Protein AF-A0A5L8QG98-F1 (afdb_monomer_lite)

InterPro domains:
  IPR018306 Bacteriophage T5, Orf172 DNA-binding [PF10544] (3-77)
  IPR025247 Type II methyltransferase M.EcoRI-like [PF13651] (133-313)

Radius of gyration: 25.82 Å; chains: 1; bounding box: 74×52×71 Å

pLDDT: mean 85.02, std 17.37, range [28.77, 98.69]

Structure (mmCIF, N/CA/C/O backbone):
data_AF-A0A5L8QG98-F1
#
_entry.id   AF-A0A5L8QG98-F1
#
loop_
_atom_site.group_PDB
_atom_site.id
_atom_site.type_symbol
_atom_site.label_atom_id
_atom_site.label_alt_id
_atom_site.label_comp_id
_atom_site.label_asym_id
_atom_site.label_entity_id
_atom_site.label_seq_id
_atom_site.pdbx_PDB_ins_code
_atom_site.Cartn_x
_atom_site.Cartn_y
_atom_site.Cartn_z
_atom_site.occupancy
_atom_site.B_iso_or_equiv
_atom_site.auth_seq_id
_atom_site.auth_comp_id
_atom_site.auth_asym_id
_atom_site.auth_atom_id
_atom_site.pdbx_PDB_model_num
ATOM 1 N N . MET A 1 1 ? -42.746 6.688 15.894 1.00 82.38 1 MET A N 1
ATOM 2 C CA . MET A 1 1 ? -41.911 7.882 16.170 1.00 82.38 1 MET A CA 1
ATOM 3 C C . MET A 1 1 ? -40.547 7.632 15.548 1.00 82.38 1 MET A C 1
ATOM 5 O O . MET A 1 1 ? -40.085 6.502 15.637 1.00 82.38 1 MET A O 1
ATOM 9 N N . LYS A 1 2 ? -39.949 8.610 14.858 1.00 91.69 2 LYS A N 1
ATOM 10 C CA . LYS A 1 2 ? -38.621 8.408 14.260 1.00 91.69 2 LYS A CA 1
ATOM 11 C C . LYS A 1 2 ? -37.574 8.294 15.360 1.00 91.69 2 LYS A C 1
ATOM 13 O O . LYS A 1 2 ? -37.607 9.088 16.295 1.00 91.69 2 LYS A O 1
ATOM 18 N N . GLN A 1 3 ? -36.683 7.323 15.225 1.00 96.31 3 GLN A N 1
ATOM 19 C CA . GLN A 1 3 ? -35.577 7.095 16.141 1.00 96.31 3 GLN A CA 1
ATOM 20 C C . GLN A 1 3 ? -34.278 7.477 15.441 1.00 96.31 3 GLN A C 1
ATOM 22 O O . GLN A 1 3 ? -34.091 7.187 14.255 1.00 96.31 3 GLN A O 1
ATOM 27 N N . TYR A 1 4 ? -33.390 8.139 16.170 1.00 95.88 4 TYR A N 1
ATOM 28 C CA . TYR A 1 4 ? -32.121 8.603 15.640 1.00 95.88 4 TYR A CA 1
ATOM 29 C C . TYR A 1 4 ? -30.973 8.209 16.550 1.00 95.88 4 TYR A C 1
ATOM 31 O O . TYR A 1 4 ? -31.071 8.305 17.774 1.00 95.88 4 TYR A O 1
ATOM 39 N N . LEU A 1 5 ? -29.855 7.873 15.916 1.00 95.44 5 LEU A N 1
ATOM 40 C CA . LEU A 1 5 ? -28.543 7.835 16.540 1.00 95.44 5 LEU A CA 1
ATOM 41 C C . LEU A 1 5 ? -27.679 8.941 15.933 1.00 95.44 5 LEU A C 1
ATOM 43 O O . LEU A 1 5 ? -27.744 9.199 14.730 1.00 95.44 5 LEU A O 1
ATOM 47 N N . TYR A 1 6 ? -26.881 9.613 16.756 1.00 93.31 6 TYR A N 1
ATOM 48 C CA . TYR A 1 6 ? -26.022 10.712 16.327 1.00 93.31 6 TYR A CA 1
ATOM 49 C C . TYR A 1 6 ? -24.630 10.639 16.945 1.00 93.31 6 TYR A C 1
ATOM 51 O O . TYR A 1 6 ? -24.440 10.081 18.023 1.00 93.31 6 TYR A O 1
ATOM 59 N N . ILE A 1 7 ? -23.680 11.275 16.263 1.00 91.31 7 ILE A N 1
ATOM 60 C CA . ILE A 1 7 ? -22.343 11.595 16.753 1.00 91.31 7 ILE A CA 1
ATOM 61 C C . ILE A 1 7 ? -22.227 13.119 16.768 1.00 91.31 7 ILE A C 1
ATOM 63 O O . ILE A 1 7 ? -22.330 13.767 15.724 1.00 91.31 7 ILE A O 1
ATOM 67 N N . ALA A 1 8 ? -22.041 13.694 17.950 1.00 89.12 8 ALA A N 1
ATOM 68 C CA . ALA A 1 8 ? -21.874 15.125 18.162 1.00 89.12 8 ALA A CA 1
ATOM 69 C C . ALA A 1 8 ? -20.467 15.449 18.675 1.00 89.12 8 ALA A C 1
ATOM 71 O O . ALA A 1 8 ? -19.828 14.622 19.324 1.00 89.12 8 ALA A O 1
ATOM 72 N N . GLN A 1 9 ? -20.001 16.664 18.415 1.00 87.38 9 GLN A N 1
ATOM 73 C CA . GLN A 1 9 ? -18.729 17.173 18.919 1.00 87.38 9 GLN A CA 1
ATOM 74 C C . GLN A 1 9 ? -18.889 18.621 19.382 1.00 87.38 9 GLN A C 1
ATOM 76 O O . GLN A 1 9 ? -19.562 19.412 18.715 1.00 87.38 9 GLN A O 1
ATOM 81 N N . GLY A 1 10 ? -18.285 18.937 20.528 1.00 85.25 10 GLY A N 1
ATOM 82 C CA . GLY A 1 10 ? -18.167 20.301 21.038 1.00 85.25 10 GLY A CA 1
ATOM 83 C C . GLY A 1 10 ? -16.981 21.025 20.401 1.00 85.25 10 GLY A C 1
ATOM 84 O O . GLY A 1 10 ? -15.929 20.421 20.188 1.00 85.25 10 GLY A O 1
ATOM 85 N N . SER A 1 11 ? -17.129 22.317 20.113 1.00 81.88 11 SER A N 1
ATOM 86 C CA . SER A 1 11 ? -16.089 23.127 19.462 1.00 81.88 11 SER A CA 1
ATOM 87 C C . SER A 1 11 ? -14.789 23.256 20.266 1.00 81.88 11 SER A C 1
ATOM 89 O O . SER A 1 11 ? -13.733 23.401 19.654 1.00 81.88 11 SER A O 1
ATOM 91 N N . LEU A 1 12 ? -14.837 23.164 21.603 1.00 79.62 12 LEU A N 1
ATOM 92 C CA . LEU A 1 12 ? -13.645 23.204 22.471 1.00 79.62 12 LEU A CA 1
ATOM 93 C C . LEU A 1 12 ? -13.075 21.825 22.816 1.00 79.62 12 LEU A C 1
ATOM 95 O O . LEU A 1 12 ? -11.984 21.736 23.375 1.00 79.62 12 LEU A O 1
ATOM 99 N N . GLU A 1 13 ? -13.777 20.747 22.469 1.00 76.81 13 GLU A N 1
ATOM 100 C CA . GLU A 1 13 ? -13.353 19.373 22.748 1.00 76.81 13 GLU A CA 1
ATOM 101 C C . GLU A 1 13 ? -13.130 18.596 21.444 1.00 76.81 13 GLU A C 1
ATOM 103 O O . GLU A 1 13 ? -13.759 17.559 21.208 1.00 76.81 13 GLU A O 1
ATOM 108 N N . PRO A 1 14 ? -12.213 19.055 20.570 1.00 74.00 14 PRO A N 1
ATOM 109 C CA . PRO A 1 14 ? -12.033 18.457 19.259 1.00 74.00 14 PRO A CA 1
ATOM 110 C C . PRO A 1 14 ? -11.508 17.026 19.336 1.00 74.00 14 PRO A C 1
ATOM 112 O O . PRO A 1 14 ? -11.564 16.344 18.331 1.00 74.00 14 PRO A O 1
ATOM 115 N N . SER A 1 15 ? -11.000 16.549 20.477 1.00 72.75 15 SER A N 1
ATOM 116 C CA . SER A 1 15 ? -10.475 15.188 20.660 1.00 72.75 15 SER A CA 1
ATOM 117 C C . SER A 1 15 ? -11.513 14.171 21.149 1.00 72.75 15 SER A C 1
ATOM 119 O O . SER A 1 15 ? -11.203 12.977 21.234 1.00 72.75 15 SER A O 1
ATOM 121 N N . LYS A 1 16 ? -12.739 14.615 21.453 1.00 78.56 16 LYS A N 1
ATOM 122 C CA . LYS A 1 16 ? -13.834 13.765 21.923 1.00 78.56 16 LYS A CA 1
ATOM 123 C C . LYS A 1 16 ? -15.023 13.848 20.977 1.00 78.56 16 LYS A C 1
ATOM 125 O O . LYS A 1 16 ? -15.323 14.896 20.405 1.00 78.56 16 LYS A O 1
ATOM 130 N N . CYS A 1 17 ? -15.722 12.732 20.831 1.00 86.00 17 CYS A N 1
ATOM 131 C CA . CYS A 1 17 ? -17.030 12.707 20.194 1.00 86.00 17 CYS A CA 1
ATOM 132 C C . CYS A 1 17 ? -18.039 12.020 21.108 1.00 86.00 17 CYS A C 1
ATOM 134 O O . CYS A 1 17 ? -17.709 11.095 21.850 1.00 86.00 17 CYS A O 1
ATOM 136 N N . LYS A 1 18 ? -19.273 12.512 21.065 1.00 87.56 18 LYS A N 1
ATOM 137 C CA . LYS A 1 18 ? -20.391 12.032 21.864 1.00 87.56 18 LYS A CA 1
ATOM 138 C C . LYS A 1 18 ? -21.349 11.261 20.984 1.00 87.56 18 LYS A C 1
ATOM 140 O O . LYS A 1 18 ? -21.921 11.842 20.062 1.00 87.56 18 LYS A O 1
ATOM 145 N N . ILE A 1 19 ? -21.567 9.991 21.297 1.00 89.81 19 ILE A N 1
ATOM 146 C CA . ILE A 1 19 ? -22.606 9.191 20.654 1.00 89.81 19 ILE A CA 1
ATOM 147 C C . ILE A 1 19 ? -23.848 9.200 21.535 1.00 89.81 19 ILE A C 1
ATOM 149 O O . ILE A 1 19 ? -23.766 9.069 22.757 1.00 89.81 19 ILE A O 1
ATOM 153 N N . GLY A 1 20 ? -25.008 9.400 20.923 1.00 91.19 20 GLY A N 1
ATOM 154 C CA . GLY A 1 20 ? -26.267 9.390 21.647 1.00 91.19 20 GLY A CA 1
ATOM 155 C C . GLY A 1 20 ? -27.455 9.084 20.758 1.00 91.19 20 GLY A C 1
ATOM 156 O O . GLY A 1 20 ? -27.357 9.043 19.531 1.00 91.19 20 GLY A O 1
ATOM 157 N N . ILE A 1 21 ? -28.590 8.885 21.416 1.00 93.94 21 ILE A N 1
ATOM 158 C CA . ILE A 1 21 ? -29.863 8.553 20.789 1.00 93.94 21 ILE A CA 1
ATOM 159 C C . ILE A 1 21 ? -30.915 9.616 21.095 1.00 93.94 21 ILE A C 1
ATOM 161 O O . ILE A 1 21 ? -30.883 10.268 22.141 1.00 93.94 21 ILE A O 1
ATOM 165 N N . THR A 1 22 ? -31.843 9.834 20.170 1.00 93.75 22 THR A N 1
ATOM 166 C CA . THR A 1 22 ? -32.961 10.767 20.357 1.00 93.75 22 THR A CA 1
ATOM 167 C C . THR A 1 22 ? -34.095 10.456 19.390 1.00 93.75 22 THR A C 1
ATOM 169 O O . THR A 1 22 ? -33.872 9.931 18.305 1.00 93.75 22 THR A O 1
ATOM 172 N N . ASN A 1 23 ? -35.311 10.861 19.745 1.00 94.81 23 ASN A N 1
ATOM 173 C CA . ASN A 1 23 ? -36.439 10.903 18.811 1.00 94.81 23 ASN A CA 1
ATOM 174 C C . ASN A 1 23 ? -36.563 12.264 18.095 1.00 94.81 23 ASN A C 1
ATOM 176 O O . ASN A 1 23 ? -37.351 12.417 17.166 1.00 94.81 23 ASN A O 1
ATOM 180 N N . ASP A 1 24 ? -35.784 13.261 18.529 1.00 92.69 24 ASP A N 1
ATOM 181 C CA . ASP A 1 24 ? -35.767 14.619 17.982 1.00 92.69 24 ASP A CA 1
ATOM 182 C C . ASP A 1 24 ? -34.347 15.204 18.053 1.00 92.69 24 ASP A C 1
ATOM 184 O O . ASP A 1 24 ? -33.835 15.525 19.132 1.00 92.69 24 ASP A O 1
ATOM 188 N N . LEU A 1 25 ? -33.700 15.314 16.890 1.00 91.62 25 LEU A N 1
ATOM 189 C CA . LEU A 1 25 ? -32.348 15.859 16.741 1.00 91.62 25 LEU A CA 1
ATOM 190 C C . LEU A 1 25 ? -32.293 17.366 17.035 1.00 91.62 25 LEU A C 1
ATOM 192 O O . LEU A 1 25 ? -31.350 17.838 17.662 1.00 91.62 25 LEU A O 1
ATOM 196 N N . ASN A 1 26 ? -33.310 18.135 16.640 1.00 89.06 26 ASN A N 1
ATOM 197 C CA . ASN A 1 26 ? -33.305 19.589 16.823 1.00 89.06 26 ASN A CA 1
ATOM 198 C C . ASN A 1 26 ? -33.445 19.956 18.299 1.00 89.06 26 ASN A C 1
ATOM 200 O O . ASN A 1 26 ? -32.707 20.802 18.806 1.00 89.06 26 ASN A O 1
ATOM 204 N N . ARG A 1 27 ? -34.372 19.296 19.002 1.00 90.69 27 ARG A N 1
ATOM 205 C CA . ARG A 1 27 ? -34.552 19.463 20.448 1.00 90.69 27 ARG A CA 1
ATOM 206 C C . ARG A 1 27 ? -33.281 19.081 21.203 1.00 90.69 27 ARG A C 1
ATOM 208 O O . ARG A 1 27 ? -32.835 19.834 22.062 1.00 90.69 27 ARG A O 1
ATOM 215 N N . ARG A 1 28 ? -32.655 17.957 20.838 1.00 90.00 28 ARG A N 1
ATOM 216 C CA . ARG A 1 28 ? -31.445 17.458 21.504 1.00 90.00 28 ARG A CA 1
ATOM 217 C C . ARG A 1 28 ? -30.227 18.362 21.296 1.00 90.00 28 ARG A C 1
ATOM 219 O O . ARG A 1 28 ? -29.473 18.586 22.237 1.00 90.00 28 ARG A O 1
ATOM 226 N N . LEU A 1 29 ? -30.048 18.919 20.098 1.00 87.56 29 LEU A N 1
ATOM 227 C CA . LEU A 1 29 ? -28.967 19.870 19.835 1.00 87.56 29 LEU A CA 1
ATOM 228 C C . LEU A 1 29 ? -29.162 21.188 20.598 1.00 87.56 29 LEU A C 1
ATOM 230 O O . LEU A 1 29 ? -28.196 21.748 21.114 1.00 87.56 29 LEU A O 1
ATOM 234 N N . LYS A 1 30 ? -30.412 21.664 20.712 1.00 85.94 30 LYS A N 1
ATOM 235 C CA . LYS A 1 30 ? -30.748 22.832 21.541 1.00 85.94 30 LYS A CA 1
ATOM 236 C C . LYS A 1 30 ? -30.403 22.598 23.008 1.00 85.94 30 LYS A C 1
ATOM 238 O O . LYS A 1 30 ? -29.786 23.474 23.594 1.00 85.94 30 LYS A O 1
ATOM 243 N N . GLU A 1 31 ? -30.730 21.430 23.566 1.00 85.31 31 GLU A N 1
ATOM 244 C CA . GLU A 1 31 ? -30.370 21.072 24.948 1.00 85.31 31 GLU A CA 1
ATOM 245 C C . GLU A 1 31 ? -28.860 21.177 25.191 1.00 85.31 31 GLU A C 1
ATOM 247 O O . GLU A 1 31 ? -28.437 21.802 26.164 1.00 85.31 31 GLU A O 1
ATOM 252 N N . TYR A 1 32 ? -28.041 20.623 24.288 1.00 82.94 32 TYR A N 1
ATOM 253 C CA . TYR A 1 32 ? -26.585 20.716 24.412 1.00 82.94 32 TYR A CA 1
ATOM 254 C C . TYR A 1 32 ? -26.087 22.156 24.422 1.00 82.94 32 TYR A C 1
ATOM 256 O O . TYR A 1 32 ? -25.264 22.503 25.262 1.00 82.94 32 TYR A O 1
ATOM 264 N N . ASN A 1 33 ? -26.627 22.999 23.547 1.00 81.50 33 ASN A N 1
ATOM 265 C CA . ASN A 1 33 ? -26.204 24.392 23.434 1.00 81.50 33 ASN A CA 1
ATOM 266 C C . ASN A 1 33 ? -26.852 25.323 24.475 1.00 81.50 33 ASN A C 1
ATOM 268 O O . ASN A 1 33 ? -26.377 26.436 24.667 1.00 81.50 33 ASN A O 1
ATOM 272 N N . SER A 1 34 ? -27.922 24.896 25.156 1.00 74.56 34 SER A N 1
ATOM 273 C CA . SER A 1 34 ? -28.532 25.654 26.256 1.00 74.56 34 SER A CA 1
ATOM 274 C C . SER A 1 34 ? -27.846 25.413 27.600 1.00 74.56 34 SER A C 1
ATOM 276 O O . SER A 1 34 ? -27.830 26.304 28.442 1.00 74.56 34 SER A O 1
ATOM 278 N N . ILE A 1 35 ? -27.277 24.220 27.808 1.00 61.91 35 ILE A N 1
ATOM 279 C CA . ILE A 1 35 ? -26.623 23.835 29.069 1.00 61.91 35 ILE A CA 1
ATOM 280 C C . ILE A 1 35 ? -25.235 24.483 29.206 1.00 61.91 35 ILE A C 1
ATOM 282 O O . ILE A 1 35 ? -24.782 24.717 30.322 1.00 61.91 35 ILE A O 1
ATOM 286 N N . THR A 1 36 ? -24.566 24.822 28.098 1.00 56.44 36 THR A N 1
ATOM 287 C CA . THR A 1 36 ? -23.191 25.353 28.106 1.00 56.44 36 THR A CA 1
ATOM 288 C C . THR A 1 36 ? -23.064 26.830 28.483 1.00 56.44 36 THR A C 1
ATOM 290 O O . THR A 1 36 ? -21.943 27.319 28.530 1.00 56.44 36 THR A O 1
ATOM 293 N N . GLY A 1 37 ? -24.167 27.524 28.800 1.00 48.25 37 GLY A N 1
ATOM 294 C CA . GLY A 1 37 ? -24.144 28.876 29.365 1.00 48.25 37 GLY A CA 1
ATOM 295 C C . GLY A 1 37 ? -23.414 29.898 28.490 1.00 48.25 37 GLY A C 1
ATOM 296 O O . GLY A 1 37 ? -22.253 30.181 28.730 1.00 48.25 37 GLY A O 1
ATOM 297 N N . ILE A 1 38 ? -24.109 30.456 27.492 1.00 46.16 38 ILE A N 1
ATOM 298 C CA . ILE A 1 38 ? -23.812 31.724 26.791 1.00 46.16 38 ILE A CA 1
ATOM 299 C C . ILE A 1 38 ? -22.329 32.162 26.828 1.00 46.16 38 ILE A C 1
ATOM 301 O O . ILE A 1 38 ? -21.969 33.204 27.366 1.00 46.16 38 ILE A O 1
ATOM 305 N N . SER A 1 39 ? -21.461 31.405 26.171 1.00 47.62 39 SER A N 1
ATOM 306 C CA . SER A 1 39 ? -20.380 31.997 25.390 1.00 47.62 39 SER A CA 1
ATOM 307 C C . SER A 1 39 ? -20.378 31.279 24.047 1.00 47.62 39 SER A C 1
ATOM 309 O O . SER A 1 39 ? -20.611 30.071 23.970 1.00 47.62 39 SER A O 1
ATOM 311 N N . ALA A 1 40 ? -20.175 32.010 22.954 1.00 51.00 40 ALA A N 1
ATOM 312 C CA . ALA A 1 40 ? -20.176 31.458 21.597 1.00 51.00 40 ALA A CA 1
ATOM 313 C C . ALA A 1 40 ? -19.028 30.451 21.338 1.00 51.00 40 ALA A C 1
ATOM 315 O O . ALA A 1 40 ? -18.806 30.052 20.197 1.00 51.00 40 ALA A O 1
ATOM 316 N N . GLU A 1 41 ? -18.290 30.049 22.377 1.00 54.28 41 GLU A N 1
ATOM 317 C CA . GLU A 1 41 ? -17.025 29.335 22.277 1.00 54.28 41 GLU A CA 1
ATOM 318 C C . GLU A 1 41 ? -17.170 27.814 22.444 1.00 54.28 41 GLU A C 1
ATOM 320 O O . GLU A 1 41 ? -16.404 27.095 21.806 1.00 54.28 41 GLU A O 1
ATOM 325 N N . ASN A 1 42 ? -18.180 27.289 23.166 1.00 64.38 42 ASN A N 1
ATOM 326 C CA . ASN A 1 42 ? -18.414 25.835 23.311 1.00 64.38 42 ASN A CA 1
ATOM 327 C C . ASN A 1 42 ? -19.793 25.383 22.794 1.00 64.38 42 ASN A C 1
ATOM 329 O O . ASN A 1 42 ? -20.711 25.086 23.563 1.00 64.38 42 ASN A O 1
ATOM 333 N N . SER A 1 43 ? -19.938 25.344 21.468 1.00 81.00 43 SER A N 1
ATOM 334 C CA . SER A 1 43 ? -21.147 24.861 20.794 1.00 81.00 43 SER A CA 1
ATOM 335 C C . SER A 1 43 ? -20.982 23.418 20.318 1.00 81.00 43 SER A C 1
ATOM 337 O O . SER A 1 43 ? -19.931 23.027 19.810 1.00 81.00 43 SER A O 1
ATOM 339 N N . TYR A 1 44 ? -22.036 22.622 20.469 1.00 85.81 44 TYR A N 1
ATOM 340 C CA . TYR A 1 44 ? -22.137 21.286 19.904 1.00 85.81 44 TYR A CA 1
ATOM 341 C C . TYR A 1 44 ? -22.713 21.337 18.495 1.00 85.81 44 TYR A C 1
ATOM 343 O O . TYR A 1 44 ? -23.680 22.052 18.212 1.00 85.81 44 TYR A O 1
ATOM 351 N N . SER A 1 45 ? -22.155 20.499 17.627 1.00 88.06 45 SER A N 1
ATOM 352 C CA . SER A 1 45 ? -22.678 20.221 16.292 1.00 88.06 45 SER A CA 1
ATOM 353 C C . SER A 1 45 ? -22.706 18.717 16.031 1.00 88.06 45 SER A C 1
ATOM 355 O O . SER A 1 45 ? -21.937 17.957 16.624 1.00 88.06 45 SER A O 1
ATOM 357 N N . TYR A 1 46 ? -23.615 18.270 15.162 1.00 90.19 46 TYR A N 1
ATOM 358 C CA . TYR A 1 46 ? -23.626 16.885 14.701 1.00 90.19 46 TYR A CA 1
ATOM 359 C C . TYR A 1 46 ? -22.574 16.689 13.613 1.00 90.19 46 TYR A C 1
ATOM 361 O O . TYR A 1 46 ? -22.656 17.303 12.552 1.00 90.19 46 TYR A O 1
ATOM 369 N N . LEU A 1 47 ? -21.629 15.784 13.860 1.00 88.50 47 LEU A N 1
ATOM 370 C CA . LEU A 1 47 ? -20.726 15.264 12.834 1.00 88.50 47 LEU A CA 1
ATOM 371 C C . LEU A 1 47 ? -21.437 14.205 11.976 1.00 88.50 47 LEU A C 1
ATOM 373 O O . LEU A 1 47 ? -21.186 14.075 10.779 1.00 88.50 47 LEU A O 1
ATOM 377 N N . PHE A 1 48 ? -22.354 13.452 12.588 1.00 91.94 48 PHE A N 1
ATOM 378 C CA . PHE A 1 48 ? -23.155 12.424 11.931 1.00 91.94 48 PHE A CA 1
ATOM 379 C C . PHE A 1 48 ? -24.509 12.261 12.624 1.00 91.94 48 PHE A C 1
ATOM 381 O O . PHE A 1 48 ? -24.601 12.368 13.844 1.00 91.94 48 PHE A O 1
ATOM 388 N N . ALA A 1 49 ? -25.550 11.933 11.860 1.00 93.88 49 ALA A N 1
ATOM 389 C CA . ALA A 1 49 ? -26.755 11.317 12.403 1.00 93.88 49 ALA A CA 1
ATOM 390 C C . ALA A 1 49 ? -27.388 10.365 11.388 1.0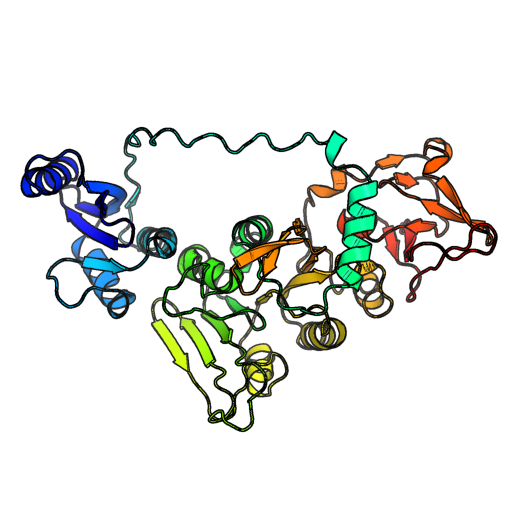0 93.88 49 ALA A C 1
ATOM 392 O O . ALA A 1 49 ? -27.254 10.544 10.173 1.00 93.88 49 ALA A O 1
ATOM 393 N N . ALA A 1 50 ? -28.102 9.370 11.899 1.00 95.56 50 ALA A N 1
ATOM 394 C CA . ALA A 1 50 ? -28.825 8.380 11.121 1.00 95.56 50 ALA A CA 1
ATOM 395 C C . ALA A 1 50 ? -30.221 8.149 11.699 1.00 95.56 50 ALA A C 1
ATOM 397 O O . ALA A 1 50 ? -30.403 8.142 12.915 1.00 95.56 50 ALA A O 1
ATOM 398 N N . GLU A 1 51 ? -31.192 7.950 10.810 1.00 95.94 51 GLU A N 1
ATOM 399 C CA . GLU A 1 51 ? -32.481 7.352 11.151 1.00 95.94 51 GLU A CA 1
ATOM 400 C C . GLU A 1 51 ? -32.269 5.837 11.272 1.00 95.94 51 GLU A C 1
ATOM 402 O O . GLU A 1 51 ? -31.616 5.229 10.416 1.00 95.94 51 GLU A O 1
ATOM 407 N N . VAL A 1 52 ? -32.782 5.247 12.350 1.00 95.88 52 VAL A N 1
ATOM 408 C CA . VAL A 1 52 ? -32.588 3.833 12.705 1.00 95.88 52 VAL A CA 1
ATOM 409 C C . VAL A 1 52 ? -33.919 3.198 13.104 1.00 95.88 52 VAL A C 1
ATOM 411 O O . VAL A 1 52 ? -34.836 3.905 13.527 1.00 95.88 52 VAL A O 1
ATOM 414 N N . ASN A 1 53 ? -34.051 1.880 12.948 1.00 95.69 53 ASN A N 1
ATOM 415 C CA . ASN A 1 53 ? -35.274 1.162 13.335 1.00 95.69 53 ASN A CA 1
ATOM 416 C C . ASN A 1 53 ? -35.332 0.861 14.849 1.00 95.69 53 ASN A C 1
ATOM 418 O O . ASN A 1 53 ? -36.415 0.920 15.430 1.00 95.69 53 ASN A O 1
ATOM 422 N N . ASP A 1 54 ? -34.180 0.647 15.489 1.00 95.38 54 ASP A N 1
ATOM 423 C CA . ASP A 1 54 ? -34.022 0.464 16.932 1.00 95.38 54 ASP A CA 1
ATOM 424 C C . ASP A 1 54 ? -32.756 1.186 17.415 1.00 95.38 54 ASP A C 1
ATOM 426 O O . ASP A 1 54 ? -31.627 0.723 17.242 1.00 95.38 54 ASP A O 1
ATOM 430 N N . MET A 1 55 ? -32.934 2.367 18.015 1.00 94.69 55 MET A N 1
ATOM 431 C CA . MET A 1 55 ? -31.794 3.143 18.510 1.00 94.69 55 MET A CA 1
ATOM 432 C C . MET A 1 55 ? -31.195 2.559 19.792 1.00 94.69 55 MET A C 1
ATOM 434 O O . MET A 1 55 ? -30.016 2.779 20.047 1.00 94.69 55 MET A O 1
ATOM 438 N N . ARG A 1 56 ? -31.979 1.838 20.609 1.00 94.19 56 ARG A N 1
ATOM 439 C CA . ARG A 1 56 ? -31.506 1.302 21.895 1.00 94.19 56 ARG A CA 1
ATOM 440 C C . ARG A 1 56 ? -30.639 0.070 21.682 1.00 94.19 56 ARG A C 1
ATOM 442 O O . ARG A 1 56 ? -29.589 -0.018 22.313 1.00 94.19 56 ARG A O 1
ATOM 449 N N . ALA A 1 57 ? -31.052 -0.824 20.784 1.00 93.69 57 ALA A N 1
ATOM 450 C CA . ALA A 1 57 ? -30.249 -1.973 20.381 1.00 93.69 57 ALA A CA 1
ATOM 451 C C . ALA A 1 57 ? -28.903 -1.513 19.803 1.00 93.69 57 ALA A C 1
ATOM 453 O O . ALA A 1 57 ? -27.855 -1.868 20.336 1.00 93.69 57 ALA A O 1
ATOM 454 N N . LEU A 1 58 ? -28.923 -0.591 18.833 1.00 92.94 58 LEU A N 1
ATOM 455 C CA . LEU A 1 58 ? -27.693 -0.070 18.233 1.00 92.94 58 LEU A CA 1
ATOM 456 C C . LEU A 1 58 ? -26.797 0.686 19.233 1.00 92.94 58 LEU A C 1
ATOM 458 O O . LEU A 1 58 ? -25.572 0.578 19.181 1.00 92.94 58 LEU A O 1
ATOM 462 N N . GLU A 1 59 ? -27.375 1.455 20.163 1.00 92.69 59 GLU A N 1
ATOM 463 C CA . GLU A 1 59 ? -26.600 2.102 21.229 1.00 92.69 59 GLU A CA 1
ATOM 464 C C . GLU A 1 59 ? -25.919 1.062 22.132 1.00 92.69 59 GLU A C 1
ATOM 466 O O . GLU A 1 59 ? -24.764 1.242 22.531 1.00 92.69 59 GLU A O 1
ATOM 471 N N . GLN A 1 60 ? -26.615 -0.033 22.448 1.00 90.75 60 GLN A N 1
ATOM 472 C CA . GLN A 1 60 ? -26.065 -1.120 23.249 1.00 90.75 60 GLN A CA 1
ATOM 473 C C . GLN A 1 60 ? -24.960 -1.873 22.501 1.00 90.75 60 GLN A C 1
ATOM 475 O O . GLN A 1 60 ? -23.916 -2.148 23.096 1.00 90.75 60 GLN A O 1
ATOM 480 N N . ASP A 1 61 ? -25.130 -2.121 21.203 1.00 90.88 61 ASP A N 1
ATOM 481 C CA . ASP A 1 61 ? -24.090 -2.703 20.357 1.00 90.88 61 ASP A CA 1
ATOM 482 C C . ASP A 1 61 ? -22.825 -1.851 20.387 1.00 90.88 61 ASP A C 1
ATOM 484 O O . ASP A 1 61 ? -21.740 -2.369 20.641 1.00 90.88 61 ASP A O 1
ATOM 488 N N . ILE A 1 62 ? -22.949 -0.534 20.218 1.00 89.31 62 ILE A N 1
ATOM 489 C CA . ILE A 1 62 ? -21.810 0.391 20.292 1.00 89.31 62 ILE A CA 1
ATOM 490 C C . ILE A 1 62 ? -21.123 0.310 21.663 1.00 89.31 62 ILE A C 1
ATOM 492 O O . ILE A 1 62 ? -19.895 0.231 21.730 1.00 89.31 62 ILE A O 1
ATOM 496 N N . LYS A 1 63 ? -21.886 0.290 22.767 1.00 87.44 63 LYS A N 1
ATOM 497 C CA . LYS A 1 63 ? -21.324 0.170 24.127 1.00 87.44 63 LYS A CA 1
ATOM 498 C C . LYS A 1 63 ? -20.556 -1.136 24.322 1.00 87.44 63 LYS A C 1
ATOM 500 O O . LYS A 1 63 ? -19.500 -1.116 24.949 1.00 87.44 63 LYS A O 1
ATOM 505 N N . ASN A 1 64 ? -21.084 -2.242 23.804 1.00 87.88 64 ASN A N 1
ATOM 506 C CA . ASN A 1 64 ? -20.479 -3.563 23.942 1.00 87.88 64 ASN A CA 1
ATOM 507 C C . ASN A 1 64 ? -19.199 -3.671 23.099 1.00 87.88 64 ASN A C 1
ATOM 509 O O . ASN A 1 64 ? -18.154 -4.077 23.605 1.00 87.88 64 ASN A O 1
ATOM 513 N N . ASN A 1 65 ? -19.270 -3.243 21.837 1.00 85.94 65 ASN A N 1
ATOM 514 C CA . ASN A 1 65 ? -18.197 -3.381 20.853 1.00 85.94 65 ASN A CA 1
ATOM 515 C C . ASN A 1 65 ? -17.034 -2.397 21.083 1.00 85.94 65 ASN A C 1
ATOM 517 O O . ASN A 1 65 ? -15.884 -2.724 20.804 1.00 85.94 65 ASN A O 1
ATOM 521 N N . PHE A 1 66 ? -17.302 -1.207 21.631 1.00 85.25 66 PHE A N 1
ATOM 522 C CA . PHE A 1 66 ? -16.291 -0.158 21.828 1.00 85.25 66 PHE A CA 1
ATOM 523 C C . PHE A 1 66 ? -16.066 0.206 23.299 1.00 85.25 66 PHE A C 1
ATOM 525 O O . PHE A 1 66 ? -15.619 1.308 23.615 1.00 85.25 66 PHE A O 1
ATOM 532 N N . SER A 1 67 ? -16.345 -0.716 24.221 1.00 81.69 67 SER A N 1
ATOM 533 C CA . SER A 1 67 ? -16.173 -0.510 25.668 1.00 81.69 67 SER A CA 1
ATOM 534 C C . SER A 1 67 ? -14.771 -0.006 26.053 1.00 81.69 67 SER A C 1
ATOM 536 O O . SER A 1 67 ? -14.645 0.853 26.923 1.00 81.69 67 SER A O 1
ATOM 538 N N . HIS A 1 68 ? -13.733 -0.471 25.352 1.00 77.62 68 HIS A N 1
ATOM 539 C CA . HIS A 1 68 ? -12.332 -0.089 25.552 1.00 77.62 68 HIS A CA 1
ATOM 540 C C . HIS A 1 68 ? -11.979 1.334 25.070 1.00 77.62 68 HIS A C 1
ATOM 542 O O . HIS A 1 68 ? -10.944 1.865 25.461 1.00 77.62 68 HIS A O 1
ATOM 548 N N . LEU A 1 69 ? -12.825 1.966 24.247 1.00 77.62 69 LEU A N 1
ATOM 549 C CA . LEU A 1 69 ? -12.644 3.342 23.753 1.00 77.62 69 LEU A CA 1
ATOM 550 C C . LEU A 1 69 ? -13.521 4.357 24.500 1.00 77.62 69 LEU A C 1
ATOM 552 O O . LEU A 1 69 ? -13.489 5.551 24.187 1.00 77.62 69 LEU A O 1
ATOM 556 N N . ARG A 1 70 ? -14.324 3.891 25.463 1.00 76.50 70 ARG A N 1
ATOM 557 C CA . ARG A 1 70 ? -15.326 4.691 26.165 1.00 76.50 70 ARG A CA 1
ATOM 558 C C . ARG A 1 70 ? -14.769 5.338 27.436 1.00 76.50 70 ARG A C 1
ATOM 560 O O . ARG A 1 70 ? -14.083 4.704 28.233 1.00 76.50 70 ARG A O 1
ATOM 567 N N . GLU A 1 71 ? -15.169 6.583 27.691 1.00 75.12 71 GLU A N 1
ATOM 568 C CA . GLU A 1 71 ? -14.963 7.249 28.985 1.00 75.12 71 GLU A CA 1
ATOM 569 C C . GLU A 1 71 ? -15.767 6.563 30.106 1.00 75.12 71 GLU A C 1
ATOM 571 O O . GLU A 1 71 ? -16.990 6.686 30.171 1.00 75.12 71 GLU A O 1
ATOM 576 N N . GLN A 1 72 ? -15.084 5.859 31.017 1.00 67.44 72 GLN A N 1
ATOM 577 C CA . GLN A 1 72 ? -15.732 5.086 32.092 1.00 67.44 72 GLN A CA 1
ATOM 578 C C . GLN A 1 72 ? -16.392 5.953 33.177 1.00 67.44 72 GLN A C 1
ATOM 580 O O . GLN A 1 72 ? -17.305 5.496 33.860 1.00 67.44 72 GLN A O 1
ATOM 585 N N . LYS A 1 73 ? -15.946 7.204 33.349 1.00 67.75 73 LYS A N 1
ATOM 586 C CA . LYS A 1 73 ? -16.418 8.082 34.434 1.00 67.75 73 LYS A CA 1
ATOM 587 C C . LYS A 1 73 ? -17.766 8.748 34.149 1.00 67.75 73 LYS A C 1
ATOM 589 O O . LYS A 1 73 ? -18.427 9.186 35.087 1.00 67.75 73 LYS A O 1
ATOM 594 N N . SER A 1 74 ? -18.184 8.845 32.886 1.00 65.38 74 SER A N 1
ATOM 595 C CA . SER A 1 74 ? -19.419 9.545 32.515 1.00 65.38 74 SER A CA 1
ATOM 596 C C . SER A 1 74 ? -20.566 8.570 32.219 1.00 65.38 74 SER A C 1
ATOM 598 O O . SER A 1 74 ? -20.366 7.492 31.658 1.00 65.38 74 SER A O 1
ATOM 600 N N . ARG A 1 75 ? -21.804 8.963 32.556 1.00 64.88 75 ARG A N 1
ATOM 601 C CA . ARG A 1 75 ? -23.019 8.231 32.136 1.00 64.88 75 ARG A CA 1
ATOM 602 C C . ARG A 1 75 ? -23.277 8.337 30.630 1.00 64.88 75 ARG A C 1
ATOM 604 O O . ARG A 1 75 ? -24.074 7.577 30.090 1.00 64.88 75 ARG A O 1
ATOM 611 N N . GLU A 1 76 ? -22.610 9.270 29.964 1.00 69.19 76 GLU A N 1
ATOM 612 C CA . GLU A 1 76 ? -22.721 9.511 28.533 1.00 69.19 76 GLU A CA 1
ATOM 613 C C . GLU A 1 76 ? -21.699 8.659 27.760 1.00 69.19 76 GLU A C 1
ATOM 615 O O . GLU A 1 76 ? -20.781 8.066 28.333 1.00 69.19 76 GLU A O 1
ATOM 620 N N . ILE A 1 77 ? -21.889 8.526 26.447 1.00 73.31 77 ILE A N 1
ATOM 621 C CA . ILE A 1 77 ? -20.995 7.737 25.598 1.00 73.31 77 ILE A CA 1
ATOM 622 C C . ILE A 1 77 ? -20.058 8.704 24.883 1.00 73.31 77 ILE A C 1
ATOM 624 O O . ILE A 1 77 ? -20.368 9.201 23.800 1.00 73.31 77 ILE A O 1
ATOM 628 N N . TYR A 1 78 ? -18.923 8.981 25.515 1.00 74.69 78 TYR A N 1
ATOM 629 C CA . TYR A 1 78 ? -17.823 9.683 24.867 1.00 74.69 78 TYR A CA 1
ATOM 630 C C . TYR A 1 78 ? -16.784 8.685 24.383 1.00 74.69 78 TYR A C 1
ATOM 632 O O . TYR A 1 78 ? -16.364 7.805 25.141 1.00 74.69 78 TYR A O 1
ATOM 640 N N . PHE A 1 79 ? -16.362 8.869 23.138 1.00 73.94 79 PHE A N 1
ATOM 641 C CA . PHE A 1 79 ? -15.217 8.186 22.565 1.00 73.94 79 PHE A CA 1
ATOM 642 C C . PHE A 1 79 ? -14.069 9.161 22.371 1.00 73.94 79 PHE A C 1
ATOM 644 O O . PHE A 1 79 ? -14.255 10.297 21.916 1.00 73.94 79 PHE A O 1
ATOM 651 N N . TYR A 1 80 ? -12.876 8.684 22.697 1.00 64.50 80 TYR A N 1
ATOM 652 C CA . TYR A 1 80 ? -11.635 9.398 22.466 1.00 64.50 80 TYR A CA 1
ATOM 653 C C . TYR A 1 80 ? -11.164 9.109 21.041 1.00 64.50 80 TYR A C 1
ATOM 655 O O . TYR A 1 80 ? -11.110 7.948 20.643 1.00 64.50 80 TYR A O 1
ATOM 663 N N . ASN A 1 81 ? -10.792 10.164 20.315 1.00 70.00 81 ASN A N 1
ATOM 664 C CA . ASN A 1 81 ? -10.168 10.160 18.988 1.00 70.00 81 ASN A CA 1
ATOM 665 C C . ASN A 1 81 ? -11.114 10.345 17.767 1.00 70.00 81 ASN A C 1
ATOM 667 O O . ASN A 1 81 ? -11.705 9.385 17.265 1.00 70.00 81 ASN A O 1
ATOM 671 N N . PRO A 1 82 ? -11.159 11.563 17.186 1.00 70.19 82 PRO A N 1
ATOM 672 C CA . PRO A 1 82 ? -11.829 11.859 15.913 1.00 70.19 82 PRO A CA 1
ATOM 673 C C . PRO A 1 82 ? -11.234 11.135 14.708 1.00 70.19 82 PRO A C 1
ATOM 675 O O . PRO A 1 82 ? -11.911 10.973 13.701 1.00 70.19 82 PRO A O 1
ATOM 678 N N . SER A 1 83 ? -9.981 10.682 14.778 1.00 73.12 83 SER A N 1
ATOM 679 C CA . SER A 1 83 ? -9.360 9.907 13.697 1.00 73.12 83 SER A CA 1
ATOM 680 C C . SER A 1 83 ? -10.104 8.598 13.445 1.00 73.12 83 SER A C 1
ATOM 682 O O . SER A 1 83 ? -10.046 8.079 12.335 1.00 73.12 83 SER A O 1
ATOM 684 N N . LEU A 1 84 ? -10.824 8.089 14.447 1.00 79.31 84 LEU A N 1
ATOM 685 C CA . LEU A 1 84 ? -11.664 6.900 14.350 1.00 79.31 84 LEU A CA 1
ATOM 686 C C . LEU A 1 84 ? -13.119 7.223 13.978 1.00 79.31 84 LEU A C 1
ATOM 688 O O . LEU A 1 84 ? -13.948 6.321 13.955 1.00 79.31 84 LEU A O 1
ATOM 692 N N . PHE A 1 85 ? -13.448 8.481 13.668 1.00 85.25 85 PHE A N 1
ATOM 693 C CA . PHE A 1 85 ? -14.807 8.895 13.313 1.00 85.25 85 PHE A CA 1
ATOM 694 C C . PHE A 1 85 ? -15.410 8.032 12.199 1.00 85.25 85 PHE A C 1
ATOM 696 O O . PHE A 1 85 ? -16.515 7.514 12.356 1.00 85.25 85 PHE A O 1
ATOM 703 N N . ASP A 1 86 ? -14.653 7.809 11.123 1.00 84.69 86 ASP A N 1
ATOM 704 C CA . ASP A 1 86 ? -15.103 6.982 10.002 1.00 84.69 86 ASP A CA 1
ATOM 705 C C . ASP A 1 86 ? -15.349 5.529 10.419 1.00 84.69 86 ASP A C 1
ATOM 707 O O . ASP A 1 86 ? -16.277 4.910 9.920 1.00 84.69 86 ASP A O 1
ATOM 711 N N . MET A 1 87 ? -14.597 5.008 11.395 1.00 87.69 87 MET A N 1
ATOM 712 C CA . MET A 1 87 ? -14.796 3.658 11.931 1.00 87.69 87 MET A CA 1
ATOM 713 C C . MET A 1 87 ? -16.145 3.524 12.640 1.00 87.69 87 MET A C 1
ATOM 715 O O . MET A 1 87 ? -16.864 2.550 12.415 1.00 87.69 87 MET A O 1
ATOM 719 N N . TYR A 1 88 ? -16.523 4.521 13.448 1.00 88.50 88 TYR A N 1
ATOM 720 C CA . TYR A 1 88 ? -17.833 4.548 14.102 1.00 88.50 88 TYR A CA 1
ATOM 721 C C . TYR A 1 88 ? -18.965 4.705 13.087 1.00 88.50 88 TYR A C 1
ATOM 723 O O . TYR A 1 88 ? -19.981 4.019 13.188 1.00 88.50 88 TYR A O 1
ATOM 731 N N . VAL A 1 89 ? -18.794 5.584 12.096 1.00 89.94 89 VAL A N 1
ATOM 732 C CA . VAL A 1 89 ? -19.777 5.772 11.022 1.00 89.94 89 VAL A CA 1
ATOM 733 C C . VAL A 1 89 ? -19.944 4.485 10.217 1.00 89.94 89 VAL A C 1
ATOM 735 O O . VAL A 1 89 ? -21.076 4.050 10.021 1.00 89.94 89 VAL A O 1
ATOM 738 N N . ASP A 1 90 ? -18.845 3.845 9.817 1.00 89.81 90 ASP A N 1
ATOM 739 C CA . ASP A 1 90 ? -18.847 2.588 9.069 1.00 89.81 90 ASP A CA 1
ATOM 740 C C . ASP A 1 90 ? -19.504 1.462 9.889 1.00 89.81 90 ASP A C 1
ATOM 742 O O . ASP A 1 90 ? -20.282 0.684 9.334 1.00 89.81 90 ASP A O 1
ATOM 746 N N . PHE A 1 91 ? -19.265 1.395 11.207 1.00 90.44 91 PHE A N 1
ATOM 747 C CA . PHE A 1 91 ? -19.947 0.454 12.106 1.00 90.44 91 PHE A CA 1
ATOM 748 C C . PHE A 1 91 ? -21.461 0.688 12.131 1.00 90.44 91 PHE A C 1
ATOM 750 O O . PHE A 1 91 ? -22.232 -0.241 11.898 1.00 90.44 91 PHE A O 1
ATOM 757 N N . ILE A 1 92 ? -21.892 1.936 12.348 1.00 91.62 92 ILE A N 1
ATOM 758 C CA . ILE A 1 92 ? -23.313 2.305 12.376 1.00 91.62 92 ILE A CA 1
ATOM 759 C C . ILE A 1 92 ? -23.978 1.970 11.041 1.00 91.62 92 ILE A C 1
ATOM 761 O O . ILE A 1 92 ? -25.033 1.351 11.024 1.00 91.62 92 ILE A O 1
ATOM 765 N N . GLN A 1 93 ? -23.360 2.347 9.922 1.00 91.88 93 GLN A N 1
ATOM 766 C CA . GLN A 1 93 ? -23.900 2.111 8.581 1.00 91.88 93 GLN A CA 1
ATOM 767 C C . GLN A 1 93 ? -23.925 0.631 8.185 1.00 91.88 93 GLN A C 1
ATOM 769 O O . GLN A 1 93 ? -24.673 0.261 7.283 1.00 91.88 93 GLN A O 1
ATOM 774 N N . SER A 1 94 ? -23.116 -0.203 8.839 1.00 89.50 94 SER A N 1
ATOM 775 C CA . SER A 1 94 ? -23.085 -1.651 8.617 1.00 89.50 94 SER A CA 1
ATOM 776 C C . SER A 1 94 ? -24.073 -2.421 9.500 1.00 89.50 94 SER A C 1
ATOM 778 O O . SER A 1 94 ? -24.237 -3.622 9.295 1.00 89.50 94 SER A O 1
ATOM 780 N N . SER A 1 95 ? -24.720 -1.764 10.469 1.00 91.88 95 SER A N 1
ATOM 781 C CA . SER A 1 95 ? -25.716 -2.387 11.344 1.00 91.88 95 SER A CA 1
ATOM 782 C C . SER A 1 95 ? -27.024 -2.677 10.605 1.00 91.88 95 SER A C 1
ATOM 784 O O . SER A 1 95 ? -27.473 -1.888 9.774 1.00 91.88 95 SER A O 1
ATOM 786 N N . GLU A 1 96 ? -27.695 -3.767 10.981 1.00 92.56 96 GLU A N 1
ATOM 787 C CA . GLU A 1 96 ? -29.062 -4.077 10.543 1.00 92.56 96 GLU A CA 1
ATOM 788 C C . GLU A 1 96 ? -30.103 -3.038 10.996 1.00 92.56 96 GLU A C 1
ATOM 790 O O . GLU A 1 96 ? -31.186 -2.936 10.414 1.00 92.56 96 GLU A O 1
ATOM 795 N N . HIS A 1 97 ? -29.770 -2.228 12.006 1.00 94.56 97 HIS A N 1
ATOM 796 C CA . HIS A 1 97 ? -30.651 -1.182 12.516 1.00 94.56 97 HIS A CA 1
ATOM 797 C C . HIS A 1 97 ? -30.602 0.114 11.701 1.00 94.56 97 HIS A C 1
ATOM 799 O O . HIS A 1 97 ? -31.459 0.987 11.873 1.00 94.56 97 HIS A O 1
ATOM 805 N N . PHE A 1 98 ? -29.611 0.270 10.821 1.00 95.12 98 PHE A N 1
ATOM 806 C CA . PHE A 1 98 ? -29.433 1.475 10.021 1.00 95.12 98 PHE A CA 1
ATOM 807 C C . PHE A 1 98 ? -30.467 1.571 8.897 1.00 95.12 98 PHE A C 1
ATOM 809 O O . PHE A 1 98 ? -30.596 0.666 8.077 1.00 95.12 98 PHE A O 1
ATOM 816 N N . LEU A 1 99 ? -31.173 2.706 8.816 1.00 93.12 99 LEU A N 1
ATOM 817 C CA . LEU A 1 99 ? -32.111 2.978 7.721 1.00 93.12 99 LEU A CA 1
ATOM 818 C C . LEU A 1 99 ? -31.516 3.951 6.702 1.00 93.12 99 LEU A C 1
ATOM 820 O O . LEU A 1 99 ? -31.426 3.640 5.517 1.00 93.12 99 LEU A O 1
ATOM 824 N N . LYS A 1 100 ? -31.130 5.155 7.142 1.00 93.44 100 LYS A N 1
ATOM 825 C CA . LYS A 1 100 ? -30.510 6.164 6.266 1.00 93.44 100 LYS A CA 1
ATOM 826 C C . LYS A 1 100 ? -29.762 7.235 7.047 1.00 93.44 100 LYS A C 1
ATOM 828 O O . LYS A 1 100 ? -30.119 7.577 8.173 1.00 93.44 100 LYS A O 1
ATOM 833 N N . LYS A 1 101 ? -28.767 7.842 6.397 1.00 93.81 101 LYS A N 1
ATOM 834 C CA . LYS A 1 101 ? -28.055 9.015 6.918 1.00 93.81 101 LYS A CA 1
ATOM 835 C C . LYS A 1 101 ? -28.961 10.250 6.869 1.00 93.81 101 LYS A C 1
ATOM 837 O O . LYS A 1 101 ? -29.619 10.501 5.859 1.00 93.81 101 LYS A O 1
ATOM 842 N N . VAL A 1 102 ? -28.968 11.037 7.941 1.00 91.00 102 VAL A N 1
ATOM 843 C CA . VAL A 1 102 ? -29.642 12.339 7.994 1.00 91.00 102 VAL A CA 1
ATOM 844 C C . VAL A 1 102 ? -28.696 13.400 7.435 1.00 91.00 102 VAL A C 1
ATOM 846 O O . VAL A 1 102 ? -27.540 13.498 7.845 1.00 91.00 102 VAL A O 1
ATOM 849 N N . LEU A 1 103 ? -29.182 14.186 6.476 1.00 80.75 103 LEU A N 1
ATOM 850 C CA . LEU A 1 103 ? -28.439 15.306 5.907 1.00 80.75 103 LEU A CA 1
ATOM 851 C C . LEU A 1 103 ? -28.699 16.561 6.743 1.00 80.75 103 LEU A C 1
ATOM 853 O O . LEU A 1 103 ? -29.846 16.974 6.908 1.00 80.75 103 LEU A O 1
ATOM 857 N N . PHE A 1 104 ? -27.632 17.184 7.232 1.00 68.12 104 PHE A N 1
ATOM 858 C CA . PHE A 1 104 ? -27.682 18.513 7.835 1.00 68.12 104 PHE A CA 1
ATOM 859 C C . PHE A 1 104 ? -27.105 19.540 6.857 1.00 68.12 104 PHE A C 1
ATOM 861 O O . PHE A 1 104 ? -26.229 19.213 6.056 1.00 68.12 104 PHE A O 1
ATOM 868 N N . LYS A 1 105 ? -27.562 20.796 6.931 1.00 53.25 105 LYS A N 1
ATOM 869 C CA . LYS A 1 105 ? -26.808 21.910 6.338 1.00 53.25 105 LYS A CA 1
ATOM 870 C C . LYS A 1 105 ? -25.511 22.041 7.133 1.00 53.25 105 LYS A C 1
ATOM 872 O O . LYS A 1 105 ? -25.578 22.296 8.333 1.00 53.25 105 LYS A O 1
ATOM 877 N N . GLU A 1 106 ? -24.364 21.837 6.488 1.00 45.22 106 GLU A N 1
ATOM 878 C CA . GLU A 1 106 ? -23.073 22.041 7.148 1.00 45.22 106 GLU A CA 1
ATOM 879 C C . GLU A 1 106 ? -23.010 23.467 7.726 1.00 45.22 106 GLU A C 1
ATOM 881 O O . GLU A 1 106 ? -23.356 24.427 7.021 1.00 45.22 106 GLU A O 1
ATOM 886 N N . PRO A 1 107 ? -22.575 23.650 8.986 1.00 43.31 107 PRO A N 1
ATOM 887 C CA . PRO A 1 107 ? -22.176 24.970 9.444 1.00 43.31 107 PRO A CA 1
ATOM 888 C C . PRO A 1 107 ? -21.032 25.464 8.549 1.00 43.31 107 PRO A C 1
ATOM 890 O O . PRO A 1 107 ? -20.136 24.698 8.189 1.00 43.31 107 PRO A O 1
ATOM 893 N N . LYS A 1 108 ? -21.078 26.742 8.151 1.00 33.28 108 LYS A N 1
ATOM 894 C CA . LYS A 1 108 ? -20.028 27.369 7.336 1.00 33.28 108 LYS A CA 1
ATOM 895 C C . LYS A 1 108 ? -18.676 27.097 7.996 1.00 33.28 108 LYS A C 1
ATOM 897 O O . LYS A 1 108 ? -18.443 27.559 9.111 1.00 33.28 108 LYS A O 1
ATOM 902 N N . LYS A 1 109 ? -17.799 26.355 7.312 1.00 34.81 109 LYS A N 1
ATOM 903 C CA . LYS A 1 109 ? -16.416 26.156 7.759 1.00 34.81 109 LYS A CA 1
ATOM 904 C C . LYS A 1 109 ? -15.803 27.535 8.046 1.00 34.81 109 LYS A C 1
ATOM 906 O O . LYS A 1 109 ? -15.960 28.425 7.202 1.00 34.81 109 LYS A O 1
ATOM 911 N N . PRO A 1 110 ? -15.122 27.747 9.187 1.00 34.72 110 PRO A N 1
ATOM 912 C CA . PRO A 1 110 ? -14.301 28.939 9.350 1.00 34.72 110 PRO A CA 1
ATOM 913 C C . PRO A 1 110 ? -13.317 28.996 8.178 1.00 34.72 110 PRO A C 1
ATOM 915 O O . PRO A 1 110 ? -12.821 27.955 7.742 1.00 34.72 110 PRO A O 1
ATOM 918 N N . ASN A 1 111 ? -13.107 30.193 7.622 1.00 28.77 111 ASN A N 1
ATOM 919 C CA . ASN A 1 111 ? -12.248 30.411 6.460 1.00 28.77 111 ASN A CA 1
ATOM 920 C C . ASN A 1 111 ? -10.894 29.728 6.676 1.00 28.77 111 ASN A C 1
ATOM 922 O O . ASN A 1 111 ? -10.047 30.219 7.419 1.00 28.77 111 ASN A O 1
ATOM 926 N N . ILE A 1 112 ? -10.695 28.593 6.008 1.00 35.56 112 ILE A N 1
ATOM 927 C CA . ILE A 1 112 ? -9.395 27.946 5.923 1.00 35.56 112 ILE A CA 1
ATOM 928 C C . ILE A 1 112 ? -8.520 28.930 5.157 1.00 35.56 112 ILE A C 1
ATOM 930 O O . ILE A 1 112 ? -8.780 29.223 3.986 1.00 35.56 112 ILE A O 1
ATOM 934 N N . VAL A 1 113 ? -7.510 29.479 5.831 1.00 36.25 113 VAL A N 1
ATOM 935 C CA . VAL A 1 113 ? -6.445 30.244 5.186 1.00 36.25 113 VAL A CA 1
ATOM 936 C C . VAL A 1 113 ? -5.929 29.381 4.040 1.00 36.25 113 VAL A C 1
ATOM 938 O O . VAL A 1 113 ? -5.443 28.271 4.264 1.00 36.25 113 VAL A O 1
ATOM 941 N N . LYS A 1 114 ? -6.119 29.856 2.803 1.00 29.83 114 LYS A N 1
ATOM 942 C CA . LYS A 1 114 ? -5.691 29.150 1.592 1.00 29.83 114 LYS A CA 1
ATOM 943 C C . LYS A 1 114 ? -4.238 28.693 1.781 1.00 29.83 114 LYS A C 1
ATOM 945 O O . LYS A 1 114 ? -3.408 29.527 2.155 1.00 29.83 114 LYS A O 1
ATOM 950 N N . PRO A 1 115 ? -3.900 27.421 1.502 1.00 38.66 115 PRO A N 1
ATOM 951 C CA . PRO A 1 115 ? -2.506 27.016 1.425 1.00 38.66 115 PRO A CA 1
ATOM 952 C C . PRO A 1 115 ? -1.771 27.959 0.470 1.00 38.66 115 PRO A C 1
ATOM 954 O O . PRO A 1 115 ? -2.309 28.313 -0.586 1.00 38.66 115 PRO A O 1
ATOM 957 N N . LYS A 1 116 ? -0.560 28.385 0.848 1.00 39.97 116 LYS A N 1
ATOM 958 C CA . LYS A 1 116 ? 0.323 29.147 -0.044 1.00 39.97 116 LYS A CA 1
ATOM 959 C C . LYS A 1 116 ? 0.381 28.447 -1.403 1.00 39.97 116 LYS A C 1
ATOM 961 O O . LYS A 1 116 ? 0.446 27.219 -1.462 1.00 39.97 116 LYS A O 1
ATOM 966 N N . ALA A 1 117 ? 0.312 29.251 -2.464 1.00 34.38 117 ALA A N 1
ATOM 967 C CA . ALA A 1 117 ? 0.228 28.806 -3.847 1.00 34.38 117 ALA A CA 1
ATOM 968 C C . ALA A 1 117 ? 1.176 27.632 -4.123 1.00 34.38 117 ALA A C 1
ATOM 970 O O . ALA A 1 117 ? 2.389 27.731 -3.936 1.00 34.38 117 ALA A O 1
ATOM 971 N N . VAL A 1 118 ? 0.601 26.514 -4.566 1.00 41.28 118 VAL A N 1
ATOM 972 C CA . VAL A 1 118 ? 1.370 25.376 -5.062 1.00 41.28 118 VAL A CA 1
ATOM 973 C C . VAL A 1 118 ? 2.078 25.840 -6.341 1.00 41.28 118 VAL A C 1
ATOM 975 O O . VAL A 1 118 ? 1.387 26.267 -7.269 1.00 41.28 118 VAL A O 1
ATOM 978 N N . PRO A 1 119 ? 3.419 25.771 -6.424 1.00 36.00 119 PRO A N 1
ATOM 979 C CA . PRO A 1 119 ? 4.144 26.175 -7.621 1.00 36.00 119 PRO A CA 1
ATOM 980 C C . PRO A 1 119 ? 3.676 25.380 -8.849 1.00 36.00 119 PRO A C 1
ATOM 982 O O . PRO A 1 119 ? 3.331 24.190 -8.767 1.00 36.00 119 PRO A O 1
ATOM 985 N N . SER A 1 120 ? 3.623 26.065 -9.991 1.00 40.75 120 SER A N 1
ATOM 986 C CA . SER A 1 120 ? 2.993 25.576 -11.222 1.00 40.75 120 SER A CA 1
ATOM 987 C C . SER A 1 120 ? 3.719 24.348 -11.794 1.00 40.75 120 SER A C 1
ATOM 989 O O . SER A 1 120 ? 4.886 24.087 -11.497 1.00 40.75 120 SER A O 1
ATOM 991 N N . MET A 1 121 ? 3.057 23.577 -12.669 1.00 40.38 121 MET A N 1
ATOM 992 C CA . MET A 1 121 ? 3.653 22.381 -13.292 1.00 40.38 121 MET A CA 1
ATOM 993 C C . MET A 1 121 ? 4.967 22.646 -14.054 1.00 40.38 121 MET A C 1
ATOM 995 O O . MET A 1 121 ? 5.748 21.710 -14.217 1.00 40.38 121 MET A O 1
ATOM 999 N N . LYS A 1 122 ? 5.246 23.892 -14.469 1.00 39.97 122 LYS A N 1
ATOM 1000 C CA . LYS A 1 122 ? 6.516 24.283 -15.105 1.00 39.97 122 LYS A CA 1
ATOM 1001 C C . LYS A 1 122 ? 7.692 24.361 -14.116 1.00 39.97 122 LYS A C 1
ATOM 1003 O O . LYS A 1 122 ? 8.817 24.075 -14.504 1.00 39.97 122 LYS A O 1
ATOM 1008 N N . GLU A 1 123 ? 7.450 24.624 -12.829 1.00 37.38 123 GLU A N 1
ATOM 1009 C CA . GLU A 1 123 ? 8.491 24.690 -11.778 1.00 37.38 123 GLU A CA 1
ATOM 1010 C C . GLU A 1 123 ? 8.867 23.311 -11.193 1.00 37.38 123 GLU A C 1
ATOM 1012 O O . GLU A 1 123 ? 9.774 23.192 -10.356 1.00 37.38 123 GLU A O 1
ATOM 1017 N N . ARG A 1 124 ? 8.185 22.249 -11.650 1.00 41.16 124 ARG A N 1
ATOM 1018 C CA . ARG A 1 124 ? 8.444 20.824 -11.347 1.00 41.16 124 ARG A CA 1
ATOM 1019 C C . ARG A 1 124 ? 9.504 20.206 -12.280 1.00 41.16 124 ARG A C 1
ATOM 1021 O O . ARG A 1 124 ? 9.500 18.994 -12.506 1.00 41.16 124 ARG A O 1
ATOM 1028 N N . GLY A 1 125 ? 10.364 21.057 -12.842 1.00 39.16 125 GLY A N 1
ATOM 1029 C CA . GLY A 1 125 ? 11.344 20.755 -13.880 1.00 39.16 125 GLY A CA 1
ATOM 1030 C C . GLY A 1 125 ? 12.335 19.637 -13.544 1.00 39.16 125 GLY A C 1
ATOM 1031 O O . GLY A 1 125 ? 12.577 19.283 -12.389 1.00 39.16 125 GLY A O 1
ATOM 1032 N N . ILE A 1 126 ? 12.897 19.088 -14.619 1.00 43.34 126 ILE A N 1
ATOM 1033 C CA . ILE A 1 126 ? 13.755 17.898 -14.713 1.00 43.34 126 ILE A CA 1
ATOM 1034 C C . ILE A 1 126 ? 14.965 17.952 -13.755 1.00 43.34 126 ILE A C 1
ATOM 1036 O O . ILE A 1 126 ? 15.356 16.918 -13.213 1.00 43.34 126 ILE A O 1
ATOM 1040 N N . GLU A 1 127 ? 15.479 19.145 -13.452 1.00 34.06 127 GLU A N 1
ATOM 1041 C CA . GLU A 1 127 ? 16.621 19.374 -12.552 1.00 34.06 127 GLU A CA 1
ATOM 1042 C C . GLU A 1 127 ? 16.354 18.940 -11.100 1.00 34.06 127 GLU A C 1
ATOM 1044 O O . GLU A 1 127 ? 17.195 18.293 -10.476 1.00 34.06 127 GLU A O 1
ATOM 1049 N N . LYS A 1 128 ? 15.140 19.170 -10.575 1.00 44.38 128 LYS A N 1
ATOM 1050 C CA . LYS A 1 128 ? 14.776 18.766 -9.201 1.00 44.38 128 LYS A CA 1
ATOM 1051 C C . LYS A 1 128 ? 14.688 17.244 -9.037 1.00 44.38 128 LYS A C 1
ATOM 1053 O O . LYS A 1 128 ? 14.858 16.743 -7.930 1.00 44.38 128 LYS A O 1
ATOM 1058 N N . ARG A 1 129 ? 14.431 16.491 -10.115 1.00 45.72 129 ARG A N 1
ATOM 1059 C CA . ARG A 1 129 ? 14.353 15.015 -10.079 1.00 45.72 129 ARG A CA 1
ATOM 1060 C C . ARG A 1 129 ? 15.723 14.354 -10.004 1.00 45.72 129 ARG A C 1
ATOM 1062 O O . ARG A 1 129 ? 15.867 13.347 -9.316 1.00 45.72 129 ARG A O 1
ATOM 1069 N N . ILE A 1 130 ? 16.716 14.929 -10.680 1.00 47.59 130 ILE A N 1
ATOM 1070 C CA . ILE A 1 130 ? 18.113 14.491 -10.576 1.00 47.59 130 ILE A CA 1
ATOM 1071 C C . ILE A 1 130 ? 18.600 14.688 -9.135 1.00 47.59 130 ILE A C 1
ATOM 1073 O O . ILE A 1 130 ? 19.223 13.792 -8.570 1.00 47.59 130 ILE A O 1
ATOM 1077 N N . ASP A 1 131 ? 18.220 15.801 -8.502 1.00 42.56 131 ASP A N 1
ATOM 1078 C CA . ASP A 1 131 ? 18.555 16.073 -7.103 1.00 42.56 131 ASP A CA 1
ATOM 1079 C C . ASP A 1 131 ? 17.849 15.105 -6.125 1.00 42.56 131 ASP A C 1
ATOM 1081 O O . ASP A 1 131 ? 18.468 14.625 -5.181 1.00 42.56 131 ASP A O 1
ATOM 1085 N N . ILE A 1 132 ? 16.596 14.700 -6.388 1.00 51.59 132 ILE A N 1
ATOM 1086 C CA . ILE A 1 132 ? 15.895 13.655 -5.606 1.00 51.59 132 ILE A CA 1
ATOM 1087 C C . ILE A 1 132 ? 16.628 12.307 -5.680 1.00 51.59 132 ILE A C 1
ATOM 1089 O O . ILE A 1 132 ? 16.878 11.688 -4.647 1.00 51.59 132 ILE A O 1
ATOM 1093 N N . LEU A 1 133 ? 17.009 11.858 -6.882 1.00 47.66 133 LEU A N 1
ATOM 1094 C CA . LEU A 1 133 ? 17.740 10.596 -7.071 1.00 47.66 133 LEU A CA 1
ATOM 1095 C C . LEU A 1 133 ? 19.139 10.638 -6.432 1.00 47.66 133 LEU A C 1
ATOM 1097 O O . LEU A 1 133 ? 19.603 9.634 -5.893 1.00 47.66 133 LEU A O 1
ATOM 1101 N N . ASN A 1 134 ? 19.798 11.799 -6.455 1.00 46.47 134 ASN A N 1
ATOM 1102 C CA . ASN A 1 134 ? 21.108 11.994 -5.835 1.00 46.47 134 ASN A CA 1
ATOM 1103 C C . ASN A 1 134 ? 21.031 12.116 -4.304 1.00 46.47 134 ASN A C 1
ATOM 1105 O O . ASN A 1 134 ? 21.935 11.636 -3.621 1.00 46.47 134 ASN A O 1
ATOM 1109 N N . ARG A 1 135 ? 19.958 12.697 -3.746 1.00 43.00 135 ARG A N 1
ATOM 1110 C CA . ARG A 1 135 ? 19.707 12.745 -2.294 1.00 43.00 135 ARG A CA 1
ATOM 1111 C C . ARG A 1 135 ? 19.265 11.397 -1.734 1.00 43.00 135 ARG A C 1
ATOM 1113 O O . ARG A 1 135 ? 19.717 11.040 -0.653 1.00 43.00 135 ARG A O 1
ATOM 1120 N N . ALA A 1 136 ? 18.488 10.613 -2.483 1.00 41.69 136 ALA A N 1
ATOM 1121 C CA . ALA A 1 136 ? 18.112 9.248 -2.101 1.00 41.69 136 ALA A CA 1
ATOM 1122 C C . ALA A 1 136 ? 19.329 8.315 -1.937 1.00 41.69 136 ALA A C 1
ATOM 1124 O O . ALA A 1 136 ? 19.269 7.370 -1.167 1.00 41.69 136 ALA A O 1
ATOM 1125 N N . LYS A 1 137 ? 20.462 8.604 -2.599 1.00 43.28 137 LYS A N 1
ATOM 1126 C CA . LYS A 1 137 ? 21.739 7.906 -2.353 1.00 43.28 137 LYS A CA 1
ATOM 1127 C C . LYS A 1 137 ? 22.439 8.314 -1.046 1.00 43.28 137 LYS A C 1
ATOM 1129 O O . LYS A 1 137 ? 23.388 7.648 -0.651 1.00 43.28 137 LYS A O 1
ATOM 1134 N N . ARG A 1 138 ? 22.052 9.439 -0.432 1.00 36.41 138 ARG A N 1
ATOM 1135 C CA . ARG A 1 138 ? 22.734 10.059 0.722 1.00 36.41 138 ARG A CA 1
ATOM 1136 C C . ARG A 1 138 ? 21.997 9.872 2.048 1.00 36.41 138 ARG A C 1
ATOM 1138 O O . ARG A 1 138 ? 22.626 10.009 3.092 1.00 36.41 138 ARG A O 1
ATOM 1145 N N . VAL A 1 139 ? 20.694 9.594 2.020 1.00 40.16 139 VAL A N 1
ATOM 1146 C CA . VAL A 1 139 ? 19.916 9.313 3.233 1.00 40.16 139 VAL A CA 1
ATOM 1147 C C . VAL A 1 139 ? 20.213 7.876 3.663 1.00 40.16 139 VAL A C 1
ATOM 1149 O O . VAL A 1 139 ? 19.932 6.946 2.917 1.00 40.16 139 VAL A O 1
ATOM 1152 N N . LYS A 1 140 ? 20.846 7.718 4.831 1.00 41.81 140 LYS A N 1
ATOM 1153 C CA . LYS A 1 140 ? 21.144 6.417 5.456 1.00 41.81 140 LYS A CA 1
ATOM 1154 C C . LYS A 1 140 ? 19.977 5.860 6.282 1.00 41.81 140 LYS A C 1
ATOM 1156 O O . LYS A 1 140 ? 20.042 4.704 6.683 1.00 41.81 140 LYS A O 1
ATOM 1161 N N . ASP A 1 141 ? 18.948 6.668 6.524 1.00 47.75 141 ASP A N 1
ATOM 1162 C CA . ASP A 1 141 ? 17.779 6.287 7.315 1.00 47.75 141 ASP A CA 1
ATOM 1163 C C . ASP A 1 141 ? 16.662 5.794 6.389 1.00 47.75 141 ASP A C 1
ATOM 1165 O O . ASP A 1 141 ? 16.071 6.578 5.648 1.00 47.75 141 ASP A O 1
ATOM 1169 N N . ASP A 1 142 ? 16.380 4.492 6.432 1.00 55.69 142 ASP A N 1
ATOM 1170 C CA . ASP A 1 142 ? 15.340 3.836 5.622 1.00 55.69 142 ASP A CA 1
ATOM 1171 C C . ASP A 1 142 ? 13.939 3.875 6.268 1.00 55.69 142 ASP A C 1
ATOM 1173 O O . ASP A 1 142 ? 12.995 3.271 5.754 1.00 55.69 142 ASP A O 1
ATOM 1177 N N . GLU A 1 143 ? 13.783 4.581 7.390 1.00 64.00 143 GLU A N 1
ATOM 1178 C CA . GLU A 1 143 ? 12.511 4.725 8.105 1.00 64.00 143 GLU A CA 1
ATOM 1179 C C . GLU A 1 143 ? 11.695 5.897 7.545 1.00 64.00 143 GLU A C 1
ATOM 1181 O O . GLU A 1 143 ? 11.637 7.003 8.092 1.00 64.00 143 GLU A O 1
ATOM 1186 N N . PHE A 1 144 ? 11.069 5.643 6.398 1.00 79.31 144 PHE A N 1
ATOM 1187 C CA . PHE A 1 144 ? 10.132 6.560 5.763 1.00 79.31 144 PHE A CA 1
ATOM 1188 C C . PHE A 1 144 ? 8.698 6.186 6.136 1.00 79.31 144 PHE A C 1
ATOM 1190 O O . PHE A 1 144 ? 8.200 5.134 5.747 1.00 79.31 144 PHE A O 1
ATOM 1197 N N . TYR A 1 145 ? 7.992 7.073 6.828 1.00 84.12 145 TYR A N 1
ATOM 1198 C CA . TYR A 1 145 ? 6.585 6.877 7.148 1.00 84.12 145 TYR A CA 1
ATOM 1199 C C . TYR A 1 145 ? 5.686 7.341 6.009 1.00 84.12 145 TYR A C 1
ATOM 1201 O O . TYR A 1 145 ? 5.791 8.469 5.517 1.00 84.12 145 TYR A O 1
ATOM 1209 N N . THR A 1 146 ? 4.770 6.463 5.615 1.00 90.81 146 THR A N 1
ATOM 1210 C CA . THR A 1 146 ? 3.798 6.729 4.552 1.00 90.81 146 THR A CA 1
ATOM 1211 C C . THR A 1 146 ? 2.719 7.696 5.037 1.00 90.81 146 THR A C 1
ATOM 1213 O O . THR A 1 146 ? 2.275 7.627 6.184 1.00 90.81 146 THR A O 1
ATOM 1216 N N . ARG A 1 147 ? 2.263 8.595 4.162 1.00 91.44 147 ARG A N 1
ATOM 1217 C CA . ARG A 1 147 ? 1.156 9.515 4.458 1.00 91.44 147 ARG A CA 1
ATOM 1218 C C . ARG A 1 147 ? -0.186 8.835 4.175 1.00 91.44 147 ARG A C 1
ATOM 1220 O O . ARG A 1 147 ? -0.317 8.088 3.207 1.00 91.44 147 ARG A O 1
ATOM 1227 N N . MET A 1 148 ? -1.199 9.131 4.990 1.00 90.38 148 MET A N 1
ATOM 1228 C CA . MET A 1 148 ? -2.543 8.548 4.848 1.00 90.38 148 MET A CA 1
ATOM 1229 C C . MET A 1 148 ? -3.155 8.808 3.464 1.00 90.38 148 MET A C 1
ATOM 1231 O O . MET A 1 148 ? -3.683 7.890 2.844 1.00 90.38 148 MET A O 1
ATOM 1235 N N . GLU A 1 149 ? -3.014 10.031 2.946 1.00 92.00 149 GLU A N 1
ATOM 1236 C CA . GLU A 1 149 ? -3.555 10.423 1.637 1.00 92.00 149 GLU A CA 1
ATOM 1237 C C . GLU A 1 149 ? -3.016 9.570 0.478 1.00 92.00 149 GLU A C 1
ATOM 1239 O O . GLU A 1 149 ? -3.741 9.286 -0.475 1.00 92.00 149 GLU A O 1
ATOM 1244 N N . ASP A 1 150 ? -1.761 9.119 0.564 1.00 95.44 150 ASP A N 1
ATOM 1245 C CA . ASP A 1 150 ? -1.145 8.281 -0.463 1.00 95.44 150 ASP A CA 1
ATOM 1246 C C . ASP A 1 150 ? -1.684 6.844 -0.404 1.00 95.44 150 ASP A C 1
ATOM 1248 O O . ASP A 1 150 ? -1.957 6.246 -1.448 1.00 95.44 150 ASP A O 1
ATOM 1252 N N . VAL A 1 151 ? -1.895 6.312 0.807 1.00 96.31 151 VAL A N 1
ATOM 1253 C CA . VAL A 1 151 ? -2.514 4.994 1.029 1.00 96.31 151 VAL A CA 1
ATOM 1254 C C . VAL A 1 151 ? -3.966 4.994 0.553 1.00 96.31 151 VAL A C 1
ATOM 1256 O O . VAL A 1 151 ? -4.351 4.125 -0.227 1.00 96.31 151 VAL A O 1
ATOM 1259 N N . GLU A 1 152 ? -4.767 5.985 0.948 1.00 94.81 152 GLU A N 1
ATOM 1260 C CA . GLU A 1 152 ? -6.172 6.107 0.535 1.00 94.81 152 GLU A CA 1
ATOM 1261 C C . GLU A 1 152 ? -6.312 6.208 -0.988 1.00 94.81 152 GLU A C 1
ATOM 1263 O O . GLU A 1 152 ? -7.155 5.540 -1.600 1.00 94.81 152 GLU A O 1
ATOM 1268 N N . LYS A 1 153 ? -5.453 7.014 -1.619 1.00 95.38 153 LYS A N 1
ATOM 1269 C CA . LYS A 1 153 ? -5.439 7.200 -3.071 1.00 95.38 153 LYS A CA 1
ATOM 1270 C C . LYS A 1 153 ? -5.085 5.923 -3.826 1.00 95.38 153 LYS A C 1
ATOM 1272 O O . LYS A 1 153 ? -5.625 5.698 -4.906 1.00 95.38 153 LYS A O 1
ATOM 1277 N N . GLU A 1 154 ? -4.184 5.099 -3.299 1.00 97.12 154 GLU A N 1
ATOM 1278 C CA . GLU A 1 154 ? -3.877 3.806 -3.907 1.00 97.12 154 GLU A CA 1
ATOM 1279 C C . GLU A 1 154 ? -4.994 2.795 -3.667 1.00 97.12 154 GLU A C 1
ATOM 1281 O O . GLU A 1 154 ? -5.515 2.224 -4.622 1.00 97.12 154 GLU A O 1
ATOM 1286 N N . LEU A 1 155 ? -5.380 2.571 -2.411 1.00 96.62 155 LEU A N 1
ATOM 1287 C CA . LEU A 1 155 ? -6.294 1.488 -2.051 1.00 96.62 155 LEU A CA 1
ATOM 1288 C C . LEU A 1 155 ? -7.715 1.703 -2.594 1.00 96.62 155 LEU A C 1
ATOM 1290 O O . LEU A 1 155 ? -8.395 0.727 -2.911 1.00 96.62 155 LEU A O 1
ATOM 1294 N N . SER A 1 156 ? -8.139 2.955 -2.802 1.00 93.88 156 SER A N 1
ATOM 1295 C CA . SER A 1 156 ? -9.419 3.282 -3.457 1.00 93.88 156 SER A CA 1
ATOM 1296 C C . SER A 1 156 ? -9.508 2.850 -4.927 1.00 93.88 156 SER A C 1
ATOM 1298 O O . SER A 1 156 ? -10.614 2.718 -5.450 1.00 93.88 156 SER A O 1
ATOM 1300 N N . MET A 1 157 ? -8.378 2.572 -5.586 1.00 95.19 157 MET A N 1
ATOM 1301 C CA . MET A 1 157 ? -8.350 2.064 -6.964 1.00 95.19 157 MET A CA 1
ATOM 1302 C C . MET A 1 157 ? -8.700 0.572 -7.059 1.00 95.19 157 MET A C 1
ATOM 1304 O O . MET A 1 157 ? -8.917 0.054 -8.156 1.00 95.19 157 MET A O 1
ATOM 1308 N N . TYR A 1 158 ? -8.749 -0.141 -5.930 1.00 95.31 158 TYR A N 1
ATOM 1309 C CA . TYR A 1 158 ? -9.024 -1.573 -5.900 1.00 95.31 158 TYR A CA 1
ATOM 1310 C C . TYR A 1 158 ? -10.503 -1.837 -5.574 1.00 95.31 158 TYR A C 1
ATOM 1312 O O . TYR A 1 158 ? -11.043 -1.249 -4.634 1.00 95.31 158 TYR A O 1
ATOM 1320 N N . PRO A 1 159 ? -11.187 -2.749 -6.296 1.00 93.81 159 PRO A N 1
ATOM 1321 C CA . PRO A 1 159 ? -12.603 -3.018 -6.061 1.00 93.81 159 PRO A CA 1
ATOM 1322 C C . PRO A 1 159 ? -12.879 -3.506 -4.637 1.00 93.81 159 PRO A C 1
ATOM 1324 O O . PRO A 1 159 ? -12.261 -4.470 -4.195 1.00 93.81 159 PRO A O 1
ATOM 1327 N N . ALA A 1 160 ? -13.894 -2.948 -3.968 1.00 92.50 160 ALA A N 1
ATOM 1328 C CA . ALA A 1 160 ? -14.236 -3.289 -2.581 1.00 92.50 160 ALA A CA 1
ATOM 1329 C C . ALA A 1 160 ? -14.374 -4.809 -2.323 1.00 92.50 160 ALA A C 1
ATOM 1331 O O . ALA A 1 160 ? -14.009 -5.314 -1.265 1.00 92.50 160 ALA A O 1
ATOM 1332 N N . LYS A 1 161 ? -14.839 -5.564 -3.329 1.00 94.94 161 LYS A N 1
ATOM 1333 C CA . LYS A 1 161 ? -15.016 -7.022 -3.256 1.00 94.94 161 LYS A CA 1
ATOM 1334 C C . LYS A 1 161 ? -13.738 -7.819 -2.979 1.00 94.94 161 LYS A C 1
ATOM 1336 O O . LYS A 1 161 ? -13.855 -8.958 -2.543 1.00 94.94 161 LYS A O 1
ATOM 1341 N N . ILE A 1 162 ? -12.543 -7.279 -3.254 1.00 96.38 162 ILE A N 1
ATOM 1342 C CA . ILE A 1 162 ? -11.297 -8.024 -3.003 1.00 96.38 162 ILE A CA 1
ATOM 1343 C C . ILE A 1 162 ? -11.005 -8.168 -1.507 1.00 96.38 162 ILE A C 1
ATOM 1345 O O . ILE A 1 162 ? -10.275 -9.078 -1.129 1.00 96.38 162 ILE A O 1
ATOM 1349 N N . TRP A 1 163 ? -11.574 -7.282 -0.685 1.00 97.56 163 TRP A N 1
ATOM 1350 C CA . TRP A 1 163 ? -11.327 -7.184 0.753 1.00 97.56 163 TRP A CA 1
ATOM 1351 C C . TRP A 1 163 ? -12.288 -8.033 1.587 1.00 97.56 163 TRP A C 1
ATOM 1353 O O . TRP A 1 163 ? -11.940 -8.456 2.687 1.00 97.56 163 TRP A O 1
ATOM 1363 N N . LYS A 1 164 ? -13.480 -8.316 1.050 1.00 97.44 164 LYS A N 1
ATOM 1364 C CA . LYS A 1 164 ? -14.535 -9.035 1.764 1.00 97.44 164 LYS A CA 1
ATOM 1365 C C . LYS A 1 164 ? -14.040 -10.394 2.278 1.00 97.44 164 LYS A C 1
ATOM 1367 O O . LYS A 1 164 ? -13.489 -11.191 1.512 1.00 97.44 164 LYS A O 1
ATOM 1372 N N . ASP A 1 165 ? -14.277 -10.645 3.563 1.00 97.88 165 ASP A N 1
ATOM 1373 C CA . ASP A 1 165 ? -13.929 -11.871 4.286 1.00 97.88 165 ASP A CA 1
ATOM 1374 C C . ASP A 1 165 ? -12.423 -12.204 4.233 1.00 97.88 165 ASP A C 1
ATOM 1376 O O . ASP A 1 165 ? -12.028 -13.369 4.335 1.00 97.88 165 ASP A O 1
ATOM 1380 N N . LYS A 1 166 ? -11.560 -11.190 4.047 1.00 98.56 166 LYS A N 1
ATOM 1381 C CA . LYS A 1 166 ? -10.100 -11.357 3.995 1.00 98.56 166 LYS A CA 1
ATOM 1382 C C . LYS A 1 166 ? -9.404 -10.972 5.289 1.00 98.56 166 LYS A C 1
ATOM 1384 O O . LYS A 1 166 ? -9.844 -10.083 6.017 1.00 98.56 166 LYS A O 1
ATOM 1389 N N . VAL A 1 167 ? -8.281 -11.648 5.519 1.00 98.69 167 VAL A N 1
ATOM 1390 C CA . VAL A 1 167 ? -7.269 -11.293 6.512 1.00 98.69 167 VAL A CA 1
ATOM 1391 C C . VAL A 1 167 ? -6.223 -10.390 5.859 1.00 98.69 167 VAL A C 1
ATOM 1393 O O . VAL A 1 167 ? -5.528 -10.822 4.928 1.00 98.69 167 VAL A O 1
ATOM 1396 N N . VAL A 1 168 ? -6.124 -9.148 6.332 1.00 98.69 168 VAL A N 1
ATOM 1397 C CA . VAL A 1 168 ? -5.096 -8.185 5.909 1.00 98.69 168 VAL A CA 1
ATOM 1398 C C . VAL A 1 168 ? -3.955 -8.183 6.919 1.00 98.69 168 VAL A C 1
ATOM 1400 O O . VAL A 1 168 ? -4.203 -8.135 8.122 1.00 98.69 168 VAL A O 1
ATOM 1403 N N . PHE A 1 169 ? -2.717 -8.227 6.428 1.00 98.56 169 PHE A N 1
ATOM 1404 C CA . PHE A 1 169 ? -1.509 -8.228 7.247 1.00 98.56 169 PHE A CA 1
ATOM 1405 C C . PHE A 1 169 ? -0.618 -7.015 6.940 1.00 98.56 169 PHE A C 1
ATOM 1407 O O . PHE A 1 169 ? -0.195 -6.826 5.797 1.00 98.56 169 PHE A O 1
ATOM 1414 N N . CYS A 1 170 ? -0.326 -6.205 7.958 1.00 97.50 170 CYS A N 1
ATOM 1415 C CA . CYS A 1 170 ? 0.562 -5.042 7.895 1.00 97.50 170 CYS A CA 1
ATOM 1416 C C . CYS A 1 170 ? 1.819 -5.322 8.731 1.00 97.50 170 CYS A C 1
ATOM 1418 O O . CYS A 1 170 ? 1.784 -5.197 9.953 1.00 97.50 170 CYS A O 1
ATOM 1420 N N . ASN A 1 171 ? 2.914 -5.744 8.091 1.00 93.50 171 ASN A N 1
ATOM 1421 C CA . ASN A 1 171 ? 4.018 -6.404 8.795 1.00 93.50 171 ASN A CA 1
ATOM 1422 C C . ASN A 1 171 ? 5.370 -5.675 8.797 1.00 93.50 171 ASN A C 1
ATOM 1424 O O . ASN A 1 171 ? 6.385 -6.291 9.123 1.00 93.50 171 ASN A O 1
ATOM 1428 N N . CYS A 1 172 ? 5.423 -4.408 8.378 1.00 80.56 172 CYS A N 1
ATOM 1429 C CA . CYS A 1 172 ? 6.681 -3.647 8.349 1.00 80.56 172 CYS A CA 1
ATOM 1430 C C . CYS A 1 172 ? 6.588 -2.201 8.844 1.00 80.56 172 CYS A C 1
ATOM 1432 O O . CYS A 1 172 ? 7.624 -1.640 9.180 1.00 80.56 172 CYS A O 1
ATOM 1434 N N . ASP A 1 173 ? 5.400 -1.596 8.878 1.00 74.12 173 ASP A N 1
ATOM 1435 C CA . ASP A 1 173 ? 5.219 -0.287 9.511 1.00 74.12 173 ASP A CA 1
ATOM 1436 C C . ASP A 1 173 ? 4.823 -0.435 10.992 1.00 74.12 173 ASP A C 1
ATOM 1438 O O . ASP A 1 173 ? 4.419 -1.512 11.430 1.00 74.12 173 ASP A O 1
ATOM 1442 N N . ASP A 1 174 ? 4.864 0.672 11.744 1.00 80.88 174 ASP A N 1
ATOM 1443 C CA . ASP A 1 174 ? 4.300 0.743 13.097 1.00 80.88 174 ASP A CA 1
ATOM 1444 C C . ASP A 1 174 ? 2.863 0.200 13.133 1.00 80.88 174 ASP A C 1
ATOM 1446 O O . ASP A 1 174 ? 2.018 0.585 12.323 1.00 80.88 174 ASP A O 1
ATOM 1450 N N . ALA A 1 175 ? 2.551 -0.672 14.093 1.00 85.12 175 ALA A N 1
ATOM 1451 C CA . ALA A 1 175 ? 1.179 -1.127 14.296 1.00 85.12 175 ALA A CA 1
ATOM 1452 C C . ALA A 1 175 ? 0.291 0.007 14.861 1.00 85.12 175 ALA A C 1
ATOM 1454 O O . ALA A 1 175 ? 0.566 1.193 14.685 1.00 85.12 175 ALA A O 1
ATOM 1455 N N . ILE A 1 176 ? -0.830 -0.336 15.494 1.00 84.56 176 ILE A N 1
ATOM 1456 C CA . ILE A 1 176 ? -1.721 0.657 16.100 1.00 84.56 176 ILE A CA 1
ATOM 1457 C C . ILE A 1 176 ? -1.168 1.078 17.465 1.00 84.56 176 ILE A C 1
ATOM 1459 O O . ILE A 1 176 ? -1.143 0.278 18.400 1.00 84.56 176 ILE A O 1
ATOM 1463 N N . GLY A 1 177 ? -0.757 2.342 17.570 1.00 81.81 177 GLY A N 1
ATOM 1464 C CA . GLY A 1 177 ? -0.321 2.964 18.814 1.00 81.81 177 GLY A CA 1
ATOM 1465 C C . GLY A 1 177 ? -1.477 3.352 19.744 1.00 81.81 177 GLY A C 1
ATOM 1466 O O . GLY A 1 177 ? -2.658 3.172 19.440 1.00 81.81 177 GLY A O 1
ATOM 1467 N N . VAL A 1 178 ? -1.133 3.900 20.911 1.00 78.75 178 VAL A N 1
ATOM 1468 C CA . VAL A 1 178 ? -2.088 4.252 21.979 1.00 78.75 178 VAL A CA 1
ATOM 1469 C C . VAL A 1 178 ? -3.029 5.380 21.556 1.00 78.75 178 VAL A C 1
ATOM 1471 O O . VAL A 1 178 ? -4.221 5.339 21.862 1.00 78.75 178 VAL A O 1
ATOM 1474 N N . LYS A 1 179 ? -2.513 6.389 20.849 1.00 75.62 179 LYS A N 1
ATOM 1475 C CA . LYS A 1 179 ? -3.298 7.527 20.359 1.00 75.62 179 LYS A CA 1
ATOM 1476 C C . LYS A 1 179 ? -4.170 7.134 19.179 1.00 75.62 179 LYS A C 1
ATOM 1478 O O . LYS A 1 179 ? -5.225 7.738 19.012 1.00 75.62 179 LYS A O 1
ATOM 1483 N N . ARG A 1 180 ? -3.787 6.106 18.410 1.00 80.81 180 ARG A N 1
ATOM 1484 C CA . ARG A 1 180 ? -4.509 5.620 17.219 1.00 80.81 180 ARG A CA 1
ATOM 1485 C C . ARG A 1 180 ? -4.667 6.711 16.166 1.00 80.81 180 ARG A C 1
ATOM 1487 O O . ARG A 1 180 ? -5.728 6.882 15.559 1.00 80.81 180 ARG A O 1
ATOM 1494 N N . ASP A 1 181 ? -3.617 7.494 15.983 1.00 82.19 181 ASP A N 1
ATOM 1495 C CA . ASP A 1 181 ? -3.555 8.550 14.987 1.00 82.19 181 ASP A CA 1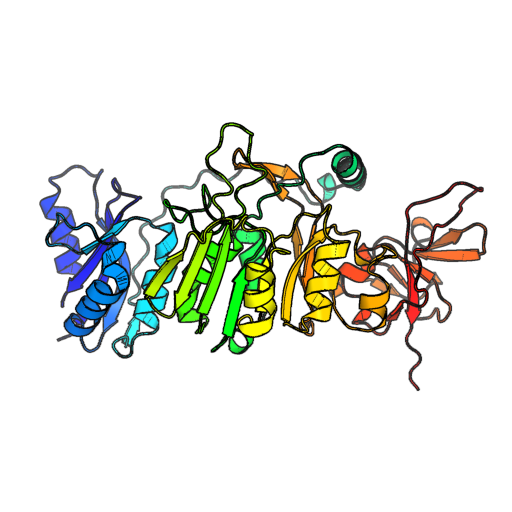
ATOM 1496 C C . ASP A 1 181 ? -2.225 8.493 14.227 1.00 82.19 181 ASP A C 1
ATOM 1498 O O . ASP A 1 181 ? -1.380 7.623 14.444 1.00 82.19 181 ASP A O 1
ATOM 1502 N N . TYR A 1 182 ? -2.044 9.409 13.280 1.00 77.25 182 TYR A N 1
ATOM 1503 C CA . TYR A 1 182 ? -0.866 9.430 12.413 1.00 77.25 182 TYR A CA 1
ATOM 1504 C C . TYR A 1 182 ? 0.449 9.723 13.161 1.00 77.25 182 TYR A C 1
ATOM 1506 O O . TYR A 1 182 ? 1.519 9.677 12.553 1.00 77.25 182 TYR A O 1
ATOM 1514 N N . THR A 1 183 ? 0.396 10.075 14.451 1.00 79.06 183 THR A N 1
ATOM 1515 C CA . THR A 1 183 ? 1.590 10.360 15.250 1.00 79.06 183 THR A CA 1
ATOM 1516 C C . THR A 1 183 ? 2.259 9.088 15.754 1.00 79.06 183 THR A C 1
ATOM 1518 O O . THR A 1 183 ? 3.484 9.085 15.894 1.00 79.06 183 THR A O 1
ATOM 1521 N N . ASP A 1 184 ? 1.504 8.004 15.950 1.00 81.19 184 ASP A N 1
ATOM 1522 C CA . ASP A 1 184 ? 1.991 6.762 16.561 1.00 81.19 184 ASP A CA 1
ATOM 1523 C C . ASP A 1 184 ? 1.515 5.472 15.876 1.00 81.19 184 ASP A C 1
ATOM 1525 O O . ASP A 1 184 ? 1.737 4.387 16.405 1.00 81.19 184 ASP A O 1
ATOM 1529 N N . SER A 1 185 ? 0.860 5.579 14.719 1.00 87.50 185 SER A N 1
ATOM 1530 C CA . SER A 1 185 ? 0.342 4.426 13.983 1.00 87.50 185 SER A CA 1
ATOM 1531 C C . SER A 1 185 ? 0.654 4.509 12.486 1.00 87.50 185 SER A C 1
ATOM 1533 O O . SER A 1 185 ? 0.661 5.597 11.902 1.00 87.50 185 SER A O 1
ATOM 1535 N N . SER A 1 186 ? 0.865 3.359 11.833 1.00 90.06 186 SER A N 1
ATOM 1536 C CA . SER A 1 186 ? 1.008 3.294 10.371 1.00 90.06 186 SER A CA 1
ATOM 1537 C C . SER A 1 186 ? -0.225 3.818 9.645 1.00 90.06 186 SER A C 1
ATOM 1539 O O . SER A 1 186 ? -1.360 3.514 10.014 1.00 90.06 186 SER A O 1
ATOM 1541 N N . ALA A 1 187 ? -0.003 4.505 8.524 1.00 92.94 187 ALA A N 1
ATOM 1542 C CA . ALA A 1 187 ? -1.066 4.864 7.594 1.00 92.94 187 ALA A CA 1
ATOM 1543 C C . ALA A 1 187 ? -1.838 3.636 7.075 1.00 92.94 187 ALA A C 1
ATOM 1545 O O . ALA A 1 187 ? -3.061 3.698 6.971 1.00 92.94 187 ALA A O 1
ATOM 1546 N N . PHE A 1 188 ? -1.166 2.509 6.804 1.00 95.69 188 PHE A N 1
ATOM 1547 C CA . PHE A 1 188 ? -1.842 1.274 6.389 1.00 95.69 188 PHE A CA 1
ATOM 1548 C C . PHE A 1 188 ? -2.705 0.704 7.512 1.00 95.69 188 PHE A C 1
ATOM 1550 O O . PHE A 1 188 ? -3.890 0.446 7.300 1.00 95.69 188 PHE A O 1
ATOM 1557 N N . ALA A 1 189 ? -2.133 0.550 8.710 1.00 94.94 189 ALA A N 1
ATOM 1558 C CA . ALA A 1 189 ? -2.855 0.010 9.858 1.00 94.94 189 ALA A CA 1
ATOM 1559 C C . ALA A 1 189 ? -4.087 0.869 10.180 1.00 94.94 189 ALA A C 1
ATOM 1561 O O . ALA A 1 189 ? -5.191 0.345 10.320 1.00 94.94 189 ALA A O 1
ATOM 1562 N N . LEU A 1 190 ? -3.923 2.195 10.208 1.00 93.31 190 LEU A N 1
ATOM 1563 C CA . LEU A 1 190 ? -5.021 3.131 10.422 1.00 93.31 190 LEU A CA 1
ATOM 1564 C C . LEU A 1 190 ? -6.070 3.072 9.309 1.00 93.31 190 LEU A C 1
ATOM 1566 O O . LEU A 1 190 ? -7.255 3.113 9.619 1.00 93.31 190 LEU A O 1
ATOM 1570 N N . TYR A 1 191 ? -5.679 2.969 8.035 1.00 94.88 191 TYR A N 1
ATOM 1571 C CA . TYR A 1 191 ? -6.634 2.870 6.927 1.00 94.88 191 TYR A CA 1
ATOM 1572 C C . TYR A 1 191 ? -7.555 1.656 7.097 1.00 94.88 191 TYR A C 1
ATOM 1574 O O . TYR A 1 191 ? -8.781 1.778 7.036 1.00 94.88 191 TYR A O 1
ATOM 1582 N N . PHE A 1 192 ? -6.975 0.480 7.354 1.00 95.94 192 PHE A N 1
ATOM 1583 C CA . PHE A 1 192 ? -7.762 -0.740 7.527 1.00 95.94 192 PHE A CA 1
ATOM 1584 C C . PHE A 1 192 ? -8.539 -0.755 8.840 1.00 95.94 192 PHE A C 1
ATOM 1586 O O . PHE A 1 192 ? -9.649 -1.277 8.861 1.00 95.94 192 PHE A O 1
ATOM 1593 N N . LEU A 1 193 ? -8.012 -0.145 9.906 1.00 93.50 193 LEU A N 1
ATOM 1594 C CA . LEU A 1 193 ? -8.746 0.040 11.155 1.00 93.50 193 LEU A CA 1
ATOM 1595 C C . LEU A 1 193 ? -9.990 0.912 10.935 1.00 93.50 193 LEU A C 1
ATOM 1597 O O . LEU A 1 193 ? -11.083 0.532 11.352 1.00 93.50 193 LEU A O 1
ATOM 1601 N N . LYS A 1 194 ? -9.836 2.046 10.238 1.00 90.69 194 LYS A N 1
ATOM 1602 C CA . LYS A 1 194 ? -10.929 2.977 9.929 1.00 90.69 194 LYS A CA 1
ATOM 1603 C C . LYS A 1 194 ? -12.011 2.343 9.070 1.00 90.69 194 LYS A C 1
ATOM 1605 O O . LYS A 1 194 ? -13.186 2.551 9.329 1.00 90.69 194 LYS A O 1
ATOM 1610 N N . HIS A 1 195 ? -11.620 1.560 8.069 1.00 92.12 195 HIS A N 1
ATOM 1611 C CA . HIS A 1 195 ? -12.550 1.011 7.083 1.00 92.12 195 HIS A CA 1
ATOM 1612 C C . HIS A 1 195 ? -12.891 -0.463 7.294 1.00 92.12 195 HIS A C 1
ATOM 1614 O O . HIS A 1 195 ? -13.434 -1.095 6.387 1.00 92.12 195 HIS A O 1
ATOM 1620 N N . PHE A 1 196 ? -12.591 -1.017 8.471 1.00 94.31 196 PHE A N 1
ATOM 1621 C CA . PHE A 1 196 ? -12.717 -2.446 8.756 1.00 94.31 196 PHE A CA 1
ATOM 1622 C C . PHE A 1 196 ? -14.110 -2.995 8.405 1.00 94.31 196 PHE A C 1
ATOM 1624 O O . PHE A 1 196 ? -14.235 -3.957 7.642 1.00 94.31 196 PHE A O 1
ATOM 1631 N N . PHE A 1 197 ? -15.159 -2.334 8.906 1.00 90.31 197 PHE A N 1
ATOM 1632 C CA . PHE A 1 197 ? -16.550 -2.739 8.696 1.00 90.31 197 PHE A CA 1
ATOM 1633 C C . PHE A 1 197 ? -17.017 -2.485 7.259 1.00 90.31 197 PHE A C 1
ATOM 1635 O O . PHE A 1 197 ? -17.587 -3.376 6.629 1.00 90.31 197 PHE A O 1
ATOM 1642 N N . ARG A 1 198 ? -16.687 -1.320 6.686 1.00 90.94 198 ARG A N 1
ATOM 1643 C CA . ARG A 1 198 ? -17.044 -0.963 5.303 1.00 90.94 198 ARG A CA 1
ATOM 1644 C C . ARG A 1 198 ? -16.436 -1.904 4.267 1.00 90.94 198 ARG A C 1
ATOM 1646 O O . ARG A 1 198 ? -17.098 -2.263 3.294 1.00 90.94 198 ARG A O 1
ATOM 1653 N N . LEU A 1 199 ? -15.185 -2.314 4.470 1.00 94.44 199 LEU A N 1
ATOM 1654 C CA . LEU A 1 199 ? -14.490 -3.278 3.614 1.00 94.44 199 LEU A CA 1
ATOM 1655 C C . LEU A 1 199 ? -14.912 -4.728 3.886 1.00 94.44 199 LEU A C 1
ATOM 1657 O O . LEU A 1 199 ? -14.566 -5.610 3.099 1.00 94.44 199 LEU A O 1
ATOM 1661 N N . LYS A 1 200 ? -15.678 -4.971 4.960 1.00 95.44 200 LYS A N 1
ATOM 1662 C CA . LYS A 1 200 ? -16.096 -6.301 5.423 1.00 95.44 200 LYS A CA 1
ATOM 1663 C C . LYS A 1 200 ? -14.895 -7.227 5.617 1.00 95.44 200 LYS A C 1
ATOM 1665 O O . LYS A 1 200 ? -14.893 -8.361 5.136 1.00 95.44 200 LYS A O 1
ATOM 1670 N N . LEU A 1 201 ? -13.847 -6.712 6.261 1.00 97.81 201 LEU A N 1
ATOM 1671 C CA . LEU A 1 201 ? -12.660 -7.501 6.579 1.00 97.81 201 LEU A CA 1
ATOM 1672 C C . LEU A 1 201 ? -13.008 -8.584 7.600 1.00 97.81 201 LEU A C 1
ATOM 1674 O O . LEU A 1 201 ? -13.778 -8.350 8.529 1.00 97.81 201 LEU A O 1
ATOM 1678 N N . LYS A 1 202 ? -12.395 -9.761 7.447 1.00 97.81 202 LYS A N 1
ATOM 1679 C CA . LYS A 1 202 ? -12.478 -10.820 8.458 1.00 97.81 202 LYS A CA 1
ATOM 1680 C C . LYS A 1 202 ? -11.586 -10.479 9.648 1.00 97.81 202 LYS A C 1
ATOM 1682 O O . LYS A 1 202 ? -12.010 -10.583 10.793 1.00 97.81 202 LYS A O 1
ATOM 1687 N N . LYS A 1 203 ? -10.340 -10.101 9.354 1.00 98.31 203 LYS A N 1
ATOM 1688 C CA . LYS A 1 203 ? -9.295 -9.873 10.351 1.00 98.31 203 LYS A CA 1
ATOM 1689 C C . LYS A 1 203 ? -8.268 -8.864 9.834 1.00 98.31 203 LYS A C 1
ATOM 1691 O O . LYS A 1 203 ? -7.933 -8.873 8.649 1.00 98.31 203 LYS A O 1
ATOM 1696 N N . LEU A 1 204 ? -7.753 -8.023 10.720 1.00 98.38 204 LEU A N 1
ATOM 1697 C CA . LEU A 1 204 ? -6.587 -7.174 10.484 1.00 98.38 204 LEU A CA 1
ATOM 1698 C C . LEU A 1 204 ? -5.508 -7.577 11.484 1.00 98.38 204 LEU A C 1
ATOM 1700 O O . LEU A 1 204 ? -5.779 -7.585 12.680 1.00 98.38 204 LEU A O 1
ATOM 1704 N N . ILE A 1 205 ? -4.314 -7.899 10.996 1.00 98.19 205 ILE A N 1
ATOM 1705 C CA . ILE A 1 205 ? -3.144 -8.185 11.828 1.00 98.19 205 ILE A CA 1
ATOM 1706 C C . ILE A 1 205 ? -2.068 -7.150 11.499 1.00 98.19 205 ILE A C 1
ATOM 1708 O O . ILE A 1 205 ? -1.760 -6.927 10.327 1.00 98.19 205 ILE A O 1
ATOM 1712 N N . CYS A 1 206 ? -1.481 -6.534 12.518 1.00 97.06 206 CYS A N 1
ATOM 1713 C CA . CYS A 1 206 ? -0.375 -5.594 12.382 1.00 97.06 206 CYS A CA 1
ATOM 1714 C C . CYS A 1 206 ? 0.751 -5.983 13.340 1.00 97.06 206 CYS A C 1
ATOM 1716 O O . CYS A 1 206 ? 0.480 -6.293 14.497 1.00 97.06 206 CYS A O 1
ATOM 1718 N N . THR A 1 207 ? 2.003 -5.930 12.896 1.00 93.50 207 THR A N 1
ATOM 1719 C CA . THR A 1 207 ? 3.161 -6.221 13.758 1.00 93.50 207 THR A CA 1
ATOM 1720 C C . THR A 1 207 ? 4.009 -4.978 13.921 1.00 93.50 207 THR A C 1
ATOM 1722 O O . THR A 1 207 ? 4.349 -4.336 12.934 1.00 93.50 207 THR A O 1
ATOM 1725 N N . HIS A 1 208 ? 4.372 -4.649 15.155 1.00 88.81 208 HIS A N 1
ATOM 1726 C CA . HIS A 1 208 ? 5.267 -3.538 15.449 1.00 88.81 208 HIS A CA 1
ATOM 1727 C C . HIS A 1 208 ? 6.676 -4.053 15.710 1.00 88.81 208 HIS A C 1
ATOM 1729 O O . HIS A 1 208 ? 6.882 -4.892 16.589 1.00 88.81 208 HIS A O 1
ATOM 1735 N N . TYR A 1 209 ? 7.636 -3.524 14.957 1.00 82.69 209 TYR A N 1
ATOM 1736 C CA . TYR A 1 209 ? 9.050 -3.820 15.125 1.00 82.69 209 TYR A CA 1
ATOM 1737 C C . TYR A 1 209 ? 9.660 -2.933 16.212 1.00 82.69 209 TYR A C 1
ATOM 1739 O O . TYR A 1 209 ? 9.614 -1.712 16.115 1.00 82.69 209 TYR A O 1
ATOM 1747 N N . SER A 1 210 ? 10.276 -3.537 17.229 1.00 71.00 210 SER A N 1
ATOM 1748 C CA . SER A 1 210 ? 10.827 -2.795 18.373 1.00 71.00 210 SER A CA 1
ATOM 1749 C C . SER A 1 210 ? 12.265 -2.297 18.186 1.00 71.00 210 SER A C 1
ATOM 1751 O O . SER A 1 210 ? 12.879 -1.852 19.153 1.00 71.00 210 SER A O 1
ATOM 1753 N N . GLY A 1 211 ? 12.846 -2.418 16.988 1.00 66.38 211 GLY A N 1
ATOM 1754 C CA . GLY A 1 211 ? 14.253 -2.079 16.759 1.00 66.38 211 GLY A CA 1
ATOM 1755 C C . GLY A 1 211 ? 15.242 -3.131 17.282 1.00 66.38 211 GLY A C 1
ATOM 1756 O O . GLY A 1 211 ? 14.860 -4.197 17.773 1.00 66.38 211 GLY A O 1
ATOM 1757 N N . LYS A 1 212 ? 16.544 -2.828 17.159 1.00 53.72 212 LYS A N 1
ATOM 1758 C CA . LYS A 1 212 ? 17.605 -3.621 17.798 1.00 53.72 212 LYS A CA 1
ATOM 1759 C C . LYS A 1 212 ? 17.616 -3.330 19.299 1.00 53.72 212 LYS A C 1
ATOM 1761 O O . LYS A 1 212 ? 17.601 -2.177 19.708 1.00 53.72 212 LYS A O 1
ATOM 1766 N N . VAL A 1 213 ? 17.659 -4.395 20.090 1.00 50.81 213 VAL A N 1
ATOM 1767 C CA . VAL A 1 213 ? 17.749 -4.369 21.554 1.00 50.81 213 VAL A CA 1
ATOM 1768 C C . VAL A 1 213 ? 19.110 -3.789 21.947 1.00 50.81 213 VAL A C 1
ATOM 1770 O O . VAL A 1 213 ? 20.139 -4.383 21.627 1.00 50.81 213 VAL A O 1
ATOM 1773 N N . ASP A 1 214 ? 19.134 -2.641 22.623 1.00 47.84 214 ASP A N 1
ATOM 1774 C CA . ASP A 1 214 ? 20.345 -2.164 23.301 1.00 47.84 214 ASP A CA 1
ATOM 1775 C C . ASP A 1 214 ? 20.667 -3.087 24.483 1.00 47.84 214 ASP A C 1
ATOM 1777 O O . ASP A 1 214 ? 19.748 -3.589 25.133 1.00 47.84 214 ASP A O 1
ATOM 1781 N N . LEU A 1 215 ? 21.952 -3.263 24.824 1.00 47.62 215 LEU A N 1
ATOM 1782 C CA . LEU A 1 215 ? 22.402 -4.122 25.940 1.00 47.62 215 LEU A CA 1
ATOM 1783 C C . LEU A 1 215 ? 21.744 -3.792 27.298 1.00 47.62 215 LEU A C 1
ATOM 1785 O O . LEU A 1 215 ? 21.757 -4.624 28.200 1.00 47.62 215 LEU A O 1
ATOM 1789 N N . PHE A 1 216 ? 21.165 -2.597 27.440 1.00 52.81 216 PHE A N 1
ATOM 1790 C CA . PHE A 1 216 ? 20.479 -2.124 28.648 1.00 52.81 216 PHE A CA 1
ATOM 1791 C C . PHE A 1 216 ? 18.947 -2.239 28.585 1.00 52.81 216 PHE A C 1
ATOM 1793 O O . PHE A 1 216 ? 18.257 -1.858 29.529 1.00 52.81 216 PHE A O 1
ATOM 1800 N N . SER A 1 217 ? 18.396 -2.742 27.480 1.00 55.28 217 SER A N 1
ATOM 1801 C CA . SER A 1 217 ? 16.956 -2.915 27.286 1.00 55.28 217 SER A CA 1
ATOM 1802 C C . SER A 1 217 ? 16.534 -4.363 27.555 1.00 55.28 217 SER A C 1
ATOM 1804 O O . SER A 1 217 ? 17.259 -5.304 27.247 1.00 55.28 217 SER A O 1
ATOM 1806 N N . SER A 1 218 ? 15.359 -4.548 28.165 1.00 54.28 218 SER A N 1
ATOM 1807 C CA . SER A 1 218 ? 14.837 -5.834 28.668 1.00 54.28 218 SER A CA 1
ATOM 1808 C C . SER A 1 218 ? 14.424 -6.849 27.578 1.00 54.28 218 SER A C 1
ATOM 1810 O O . SER A 1 218 ? 13.454 -7.578 27.768 1.00 54.28 218 SER A O 1
ATOM 1812 N N . GLY A 1 219 ? 15.124 -6.895 26.441 1.00 51.81 219 GLY A N 1
ATOM 1813 C CA . GLY A 1 219 ? 14.782 -7.713 25.274 1.00 51.81 219 GLY A CA 1
ATOM 1814 C C . GLY A 1 219 ? 13.920 -6.981 24.233 1.00 51.81 219 GLY A C 1
ATOM 1815 O O . GLY A 1 219 ? 13.494 -5.843 24.466 1.00 51.81 219 GLY A O 1
ATOM 1816 N N . PRO A 1 220 ? 13.668 -7.605 23.064 1.00 58.00 220 PRO A N 1
ATOM 1817 C CA . PRO A 1 220 ? 12.804 -7.038 22.035 1.00 58.00 220 PRO A CA 1
ATOM 1818 C C . PRO A 1 220 ? 11.368 -6.925 22.556 1.00 58.00 220 PRO A C 1
ATOM 1820 O O . PRO A 1 220 ? 10.875 -7.828 23.229 1.00 58.00 220 PRO A O 1
ATOM 1823 N N . LYS A 1 221 ? 10.693 -5.818 22.241 1.00 73.88 221 LYS A N 1
ATOM 1824 C CA . LYS A 1 221 ? 9.307 -5.525 22.653 1.00 73.88 221 LYS A CA 1
ATOM 1825 C C . LYS A 1 221 ? 8.369 -5.457 21.451 1.00 73.88 221 LYS A C 1
ATOM 1827 O O . LYS A 1 221 ? 7.485 -4.601 21.398 1.00 73.88 221 LYS A O 1
ATOM 1832 N N . GLY A 1 222 ? 8.609 -6.299 20.448 1.00 84.81 222 GLY A N 1
ATOM 1833 C CA . GLY A 1 222 ? 7.700 -6.401 19.321 1.00 84.81 222 GLY A CA 1
ATOM 1834 C C . GLY A 1 222 ? 6.324 -6.832 19.816 1.00 84.81 222 GLY A C 1
ATOM 1835 O O . GLY A 1 222 ? 6.202 -7.589 20.782 1.00 84.81 222 GLY A O 1
ATOM 1836 N N . TYR A 1 223 ? 5.279 -6.340 19.167 1.00 90.62 223 TYR A N 1
ATOM 1837 C CA . TYR A 1 223 ? 3.914 -6.718 19.514 1.00 90.62 223 TYR A CA 1
ATOM 1838 C C . TYR A 1 223 ? 3.070 -6.935 18.271 1.00 90.62 223 TYR A C 1
ATOM 1840 O O . TYR A 1 223 ? 3.387 -6.454 17.180 1.00 90.62 223 TYR A O 1
ATOM 1848 N N . ILE A 1 224 ? 1.991 -7.682 18.458 1.00 94.56 224 ILE A N 1
ATOM 1849 C CA . ILE A 1 224 ? 1.013 -8.012 17.433 1.00 94.56 224 ILE A CA 1
ATOM 1850 C C . ILE A 1 224 ? -0.297 -7.363 17.847 1.00 94.56 224 ILE A C 1
ATOM 1852 O O . ILE A 1 224 ? -0.777 -7.578 18.955 1.00 94.56 224 ILE A O 1
ATOM 1856 N N . PHE A 1 225 ? -0.860 -6.554 16.962 1.00 95.44 225 PHE A N 1
ATOM 1857 C CA . PHE A 1 225 ? -2.217 -6.049 17.078 1.00 95.44 225 PHE A CA 1
ATOM 1858 C C . PHE A 1 225 ? -3.116 -6.853 16.143 1.00 95.44 225 PHE A C 1
ATOM 1860 O O . PHE A 1 225 ? -2.869 -6.892 14.936 1.00 95.44 225 PHE A O 1
ATOM 1867 N N . THR A 1 226 ? -4.177 -7.440 16.685 1.00 96.81 226 THR A N 1
ATOM 1868 C CA . THR A 1 226 ? -5.169 -8.197 15.921 1.00 96.81 226 THR A CA 1
ATOM 1869 C C . THR A 1 226 ? -6.550 -7.602 16.139 1.00 96.81 226 THR A C 1
ATOM 1871 O O . THR A 1 226 ? -6.966 -7.390 17.276 1.00 96.81 226 THR A O 1
ATOM 1874 N N . LYS A 1 227 ? -7.283 -7.367 15.049 1.00 95.12 227 LYS A N 1
ATOM 1875 C CA . LYS A 1 227 ? -8.694 -6.971 15.061 1.00 95.12 227 LYS A CA 1
ATOM 1876 C C . LYS A 1 227 ? -9.550 -7.996 14.331 1.00 95.12 227 LYS A C 1
ATOM 1878 O O . LYS A 1 227 ? -9.314 -8.256 13.152 1.00 95.12 227 LYS A O 1
ATOM 1883 N N . GLU A 1 228 ? -10.577 -8.507 15.005 1.00 94.88 228 GLU A N 1
ATOM 1884 C CA . GLU A 1 228 ? -11.597 -9.416 14.463 1.00 94.88 228 GLU A CA 1
ATOM 1885 C C . GLU A 1 228 ? -12.990 -8.910 14.849 1.00 94.88 228 GLU A C 1
ATOM 1887 O O . GLU A 1 228 ? -13.393 -8.950 16.013 1.00 94.88 228 GLU A O 1
ATOM 1892 N N . GLY A 1 229 ? -13.728 -8.374 13.874 1.00 89.94 229 GLY A N 1
ATOM 1893 C CA . GLY A 1 229 ? -14.943 -7.615 14.166 1.00 89.94 229 GLY A CA 1
ATOM 1894 C C . GLY A 1 229 ? -14.622 -6.384 15.019 1.00 89.94 229 GLY A C 1
ATOM 1895 O O . GLY A 1 229 ? -13.771 -5.563 14.665 1.00 89.94 229 GLY A O 1
ATOM 1896 N N . ALA A 1 230 ? -15.297 -6.246 16.156 1.00 83.19 230 ALA A N 1
ATOM 1897 C CA . ALA A 1 230 ? -14.989 -5.197 17.123 1.00 83.19 230 ALA A CA 1
ATOM 1898 C C . ALA A 1 230 ? -13.910 -5.581 18.141 1.00 83.19 230 ALA A C 1
ATOM 1900 O O . ALA A 1 230 ? -13.371 -4.693 18.797 1.00 83.19 230 ALA A O 1
ATOM 1901 N N . ASN A 1 231 ? -13.577 -6.870 18.252 1.00 88.19 231 ASN A N 1
ATOM 1902 C CA . ASN A 1 231 ? -12.592 -7.339 19.213 1.00 88.19 231 ASN A CA 1
ATOM 1903 C C . ASN A 1 231 ? -11.193 -6.953 18.752 1.00 88.19 231 ASN A C 1
ATOM 1905 O O . ASN A 1 231 ? -10.840 -7.131 17.584 1.00 88.19 231 ASN A O 1
ATOM 1909 N N . GLU A 1 232 ? -10.409 -6.433 19.687 1.00 92.06 232 GLU A N 1
ATOM 1910 C CA . GLU A 1 232 ? -9.037 -6.005 19.464 1.00 92.06 232 GLU A CA 1
ATOM 1911 C C . GLU A 1 232 ? -8.148 -6.592 20.552 1.00 92.06 232 GLU A C 1
ATOM 1913 O O . GLU A 1 232 ? -8.471 -6.516 21.738 1.00 92.06 232 GLU A O 1
ATOM 1918 N N . ILE A 1 233 ? -7.043 -7.200 20.135 1.00 92.69 233 ILE A N 1
ATOM 1919 C CA . ILE A 1 233 ? -6.106 -7.904 21.005 1.00 92.69 233 ILE A CA 1
ATOM 1920 C C . ILE A 1 233 ? -4.706 -7.376 20.706 1.00 92.69 233 ILE A C 1
ATOM 1922 O O . ILE A 1 233 ? -4.333 -7.211 19.543 1.00 92.69 233 ILE A O 1
ATOM 1926 N N . ILE A 1 234 ? -3.946 -7.100 21.765 1.00 92.50 234 ILE A N 1
ATOM 1927 C CA . ILE A 1 234 ? -2.518 -6.803 21.683 1.00 92.50 234 ILE A CA 1
ATOM 1928 C C . ILE A 1 234 ? -1.774 -7.927 22.387 1.00 92.50 234 ILE A C 1
ATOM 1930 O O . ILE A 1 234 ? -1.993 -8.176 23.572 1.00 92.50 234 ILE A O 1
ATOM 1934 N N . GLU A 1 235 ? -0.883 -8.578 21.656 1.00 92.94 235 GLU A N 1
ATOM 1935 C CA . GLU A 1 235 ? -0.027 -9.641 22.163 1.00 92.94 235 GLU A CA 1
ATOM 1936 C C . GLU A 1 235 ? 1.422 -9.166 22.138 1.00 92.94 235 GLU A C 1
ATOM 1938 O O . GLU A 1 235 ? 1.887 -8.611 21.142 1.00 92.94 235 GLU A O 1
ATOM 1943 N N . THR A 1 236 ? 2.159 -9.417 23.218 1.00 91.56 236 THR A N 1
ATOM 1944 C CA . THR A 1 236 ? 3.605 -9.162 23.318 1.00 91.56 236 THR A CA 1
ATOM 1945 C C . THR A 1 236 ? 4.327 -10.491 23.541 1.00 91.56 236 THR A C 1
ATOM 1947 O O . THR A 1 236 ? 4.685 -10.805 24.683 1.00 91.56 236 THR A O 1
ATOM 1950 N N . PRO A 1 237 ? 4.473 -11.336 22.501 1.00 90.50 237 PRO A N 1
ATOM 1951 C CA . PRO A 1 237 ? 5.103 -12.635 22.661 1.00 90.50 237 PRO A CA 1
ATOM 1952 C C . PRO A 1 237 ? 6.549 -12.473 23.128 1.00 90.50 237 PRO A C 1
ATOM 1954 O O . PRO A 1 237 ? 7.257 -11.548 22.722 1.00 90.50 237 PRO A O 1
ATOM 1957 N N . LYS A 1 238 ? 6.993 -13.387 23.989 1.00 86.81 238 LYS A N 1
ATOM 1958 C CA . LYS A 1 238 ? 8.365 -13.381 24.493 1.00 86.81 238 LYS A CA 1
ATOM 1959 C C . LYS A 1 238 ? 9.350 -13.515 23.324 1.00 86.81 238 LYS A C 1
ATOM 1961 O O . LYS A 1 238 ? 9.119 -14.310 22.418 1.00 86.81 238 LYS A O 1
ATOM 1966 N N . ASP A 1 239 ? 10.425 -12.728 23.356 1.00 84.12 239 ASP A N 1
ATOM 1967 C CA . ASP A 1 239 ? 11.512 -12.725 22.363 1.00 84.12 239 ASP A CA 1
ATOM 1968 C C . ASP A 1 239 ? 11.082 -12.358 20.925 1.00 84.12 239 ASP A C 1
ATOM 1970 O O . ASP A 1 239 ? 11.859 -12.480 19.975 1.00 84.12 239 ASP A O 1
ATOM 1974 N N . TYR A 1 240 ? 9.863 -11.841 20.744 1.00 87.81 240 TYR A N 1
ATOM 1975 C CA . TYR A 1 240 ? 9.372 -11.399 19.446 1.00 87.81 240 TYR A CA 1
ATOM 1976 C C . TYR A 1 240 ? 9.861 -9.987 19.114 1.00 87.81 240 TYR A C 1
ATOM 1978 O O . TYR A 1 240 ? 9.569 -9.016 19.810 1.00 87.81 240 TYR A O 1
ATOM 1986 N N . THR A 1 241 ? 10.597 -9.856 18.010 1.00 84.81 241 THR A N 1
ATOM 1987 C CA . THR A 1 241 ? 11.162 -8.570 17.570 1.00 84.81 241 THR A CA 1
ATOM 1988 C C . THR A 1 241 ? 10.179 -7.722 16.772 1.00 84.81 241 THR A C 1
ATOM 1990 O O . THR A 1 241 ? 10.385 -6.517 16.656 1.00 84.81 241 THR A O 1
ATOM 1993 N N . GLY A 1 242 ? 9.140 -8.336 16.195 1.00 85.44 242 GLY A N 1
ATOM 1994 C CA . GLY A 1 242 ? 8.266 -7.692 15.211 1.00 85.44 242 GLY A CA 1
ATOM 1995 C C . GLY A 1 242 ? 8.836 -7.641 13.793 1.00 85.44 242 GLY A C 1
ATOM 1996 O O . GLY A 1 242 ? 8.222 -7.044 12.915 1.00 85.44 242 GLY A O 1
ATOM 1997 N N . SER A 1 243 ? 10.003 -8.248 13.544 1.00 88.31 243 SER A N 1
ATOM 1998 C CA . SER A 1 243 ? 10.597 -8.271 12.204 1.00 88.31 243 SER A CA 1
ATOM 1999 C C . SER A 1 243 ? 9.755 -9.122 11.252 1.00 88.31 243 SER A C 1
ATOM 2001 O O . SER A 1 243 ? 9.212 -10.158 11.651 1.00 88.31 243 SER A O 1
ATOM 2003 N N . PHE A 1 244 ? 9.664 -8.721 9.983 1.00 92.06 244 PHE A N 1
ATOM 2004 C CA . PHE A 1 244 ? 8.845 -9.412 8.979 1.00 92.06 244 PHE A CA 1
ATOM 2005 C C . PHE A 1 244 ? 9.306 -10.851 8.689 1.00 92.06 244 PHE A C 1
ATOM 2007 O O . PHE A 1 244 ? 8.520 -11.651 8.189 1.00 92.06 244 PHE A O 1
ATOM 2014 N N . ASP A 1 245 ? 10.573 -11.155 8.975 1.00 90.50 245 ASP A N 1
ATOM 2015 C CA . ASP A 1 245 ? 11.256 -12.434 8.754 1.00 90.50 245 ASP A CA 1
ATOM 2016 C C . ASP A 1 245 ? 11.360 -13.294 10.024 1.00 90.50 245 ASP A C 1
ATOM 2018 O O . ASP A 1 245 ? 11.896 -14.399 9.978 1.00 90.50 245 ASP A O 1
ATOM 2022 N N . SER A 1 246 ? 10.829 -12.821 11.156 1.00 91.69 246 SER A N 1
ATOM 2023 C CA . SER A 1 246 ? 10.737 -13.637 12.368 1.00 91.69 246 SER A CA 1
ATOM 2024 C C . SER A 1 246 ? 9.776 -14.812 12.168 1.00 91.69 246 SER A C 1
ATOM 2026 O O . SER A 1 246 ? 8.804 -14.712 11.415 1.00 91.69 246 SER A O 1
ATOM 2028 N N . GLU A 1 247 ? 10.018 -15.918 12.876 1.00 93.88 247 GLU A N 1
ATOM 2029 C CA . GLU A 1 247 ? 9.227 -17.151 12.756 1.00 93.88 247 GLU A CA 1
ATOM 2030 C C . GLU A 1 247 ? 7.721 -16.889 12.892 1.00 93.88 247 GLU A C 1
ATOM 2032 O O . GLU A 1 247 ? 6.931 -17.332 12.059 1.00 93.88 247 GLU A O 1
ATOM 2037 N N . LEU A 1 248 ? 7.325 -16.085 13.882 1.00 94.50 248 LEU A N 1
ATOM 2038 C CA . LEU A 1 248 ? 5.924 -15.748 14.113 1.00 94.50 248 LEU A CA 1
ATOM 2039 C C . LEU A 1 248 ? 5.335 -14.862 13.002 1.00 94.50 248 LEU A C 1
ATOM 2041 O O . LEU A 1 248 ? 4.219 -15.117 12.555 1.00 94.50 248 LEU A O 1
ATOM 2045 N N . SER A 1 249 ? 6.083 -13.881 12.481 1.00 95.50 249 SER A N 1
ATOM 2046 C CA . SER A 1 249 ? 5.634 -13.077 11.330 1.00 95.50 249 SER A CA 1
ATOM 2047 C C . SER A 1 249 ? 5.462 -13.925 10.068 1.00 95.50 249 SER A C 1
ATOM 2049 O O . SER A 1 249 ? 4.495 -13.746 9.325 1.00 95.50 249 SER A O 1
ATOM 2051 N N . LEU A 1 250 ? 6.372 -14.875 9.830 1.00 97.44 250 LEU A N 1
ATOM 2052 C CA . LEU A 1 250 ? 6.283 -15.817 8.715 1.00 97.44 250 LEU A CA 1
ATOM 2053 C C . LEU A 1 250 ? 5.118 -16.794 8.896 1.00 97.44 250 LEU A C 1
ATOM 2055 O O . LEU A 1 250 ? 4.436 -17.109 7.920 1.00 97.44 250 LEU A O 1
ATOM 2059 N N . LYS A 1 251 ? 4.851 -17.242 10.124 1.00 97.88 251 LYS A N 1
ATOM 2060 C CA . LYS A 1 251 ? 3.690 -18.075 10.441 1.00 97.88 251 LYS A CA 1
ATOM 2061 C C . LYS A 1 251 ? 2.389 -17.343 10.116 1.00 97.88 251 LYS A C 1
ATOM 2063 O O . LYS A 1 251 ? 1.592 -17.851 9.332 1.00 97.88 251 LYS A O 1
ATOM 2068 N N . ILE A 1 252 ? 2.227 -16.111 10.605 1.00 98.00 252 ILE A N 1
ATOM 2069 C CA . ILE A 1 252 ? 1.061 -15.262 10.308 1.00 98.00 252 ILE A CA 1
ATOM 2070 C C . ILE A 1 252 ? 0.905 -15.060 8.795 1.00 98.00 252 ILE A C 1
ATOM 2072 O O . ILE A 1 252 ? -0.187 -15.235 8.247 1.00 98.00 252 ILE A O 1
ATOM 2076 N N . LEU A 1 253 ? 1.998 -14.734 8.094 1.00 98.44 253 LEU A N 1
ATOM 2077 C CA . LEU A 1 253 ? 1.992 -14.560 6.642 1.00 98.44 253 LEU A CA 1
ATOM 2078 C C . LEU A 1 253 ? 1.489 -15.815 5.918 1.00 98.44 253 LEU A C 1
ATOM 2080 O O . LEU A 1 253 ? 0.644 -15.722 5.025 1.00 98.44 253 LEU A O 1
ATOM 2084 N N . ASN A 1 254 ? 2.026 -16.983 6.266 1.00 98.12 254 ASN A N 1
ATOM 2085 C CA . ASN A 1 254 ? 1.777 -18.217 5.530 1.00 98.12 254 ASN A CA 1
ATOM 2086 C C . ASN A 1 254 ? 0.436 -18.864 5.898 1.00 98.12 254 ASN A C 1
ATOM 2088 O O . ASN A 1 254 ? -0.275 -19.323 5.001 1.00 98.12 254 ASN A O 1
ATOM 2092 N N . GLU A 1 255 ? 0.053 -18.843 7.171 1.00 98.06 255 GLU A N 1
ATOM 2093 C CA . GLU A 1 255 ? -1.106 -19.577 7.688 1.00 98.06 255 GLU A CA 1
ATOM 2094 C C . GLU A 1 255 ? -2.378 -18.720 7.739 1.00 98.06 255 GLU A C 1
ATOM 2096 O O . GLU A 1 255 ? -3.450 -19.204 7.379 1.00 98.06 255 GLU A O 1
ATOM 2101 N N . GLU A 1 256 ? -2.282 -17.434 8.094 1.00 98.00 256 GLU A N 1
ATOM 2102 C CA . GLU A 1 256 ? -3.464 -16.594 8.343 1.00 98.00 256 GLU A CA 1
ATOM 2103 C C . GLU A 1 256 ? -3.728 -15.563 7.245 1.00 98.00 256 GLU A C 1
ATOM 2105 O O . GLU A 1 256 ? -4.871 -15.384 6.812 1.00 98.00 256 GLU A O 1
ATOM 2110 N N . ALA A 1 257 ? -2.685 -14.875 6.776 1.00 98.38 257 ALA A N 1
ATOM 2111 C CA . ALA A 1 257 ? -2.848 -13.737 5.884 1.00 98.38 257 ALA A CA 1
ATOM 2112 C C . ALA A 1 257 ? -3.452 -14.143 4.531 1.00 98.38 257 ALA A C 1
ATOM 2114 O O . ALA A 1 257 ? -3.161 -15.203 3.963 1.00 98.38 257 ALA A O 1
ATOM 2115 N N . ASN A 1 258 ? -4.277 -13.260 3.964 1.00 98.69 258 ASN A N 1
ATOM 2116 C CA . ASN A 1 258 ? -4.728 -13.358 2.577 1.00 98.69 258 ASN A CA 1
ATOM 2117 C C . ASN A 1 258 ? -4.116 -12.257 1.708 1.00 98.69 258 ASN A C 1
ATOM 2119 O O . ASN A 1 258 ? -3.756 -12.521 0.557 1.00 98.69 258 ASN A O 1
ATOM 2123 N N . ILE A 1 259 ? -4.010 -11.043 2.260 1.00 98.62 259 ILE A N 1
ATOM 2124 C CA . ILE A 1 259 ? -3.474 -9.862 1.583 1.00 98.62 259 ILE A CA 1
ATOM 2125 C C . ILE A 1 259 ? -2.457 -9.174 2.500 1.00 98.62 259 ILE A C 1
ATOM 2127 O O . ILE A 1 259 ? -2.765 -8.911 3.657 1.00 98.62 259 ILE A O 1
ATOM 2131 N N . VAL A 1 260 ? -1.272 -8.852 1.987 1.00 98.62 260 VAL A N 1
ATOM 2132 C CA . VAL A 1 260 ? -0.260 -8.055 2.694 1.00 98.62 260 VAL A CA 1
ATOM 2133 C C . VAL A 1 260 ? -0.279 -6.615 2.190 1.00 98.62 260 VAL A C 1
ATOM 2135 O O . VAL A 1 260 ? -0.171 -6.380 0.984 1.00 98.62 260 VAL A O 1
ATOM 2138 N N . CYS A 1 261 ? -0.395 -5.646 3.095 1.00 98.31 261 CYS A N 1
ATOM 2139 C CA . CYS A 1 261 ? -0.397 -4.226 2.752 1.00 98.31 261 CYS A CA 1
ATOM 2140 C C . CYS A 1 261 ? 0.505 -3.436 3.700 1.00 98.31 261 CYS A C 1
ATOM 2142 O O . CYS A 1 261 ? 0.183 -3.321 4.878 1.00 98.31 261 CYS A O 1
ATOM 2144 N N . THR A 1 262 ? 1.637 -2.917 3.216 1.00 95.69 262 THR A N 1
ATOM 2145 C CA . THR A 1 262 ? 2.633 -2.255 4.082 1.00 95.69 262 THR A CA 1
ATOM 2146 C C . THR A 1 262 ? 3.656 -1.440 3.282 1.00 95.69 262 THR A C 1
ATOM 2148 O O . THR A 1 262 ? 3.788 -1.610 2.065 1.00 95.69 262 THR A O 1
ATOM 2151 N N . ASN A 1 263 ? 4.430 -0.599 3.968 1.00 93.75 263 ASN A N 1
ATOM 2152 C CA . ASN A 1 263 ? 5.665 -0.013 3.452 1.00 93.75 263 ASN A CA 1
ATOM 2153 C C . ASN A 1 263 ? 6.897 -0.751 4.024 1.00 93.75 263 ASN A C 1
ATOM 2155 O O . ASN A 1 263 ? 7.302 -0.479 5.150 1.00 93.75 263 ASN A O 1
ATOM 2159 N N . PRO A 1 264 ? 7.474 -1.738 3.318 1.00 91.38 264 PRO A N 1
ATOM 2160 C CA . PRO A 1 264 ? 8.680 -2.421 3.777 1.00 91.3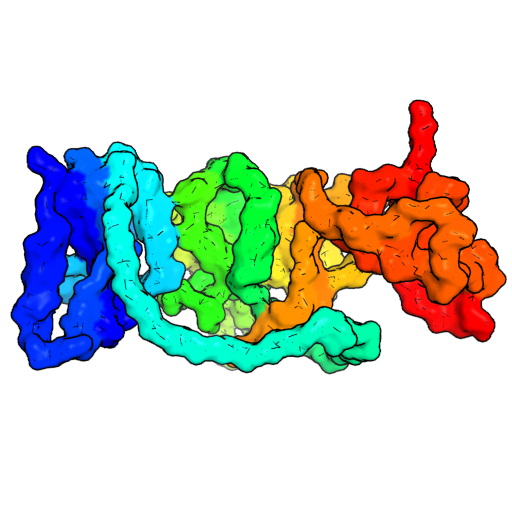8 264 PRO A CA 1
ATOM 2161 C C . PRO A 1 264 ? 9.924 -1.518 3.708 1.00 91.38 264 PRO A C 1
ATOM 2163 O O . PRO A 1 264 ? 10.003 -0.651 2.834 1.00 91.38 264 PRO A O 1
ATOM 2166 N N . PRO A 1 265 ? 10.952 -1.766 4.542 1.00 87.81 265 PRO A N 1
ATOM 2167 C CA . PRO A 1 265 ? 12.223 -1.050 4.453 1.00 87.81 265 PRO A CA 1
ATOM 2168 C C . PRO A 1 265 ? 12.888 -1.288 3.091 1.00 87.81 265 PRO A C 1
ATOM 2170 O O . PRO A 1 265 ? 13.090 -2.429 2.663 1.00 87.81 265 PRO A O 1
ATOM 2173 N N . PHE A 1 266 ? 13.256 -0.207 2.398 1.00 89.19 266 PHE A N 1
ATOM 2174 C CA . PHE A 1 266 ? 13.744 -0.293 1.015 1.00 89.19 266 PHE A CA 1
ATOM 2175 C C . PHE A 1 266 ? 15.078 -1.043 0.897 1.00 89.19 266 PHE A C 1
ATOM 2177 O O . PHE A 1 266 ? 15.293 -1.731 -0.103 1.00 89.19 266 PHE A O 1
ATOM 2184 N N . SER A 1 267 ? 15.942 -0.985 1.915 1.00 86.88 267 SER A N 1
ATOM 2185 C CA . SER A 1 267 ? 17.200 -1.746 1.962 1.00 86.88 267 SER A CA 1
ATOM 2186 C C . SER A 1 267 ? 17.006 -3.259 1.995 1.00 86.88 267 SER A C 1
ATOM 2188 O O . SER A 1 267 ? 17.841 -3.982 1.455 1.00 86.88 267 SER A O 1
ATOM 2190 N N . LYS A 1 268 ? 15.893 -3.747 2.552 1.00 90.25 268 LYS A N 1
ATOM 2191 C CA . LYS A 1 268 ? 15.563 -5.180 2.597 1.00 90.25 268 LYS A CA 1
ATOM 2192 C C . LYS A 1 268 ? 14.584 -5.614 1.504 1.00 90.25 268 LYS A C 1
ATOM 2194 O O . LYS A 1 268 ? 14.009 -6.698 1.580 1.00 90.25 268 LYS A O 1
ATOM 2199 N N . ALA A 1 269 ? 14.389 -4.801 0.462 1.00 92.62 269 ALA A N 1
ATOM 2200 C CA . ALA A 1 269 ? 13.406 -5.092 -0.580 1.00 92.62 269 ALA A CA 1
ATOM 2201 C C . ALA A 1 269 ? 13.629 -6.456 -1.259 1.00 92.62 269 ALA A C 1
ATOM 2203 O O . ALA A 1 269 ? 12.660 -7.149 -1.536 1.00 92.62 269 ALA A O 1
ATOM 2204 N N . ILE A 1 270 ? 14.876 -6.873 -1.508 1.00 94.38 270 ILE A N 1
ATOM 2205 C CA . ILE A 1 270 ? 15.150 -8.161 -2.174 1.00 94.38 270 ILE A CA 1
ATOM 2206 C C . ILE A 1 270 ? 14.631 -9.334 -1.328 1.00 94.38 270 ILE A C 1
ATOM 2208 O O . ILE A 1 270 ? 13.872 -10.160 -1.832 1.00 94.38 270 ILE A O 1
ATOM 2212 N N . GLU A 1 271 ? 14.999 -9.372 -0.046 1.00 95.25 271 GLU A N 1
ATOM 2213 C CA . GLU A 1 271 ? 14.584 -10.410 0.909 1.00 95.25 271 GLU A CA 1
ATOM 2214 C C . GLU A 1 271 ? 13.065 -10.406 1.104 1.00 95.25 271 GLU A C 1
ATOM 2216 O O . GLU A 1 271 ? 12.404 -11.437 0.979 1.00 95.25 271 GLU A O 1
ATOM 2221 N N . TYR A 1 272 ? 12.495 -9.223 1.345 1.00 95.56 272 TYR A N 1
ATOM 2222 C CA . TYR A 1 272 ? 11.067 -9.070 1.599 1.00 95.56 272 TYR A CA 1
ATOM 2223 C C . TYR A 1 272 ? 10.212 -9.532 0.411 1.00 95.56 272 TYR A C 1
ATOM 2225 O O . TYR A 1 272 ? 9.202 -10.219 0.572 1.00 95.56 272 TYR A O 1
ATOM 2233 N N . TRP A 1 273 ? 10.628 -9.192 -0.808 1.00 95.19 273 TRP A N 1
ATOM 2234 C CA . TRP A 1 273 ? 9.918 -9.602 -2.014 1.00 95.19 273 TRP A CA 1
ATOM 2235 C C . TRP A 1 273 ? 10.011 -11.098 -2.275 1.00 95.19 273 TRP A C 1
ATOM 2237 O O . TRP A 1 273 ? 9.017 -11.695 -2.684 1.00 95.19 273 TRP A O 1
ATOM 2247 N N . ASP A 1 274 ? 11.171 -11.709 -2.042 1.00 95.88 274 ASP A N 1
ATOM 2248 C CA . ASP A 1 274 ? 11.326 -13.157 -2.164 1.00 95.88 274 ASP A CA 1
ATOM 2249 C C . ASP A 1 274 ? 10.365 -13.897 -1.215 1.00 95.88 274 ASP A C 1
ATOM 2251 O O . ASP A 1 274 ? 9.629 -14.785 -1.656 1.00 95.88 274 ASP A O 1
ATOM 2255 N N . ILE A 1 275 ? 10.264 -13.452 0.045 1.00 96.94 275 ILE A N 1
ATOM 2256 C CA . ILE A 1 275 ? 9.297 -13.967 1.028 1.00 96.94 275 ILE A CA 1
ATOM 2257 C C . ILE A 1 275 ? 7.855 -13.824 0.517 1.00 96.94 275 ILE A C 1
ATOM 2259 O O . ILE A 1 275 ? 7.106 -14.807 0.479 1.00 96.94 275 ILE A O 1
ATOM 2263 N N . LEU A 1 276 ? 7.453 -12.626 0.075 1.00 96.44 276 LEU A N 1
ATOM 2264 C CA . LEU A 1 276 ? 6.090 -12.387 -0.410 1.00 96.44 276 LEU A CA 1
ATOM 2265 C C . LEU A 1 276 ? 5.742 -13.229 -1.638 1.00 96.44 276 LEU A C 1
ATOM 2267 O O . LEU A 1 276 ? 4.669 -13.836 -1.682 1.00 96.44 276 LEU A O 1
ATOM 2271 N N . ILE A 1 277 ? 6.633 -13.307 -2.627 1.00 96.00 277 ILE A N 1
ATOM 2272 C CA . ILE A 1 277 ? 6.401 -14.098 -3.840 1.00 96.00 277 ILE A CA 1
ATOM 2273 C C . ILE A 1 277 ? 6.300 -15.593 -3.503 1.00 96.00 277 ILE A C 1
ATOM 2275 O O . ILE A 1 277 ? 5.397 -16.264 -4.015 1.00 96.00 277 ILE A O 1
ATOM 2279 N N . LYS A 1 278 ? 7.156 -16.113 -2.610 1.00 96.56 278 LYS A N 1
ATOM 2280 C CA . LYS A 1 278 ? 7.113 -17.513 -2.148 1.00 96.56 278 LYS A CA 1
ATOM 2281 C C . LYS A 1 278 ? 5.837 -17.844 -1.376 1.00 96.56 278 LYS A C 1
ATOM 2283 O O . LYS A 1 278 ? 5.279 -18.919 -1.585 1.00 96.56 278 LYS A O 1
ATOM 2288 N N . SER A 1 279 ? 5.336 -16.909 -0.566 1.00 97.00 279 SER A N 1
ATOM 2289 C CA . SER A 1 279 ? 4.087 -17.074 0.197 1.00 97.00 279 SER A CA 1
ATOM 2290 C C . SER A 1 279 ? 2.842 -17.231 -0.690 1.00 97.00 279 SER A C 1
ATOM 2292 O O . SER A 1 279 ? 1.801 -17.706 -0.233 1.00 97.00 279 SER A O 1
ATOM 2294 N N . LYS A 1 280 ? 2.924 -16.807 -1.964 1.00 96.75 280 LYS A N 1
ATOM 2295 C CA . LYS A 1 280 ? 1.812 -16.751 -2.935 1.00 96.75 280 LYS A CA 1
ATOM 2296 C C . LYS A 1 280 ? 0.616 -15.900 -2.476 1.00 96.75 280 LYS A C 1
ATOM 2298 O O . LYS A 1 280 ? -0.432 -15.930 -3.126 1.00 96.75 280 LYS A O 1
ATOM 2303 N N . LYS A 1 281 ? 0.751 -15.129 -1.390 1.00 97.88 281 LYS A N 1
ATOM 2304 C CA . LYS A 1 281 ? -0.299 -14.234 -0.891 1.00 97.88 281 LYS A CA 1
ATOM 2305 C C . LYS A 1 281 ? -0.481 -13.046 -1.822 1.00 97.88 281 LYS A C 1
ATOM 2307 O O . LYS A 1 281 ? 0.401 -12.698 -2.615 1.00 97.88 281 LYS A O 1
ATOM 2312 N N . LYS A 1 282 ? -1.657 -12.426 -1.758 1.00 98.44 282 LYS A N 1
ATOM 2313 C CA . LYS A 1 282 ? -1.871 -11.162 -2.457 1.00 98.44 282 LYS A CA 1
ATOM 2314 C C . LYS A 1 282 ? -1.173 -10.035 -1.714 1.00 98.44 282 LYS A C 1
ATOM 2316 O O . LYS A 1 282 ? -1.014 -10.123 -0.502 1.00 98.44 282 LYS A O 1
ATOM 2321 N N . PHE A 1 283 ? -0.746 -8.991 -2.413 1.00 98.44 283 PHE A N 1
ATOM 2322 C CA . PHE A 1 283 ? -0.116 -7.856 -1.749 1.00 98.44 283 PHE A CA 1
ATOM 2323 C C . PHE A 1 283 ? -0.277 -6.538 -2.502 1.00 98.44 283 PHE A C 1
ATOM 2325 O O . PHE A 1 283 ? -0.414 -6.518 -3.728 1.00 98.44 283 PHE A O 1
ATOM 2332 N N . ILE A 1 284 ? -0.224 -5.441 -1.748 1.00 98.44 284 ILE A N 1
ATOM 2333 C CA . ILE A 1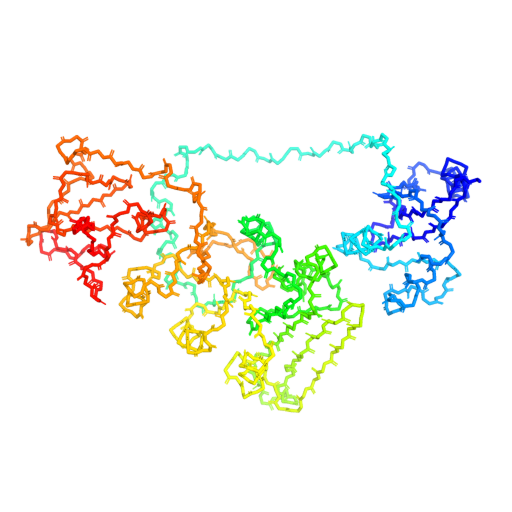 284 ? -0.070 -4.062 -2.226 1.00 98.44 284 ILE A CA 1
ATOM 2334 C C . ILE A 1 284 ? 0.955 -3.401 -1.303 1.00 98.44 284 ILE A C 1
ATOM 2336 O O . ILE A 1 284 ? 0.652 -3.117 -0.150 1.00 98.44 284 ILE A O 1
ATOM 2340 N N . ILE A 1 285 ? 2.173 -3.189 -1.788 1.00 97.62 285 ILE A N 1
ATOM 2341 C CA . ILE A 1 285 ? 3.296 -2.697 -0.979 1.00 97.62 285 ILE A CA 1
ATOM 2342 C C . ILE A 1 285 ? 3.934 -1.479 -1.620 1.00 97.62 285 ILE A C 1
ATOM 2344 O O . ILE A 1 285 ? 3.759 -1.253 -2.813 1.00 97.62 285 ILE A O 1
ATOM 2348 N N . ILE A 1 286 ? 4.715 -0.722 -0.862 1.00 96.75 286 ILE A N 1
ATOM 2349 C CA . ILE A 1 286 ? 5.524 0.368 -1.410 1.00 96.75 286 ILE A CA 1
ATOM 2350 C C . ILE A 1 286 ? 6.966 -0.110 -1.586 1.00 96.75 286 ILE A C 1
ATOM 2352 O O . ILE A 1 286 ? 7.489 -0.905 -0.814 1.00 96.75 286 ILE A O 1
ATOM 2356 N N . SER A 1 287 ? 7.628 0.338 -2.645 1.00 94.94 287 SER A N 1
ATOM 2357 C CA . SER A 1 287 ? 9.071 0.164 -2.788 1.00 94.94 287 SER A CA 1
ATOM 2358 C C . SER A 1 287 ? 9.658 1.276 -3.650 1.00 94.94 287 SER A C 1
ATOM 2360 O O . SER A 1 287 ? 8.941 2.153 -4.135 1.00 94.94 287 SER A O 1
ATOM 2362 N N . ASN A 1 288 ? 10.969 1.257 -3.856 1.00 93.75 288 ASN A N 1
ATOM 2363 C CA . ASN A 1 288 ? 11.653 2.270 -4.645 1.00 93.75 288 ASN A CA 1
ATOM 2364 C C . ASN A 1 288 ? 11.166 2.278 -6.113 1.00 93.75 288 ASN A C 1
ATOM 2366 O O . ASN A 1 288 ? 10.932 1.234 -6.720 1.00 93.75 288 ASN A O 1
ATOM 2370 N N . VAL A 1 289 ? 11.079 3.453 -6.743 1.00 94.69 289 VAL A N 1
ATOM 2371 C CA . VAL A 1 289 ? 10.667 3.585 -8.162 1.00 94.69 289 VAL A CA 1
ATOM 2372 C C . VAL A 1 289 ? 11.559 2.827 -9.156 1.00 94.69 289 VAL A C 1
ATOM 2374 O O . VAL A 1 289 ? 11.147 2.582 -10.287 1.00 94.69 289 VAL A O 1
ATOM 2377 N N . THR A 1 290 ? 12.788 2.479 -8.769 1.00 94.38 290 THR A N 1
ATOM 2378 C CA . THR A 1 290 ? 13.772 1.786 -9.620 1.00 94.38 290 THR A CA 1
ATOM 2379 C C . THR A 1 290 ? 13.573 0.275 -9.701 1.00 94.38 290 THR A C 1
ATOM 2381 O O . THR A 1 290 ? 14.223 -0.377 -10.516 1.00 94.38 290 THR A O 1
ATOM 2384 N N . ILE A 1 291 ? 12.654 -0.288 -8.916 1.00 95.69 291 ILE A N 1
ATOM 2385 C CA . ILE A 1 291 ? 12.380 -1.727 -8.880 1.00 95.69 291 ILE A CA 1
ATOM 2386 C C . ILE A 1 291 ? 12.188 -2.358 -10.276 1.00 95.69 291 ILE A C 1
ATOM 2388 O O . ILE A 1 291 ? 12.850 -3.361 -10.540 1.00 95.69 291 ILE A O 1
ATOM 2392 N N . PRO A 1 292 ? 11.412 -1.784 -11.223 1.00 95.88 292 PRO A N 1
ATOM 2393 C CA . PRO A 1 292 ? 11.196 -2.413 -12.531 1.00 95.88 292 PRO A CA 1
ATOM 2394 C C . PRO A 1 292 ? 12.442 -2.562 -13.410 1.00 95.88 292 PRO A C 1
ATOM 2396 O O . PRO A 1 292 ? 12.420 -3.328 -14.368 1.00 95.88 292 PRO A O 1
ATOM 2399 N N . ILE A 1 293 ? 13.509 -1.811 -13.124 1.00 95.75 293 ILE A N 1
ATOM 2400 C CA . ILE A 1 293 ? 14.766 -1.838 -13.891 1.00 95.75 293 ILE A CA 1
ATOM 2401 C C . ILE A 1 293 ? 15.914 -2.481 -13.108 1.00 95.75 293 ILE A C 1
ATOM 2403 O O . ILE A 1 293 ? 17.050 -2.488 -13.574 1.00 95.75 293 ILE A O 1
ATOM 2407 N N . SER A 1 294 ? 15.645 -2.987 -11.906 1.00 95.06 294 SER A N 1
ATOM 2408 C CA . SER A 1 294 ? 16.648 -3.636 -11.071 1.00 95.06 294 SER A CA 1
ATOM 2409 C C . SER A 1 294 ? 16.698 -5.132 -11.373 1.00 95.06 294 SER A C 1
ATOM 2411 O O . SER A 1 294 ? 15.675 -5.817 -11.362 1.00 95.06 294 SER A O 1
ATOM 2413 N N . THR A 1 295 ? 17.908 -5.650 -11.607 1.00 95.25 295 THR A N 1
ATOM 2414 C CA . THR A 1 295 ? 18.161 -7.055 -11.972 1.00 95.25 295 THR A CA 1
ATOM 2415 C C . THR A 1 295 ? 17.493 -8.057 -11.025 1.00 95.25 295 THR A C 1
ATOM 2417 O O . THR A 1 295 ? 17.025 -9.094 -11.480 1.00 95.25 295 THR A O 1
ATOM 2420 N N . ALA A 1 296 ? 17.393 -7.748 -9.727 1.00 95.81 296 ALA A N 1
ATOM 2421 C CA . ALA A 1 296 ? 16.767 -8.641 -8.749 1.00 95.81 296 ALA A CA 1
ATOM 2422 C C . ALA A 1 296 ? 15.250 -8.826 -8.964 1.00 95.81 296 ALA A C 1
ATOM 2424 O O . ALA A 1 296 ? 14.701 -9.854 -8.579 1.00 95.81 296 ALA A O 1
ATOM 2425 N N . PHE A 1 297 ? 14.571 -7.856 -9.586 1.00 96.75 297 PHE A N 1
ATOM 2426 C CA . PHE A 1 297 ? 13.107 -7.828 -9.677 1.00 96.75 297 PHE A CA 1
ATOM 2427 C C . PHE A 1 297 ? 12.579 -7.976 -11.102 1.00 96.75 297 PHE A C 1
ATOM 2429 O O . PHE A 1 297 ? 11.448 -8.431 -11.274 1.00 96.75 297 PHE A O 1
ATOM 2436 N N . ILE A 1 298 ? 13.384 -7.660 -12.124 1.00 97.19 298 ILE A N 1
ATOM 2437 C CA . ILE A 1 298 ? 13.036 -7.852 -13.542 1.00 97.19 298 ILE A CA 1
ATOM 2438 C C . ILE A 1 298 ? 12.399 -9.233 -13.817 1.00 97.19 298 ILE A C 1
ATOM 2440 O O . ILE A 1 298 ? 11.342 -9.271 -14.458 1.00 97.19 298 ILE A O 1
ATOM 2444 N N . PRO A 1 299 ? 12.932 -10.362 -13.296 1.00 96.38 299 PRO A N 1
ATOM 2445 C CA . PRO A 1 299 ? 12.322 -11.673 -13.515 1.00 96.38 299 PRO A CA 1
ATOM 2446 C C . PRO A 1 299 ? 10.864 -11.782 -13.041 1.00 96.38 299 PRO A C 1
ATOM 2448 O O . PRO A 1 299 ? 10.092 -12.540 -13.630 1.00 96.38 299 PRO A O 1
ATOM 2451 N N . TYR A 1 300 ? 10.454 -11.035 -12.009 1.00 96.12 300 TYR A N 1
ATOM 2452 C CA . TYR A 1 300 ? 9.071 -11.038 -11.523 1.00 96.12 300 TYR A CA 1
ATOM 2453 C C . TYR A 1 300 ? 8.112 -10.319 -12.476 1.00 96.12 300 TYR A C 1
ATOM 2455 O O . TYR A 1 300 ? 6.992 -10.800 -12.673 1.00 96.12 300 TYR A O 1
ATOM 2463 N N . PHE A 1 301 ? 8.554 -9.229 -13.112 1.00 95.50 301 PHE A N 1
ATOM 2464 C CA . PHE A 1 301 ? 7.780 -8.531 -14.145 1.00 95.50 301 PHE A CA 1
ATOM 2465 C C . PHE A 1 301 ? 7.666 -9.381 -15.415 1.00 95.50 301 PHE A C 1
ATOM 2467 O O . PHE A 1 301 ? 6.563 -9.573 -15.920 1.00 95.50 301 PHE A O 1
ATOM 2474 N N . MET A 1 302 ? 8.777 -9.970 -15.879 1.00 95.31 302 MET A N 1
ATOM 2475 C CA . MET A 1 302 ? 8.785 -10.861 -17.052 1.00 95.31 302 MET A CA 1
ATOM 2476 C C . MET A 1 302 ? 7.829 -12.046 -16.878 1.00 95.31 302 MET A C 1
ATOM 2478 O O . MET A 1 302 ? 7.045 -12.365 -17.765 1.00 95.31 302 MET A O 1
ATOM 2482 N N . LYS A 1 303 ? 7.842 -12.678 -15.697 1.00 94.44 303 LYS A N 1
ATOM 2483 C CA . LYS A 1 303 ? 6.975 -13.824 -15.376 1.00 94.44 303 LYS A CA 1
ATOM 2484 C C . LYS A 1 303 ? 5.545 -13.422 -14.988 1.00 94.44 303 LYS A C 1
ATOM 2486 O O . LYS A 1 303 ? 4.799 -14.277 -14.506 1.00 94.44 303 LYS A O 1
ATOM 2491 N N . LYS A 1 304 ? 5.176 -12.140 -15.131 1.00 92.56 304 LYS A N 1
ATOM 2492 C CA . LYS A 1 304 ? 3.866 -11.574 -14.753 1.00 92.56 304 LYS A CA 1
ATOM 2493 C C . LYS A 1 304 ? 3.437 -11.972 -13.334 1.00 92.56 304 LYS A C 1
ATOM 2495 O O . LYS A 1 304 ? 2.264 -12.219 -13.065 1.00 92.56 304 LYS A O 1
ATOM 2500 N N . LYS A 1 305 ? 4.404 -12.080 -12.415 1.00 94.38 305 LYS A N 1
ATOM 2501 C CA . LYS A 1 305 ? 4.138 -12.366 -10.997 1.00 94.38 305 LYS A CA 1
ATOM 2502 C C . LYS A 1 305 ? 3.705 -11.118 -10.244 1.00 94.38 305 LYS A C 1
ATOM 2504 O O . LYS A 1 305 ? 3.142 -11.250 -9.159 1.00 94.38 305 LYS A O 1
ATOM 2509 N N . MET A 1 306 ? 3.954 -9.941 -10.816 1.00 93.06 306 MET A N 1
ATOM 2510 C CA . MET A 1 306 ? 3.538 -8.675 -10.249 1.00 93.06 306 MET A CA 1
ATOM 2511 C C . MET A 1 306 ? 3.569 -7.508 -11.242 1.00 93.06 306 MET A C 1
ATOM 2513 O O . MET A 1 306 ? 4.061 -7.647 -12.363 1.00 93.06 306 MET A O 1
ATOM 2517 N N . TRP A 1 307 ? 3.076 -6.360 -10.781 1.00 94.75 307 TRP A N 1
ATOM 2518 C CA . TRP A 1 307 ? 2.905 -5.125 -11.531 1.00 94.75 307 TRP A CA 1
ATOM 2519 C C . TRP A 1 307 ? 3.242 -3.906 -10.670 1.00 94.75 307 TRP A C 1
ATOM 2521 O O . TRP A 1 307 ? 3.198 -3.939 -9.437 1.00 94.75 307 TRP A O 1
ATOM 2531 N N . ALA A 1 308 ? 3.516 -2.793 -11.344 1.00 96.38 308 ALA A N 1
ATOM 2532 C CA . ALA A 1 308 ? 3.410 -1.479 -10.729 1.00 96.38 308 ALA A CA 1
ATOM 2533 C C . ALA A 1 308 ? 1.971 -1.268 -10.207 1.00 96.38 308 ALA A C 1
ATOM 2535 O O . ALA A 1 308 ? 1.013 -1.639 -10.879 1.00 96.38 308 ALA A O 1
ATOM 2536 N N . GLY A 1 309 ? 1.796 -0.676 -9.033 1.00 96.62 309 GLY A N 1
ATOM 2537 C CA . GLY A 1 309 ? 0.506 -0.192 -8.529 1.00 96.62 309 GLY A CA 1
ATOM 2538 C C . GLY A 1 309 ? 0.076 1.085 -9.251 1.00 96.62 309 GLY A C 1
ATOM 2539 O O . GLY A 1 309 ? 0.706 1.496 -10.226 1.00 96.62 309 GLY A O 1
ATOM 2540 N N . TYR A 1 310 ? -0.993 1.746 -8.819 1.00 96.62 310 TYR A N 1
ATOM 2541 C CA . TYR A 1 310 ? -1.524 2.906 -9.548 1.00 96.62 310 TYR A CA 1
ATOM 2542 C C . TYR A 1 310 ? -0.706 4.185 -9.296 1.00 96.62 310 TYR A C 1
ATOM 2544 O O . TYR A 1 310 ? -0.494 5.006 -10.203 1.00 96.62 310 TYR A O 1
ATOM 2552 N N . ASN A 1 311 ? -0.203 4.369 -8.076 1.00 95.75 311 ASN A N 1
ATOM 2553 C CA . ASN A 1 311 ? 0.345 5.639 -7.612 1.00 95.75 311 ASN A CA 1
ATOM 2554 C C . ASN A 1 311 ? 1.845 5.596 -7.288 1.00 95.75 311 ASN A C 1
ATOM 2556 O O . ASN A 1 311 ? 2.420 4.576 -6.927 1.00 95.75 311 ASN A O 1
ATOM 2560 N N . SER A 1 312 ? 2.485 6.756 -7.469 1.00 94.50 312 SER A N 1
ATOM 2561 C CA . SER A 1 312 ? 3.861 7.012 -7.022 1.00 94.50 312 SER A CA 1
ATOM 2562 C C . SER A 1 312 ? 3.789 7.904 -5.794 1.00 94.50 312 SER A C 1
ATOM 2564 O O . SER A 1 312 ? 2.857 8.705 -5.708 1.00 94.50 312 SER A O 1
ATOM 2566 N N . ILE A 1 313 ? 4.783 7.802 -4.921 1.00 92.62 313 ILE A N 1
ATOM 2567 C CA . ILE A 1 313 ? 4.916 8.616 -3.717 1.00 92.62 313 ILE A CA 1
ATOM 2568 C C . ILE A 1 313 ? 6.260 9.334 -3.794 1.00 92.62 313 ILE A C 1
ATOM 2570 O O . ILE A 1 313 ? 7.299 8.689 -3.934 1.00 92.62 313 ILE A O 1
ATOM 2574 N N . ASP A 1 314 ? 6.220 10.660 -3.704 1.00 89.75 314 ASP A N 1
ATOM 2575 C CA . ASP A 1 314 ? 7.409 11.520 -3.741 1.00 89.75 314 ASP A CA 1
ATOM 2576 C C . ASP A 1 314 ? 7.694 12.188 -2.378 1.00 89.75 314 ASP A C 1
ATOM 2578 O O . ASP A 1 314 ? 8.726 12.844 -2.211 1.00 89.75 314 ASP A O 1
ATOM 2582 N N . GLU A 1 315 ? 6.782 12.046 -1.409 1.00 90.50 315 GLU A N 1
ATOM 2583 C CA . GLU A 1 315 ? 6.853 12.660 -0.082 1.00 90.50 315 GLU A CA 1
ATOM 2584 C C . GLU A 1 315 ? 6.451 11.658 1.009 1.00 90.50 315 GLU A C 1
ATOM 2586 O O . GLU A 1 315 ? 5.429 10.984 0.911 1.00 90.50 315 GLU A O 1
ATOM 2591 N N . TYR A 1 316 ? 7.275 11.582 2.046 1.00 90.06 316 TYR A N 1
ATOM 2592 C CA . TYR A 1 316 ? 7.141 10.725 3.221 1.00 90.06 316 TYR A CA 1
ATOM 2593 C C . TYR A 1 316 ? 7.332 11.573 4.475 1.00 90.06 316 TYR A C 1
ATOM 2595 O O . TYR A 1 316 ? 7.682 12.748 4.386 1.00 90.06 316 TYR A O 1
ATOM 2603 N N . LEU A 1 317 ? 7.152 10.984 5.649 1.00 87.06 317 LEU A N 1
ATOM 2604 C CA . LEU A 1 317 ? 7.496 11.605 6.923 1.00 87.06 317 LEU A CA 1
ATOM 2605 C C . LEU A 1 317 ? 8.704 10.889 7.536 1.00 87.06 317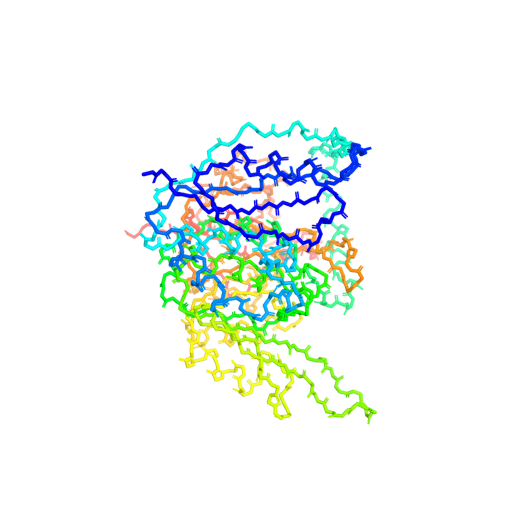 LEU A C 1
ATOM 2607 O O . LEU A 1 317 ? 8.817 9.672 7.435 1.00 87.06 317 LEU A O 1
ATOM 2611 N N . ASN A 1 318 ? 9.605 11.622 8.183 1.00 84.06 318 ASN A N 1
ATOM 2612 C CA . ASN A 1 318 ? 10.642 11.005 9.019 1.00 84.06 318 ASN A CA 1
ATOM 2613 C C . ASN A 1 318 ? 10.095 10.656 10.420 1.00 84.06 318 ASN A C 1
ATOM 2615 O O . ASN A 1 318 ? 8.938 10.947 10.731 1.00 84.06 318 ASN A O 1
ATOM 2619 N N . GLN A 1 319 ? 10.936 10.103 11.300 1.00 77.88 319 GLN A N 1
ATOM 2620 C CA . GLN A 1 319 ? 10.594 9.816 12.707 1.00 77.88 319 GLN A CA 1
ATOM 2621 C C . GLN A 1 319 ? 10.025 11.025 13.472 1.00 77.88 319 GLN A C 1
ATOM 2623 O O . GLN A 1 319 ? 9.162 10.877 14.331 1.00 77.88 319 GLN A O 1
ATOM 2628 N N . LYS A 1 320 ? 10.452 12.248 13.129 1.00 79.62 320 LYS A N 1
ATOM 2629 C CA . LYS A 1 320 ? 9.938 13.499 13.717 1.00 79.62 320 LYS A CA 1
ATOM 2630 C C . LYS A 1 320 ? 8.645 13.997 13.057 1.00 79.62 320 LYS A C 1
ATOM 2632 O O . LYS A 1 320 ? 8.210 15.109 13.340 1.00 79.62 320 LYS A O 1
ATOM 2637 N N . ARG A 1 321 ? 8.044 13.202 12.167 1.00 80.56 321 ARG A N 1
ATOM 2638 C CA . ARG A 1 321 ? 6.842 13.522 11.381 1.00 80.56 321 ARG A CA 1
ATOM 2639 C C . ARG A 1 321 ? 6.995 14.753 10.477 1.00 80.56 321 ARG A C 1
ATOM 2641 O O . ARG A 1 321 ? 6.018 15.425 10.159 1.00 80.56 321 ARG A O 1
ATOM 2648 N N . ILE A 1 322 ? 8.218 15.037 10.035 1.00 84.75 322 ILE A N 1
ATOM 2649 C CA . ILE A 1 322 ? 8.514 16.135 9.110 1.00 84.75 322 ILE A CA 1
ATOM 2650 C C . ILE A 1 322 ? 8.499 15.595 7.673 1.00 84.75 322 ILE A C 1
ATOM 2652 O O . ILE A 1 322 ? 9.135 14.564 7.428 1.00 84.75 322 ILE A O 1
ATOM 2656 N N . PRO A 1 323 ? 7.832 16.283 6.722 1.00 88.00 323 PRO A N 1
ATOM 2657 C CA . PRO A 1 323 ? 7.866 15.923 5.312 1.00 88.00 323 PRO A CA 1
ATOM 2658 C C . PRO A 1 323 ? 9.285 15.869 4.751 1.00 88.00 323 PRO A C 1
ATOM 2660 O O . PRO A 1 323 ? 10.063 16.820 4.850 1.00 88.00 323 PRO A O 1
ATOM 2663 N N . ILE A 1 324 ? 9.603 14.751 4.117 1.00 88.06 324 ILE A N 1
ATOM 2664 C CA . ILE A 1 324 ? 10.859 14.484 3.430 1.00 88.06 324 ILE A CA 1
ATOM 2665 C C . ILE A 1 324 ? 10.569 13.854 2.075 1.00 88.06 324 ILE A C 1
ATOM 2667 O O . ILE A 1 324 ? 9.514 13.267 1.853 1.00 88.06 324 ILE A O 1
ATOM 2671 N N . ARG A 1 325 ? 11.508 13.978 1.139 1.00 85.81 325 ARG A N 1
ATOM 2672 C CA . ARG A 1 325 ? 11.335 13.436 -0.210 1.00 85.81 325 ARG A CA 1
ATOM 2673 C C . ARG A 1 325 ? 12.094 12.136 -0.380 1.00 85.81 325 ARG A C 1
ATOM 2675 O O . ARG A 1 325 ? 13.306 12.104 -0.190 1.00 85.81 325 ARG A O 1
ATOM 2682 N N . ALA A 1 326 ? 11.383 11.119 -0.839 1.00 86.69 326 ALA A N 1
ATOM 2683 C CA . ALA A 1 326 ? 11.945 9.871 -1.328 1.00 86.69 326 ALA A CA 1
ATOM 2684 C C . ALA A 1 326 ? 11.116 9.410 -2.530 1.00 86.69 326 ALA A C 1
ATOM 2686 O O . ALA A 1 326 ? 9.957 9.788 -2.667 1.00 86.69 326 ALA A O 1
ATOM 2687 N N . ALA A 1 327 ? 11.717 8.631 -3.426 1.00 89.38 327 ALA A N 1
ATOM 2688 C CA . ALA A 1 327 ? 11.057 8.188 -4.648 1.00 89.38 327 ALA A CA 1
ATOM 2689 C C . ALA A 1 327 ? 10.547 6.754 -4.483 1.00 89.38 327 ALA A C 1
ATOM 2691 O O . ALA A 1 327 ? 11.309 5.796 -4.649 1.00 89.38 327 ALA A O 1
ATOM 2692 N N . GLY A 1 328 ? 9.255 6.608 -4.194 1.00 94.12 328 GLY A N 1
ATOM 2693 C CA . GLY A 1 328 ? 8.603 5.305 -4.126 1.00 94.12 328 GLY A CA 1
ATOM 2694 C C . GLY A 1 328 ? 7.424 5.145 -5.076 1.00 94.12 328 GLY A C 1
ATOM 2695 O O . GLY A 1 328 ? 6.935 6.080 -5.717 1.00 94.12 328 GLY A O 1
ATOM 2696 N N . HIS A 1 329 ? 6.984 3.904 -5.192 1.00 96.88 329 HIS A N 1
ATOM 2697 C CA . HIS A 1 329 ? 5.841 3.501 -5.986 1.00 96.88 329 HIS A CA 1
ATOM 2698 C C . HIS A 1 329 ? 5.155 2.319 -5.314 1.00 96.88 329 HIS A C 1
ATOM 2700 O O . HIS A 1 329 ? 5.819 1.505 -4.670 1.00 96.88 329 HIS A O 1
ATOM 2706 N N . PHE A 1 330 ? 3.838 2.224 -5.468 1.00 98.00 330 PHE A N 1
ATOM 2707 C CA . PHE A 1 330 ? 3.123 1.026 -5.052 1.00 98.00 330 PHE A CA 1
ATOM 2708 C C . PHE A 1 330 ? 3.430 -0.128 -6.006 1.00 98.00 330 PHE A C 1
ATOM 2710 O O . PHE A 1 330 ? 3.628 0.083 -7.194 1.00 98.00 330 PHE A O 1
ATOM 2717 N N . PHE A 1 331 ? 3.449 -1.356 -5.517 1.00 98.06 331 PHE A N 1
ATOM 2718 C CA . PHE A 1 331 ? 3.619 -2.569 -6.304 1.00 98.06 331 PHE A CA 1
ATOM 2719 C C . PHE A 1 331 ? 2.650 -3.629 -5.810 1.00 98.06 331 PHE A C 1
ATOM 2721 O O . PHE A 1 331 ? 2.353 -3.716 -4.618 1.00 98.06 331 PHE A O 1
ATOM 2728 N N . THR A 1 332 ? 2.146 -4.445 -6.728 1.00 97.94 332 THR A N 1
ATOM 2729 C CA . THR A 1 332 ? 1.084 -5.392 -6.407 1.00 97.94 332 THR A CA 1
ATOM 2730 C C . THR A 1 332 ? 1.115 -6.627 -7.292 1.00 97.94 332 THR A C 1
ATOM 2732 O O . THR A 1 332 ? 1.607 -6.595 -8.415 1.00 97.94 332 THR A O 1
ATOM 2735 N N . ASN A 1 333 ? 0.540 -7.721 -6.799 1.00 96.81 333 ASN A N 1
ATOM 2736 C CA . ASN A 1 333 ? 0.171 -8.888 -7.593 1.00 96.81 333 ASN A CA 1
ATOM 2737 C C . ASN A 1 333 ? -1.362 -9.049 -7.731 1.00 96.81 333 ASN A C 1
ATOM 2739 O O . ASN A 1 333 ? -1.875 -10.164 -7.936 1.00 96.81 333 ASN A O 1
ATOM 2743 N N . PHE A 1 334 ? -2.103 -7.942 -7.690 1.00 95.75 334 PHE A N 1
ATOM 2744 C CA . PHE A 1 334 ? -3.448 -7.851 -8.253 1.00 95.75 334 PHE A CA 1
ATOM 2745 C C . PHE A 1 334 ? -3.397 -7.434 -9.728 1.00 95.75 334 PHE A C 1
ATOM 2747 O O . PHE A 1 334 ? -2.640 -6.527 -10.066 1.00 95.75 334 PHE A O 1
ATOM 2754 N N . PRO A 1 335 ? -4.219 -8.042 -10.606 1.00 89.44 335 PRO A N 1
ATOM 2755 C CA . PRO A 1 335 ? -4.362 -7.564 -11.974 1.00 89.44 335 PRO A CA 1
ATOM 2756 C C . PRO A 1 335 ? -4.759 -6.086 -11.993 1.00 89.44 335 PRO A C 1
ATOM 2758 O O . PRO A 1 335 ? -5.751 -5.700 -11.370 1.00 89.44 335 PRO A O 1
ATOM 2761 N N . ILE A 1 336 ? -3.992 -5.277 -12.717 1.00 89.88 336 ILE A N 1
ATOM 2762 C CA . ILE A 1 336 ? -4.253 -3.849 -12.882 1.00 89.88 336 ILE A CA 1
ATOM 2763 C C . ILE A 1 336 ? -5.267 -3.659 -14.008 1.00 89.88 336 ILE A C 1
ATOM 2765 O O . ILE A 1 336 ? -5.140 -4.262 -15.074 1.00 89.88 336 ILE A O 1
ATOM 2769 N N . LYS A 1 337 ? -6.272 -2.814 -13.774 1.00 84.69 337 LYS A N 1
ATOM 2770 C CA . LYS A 1 337 ? -7.268 -2.418 -14.777 1.00 84.69 337 LYS A CA 1
ATOM 2771 C C . LYS A 1 337 ? -7.289 -0.905 -14.903 1.00 84.69 337 LYS A C 1
ATOM 2773 O O . LYS A 1 337 ? -7.101 -0.215 -13.909 1.00 84.69 337 LYS A O 1
ATOM 2778 N N . ASP A 1 338 ? -7.498 -0.406 -16.118 1.00 85.50 338 ASP A N 1
ATOM 2779 C CA . ASP A 1 338 ? -7.762 1.014 -16.384 1.00 85.50 338 ASP A CA 1
ATOM 2780 C C . ASP A 1 338 ? -6.746 1.971 -15.741 1.00 85.50 338 ASP A C 1
ATOM 2782 O O . ASP A 1 338 ? -7.105 3.023 -15.210 1.00 85.50 338 ASP A O 1
ATOM 2786 N N . ARG A 1 339 ? -5.454 1.602 -15.761 1.00 92.19 339 ARG A N 1
ATOM 2787 C CA . ARG A 1 339 ? -4.378 2.380 -15.131 1.00 92.19 339 ARG A CA 1
ATOM 2788 C C . ARG A 1 339 ? -4.437 3.834 -15.628 1.00 92.19 339 ARG A C 1
ATOM 2790 O O . ARG A 1 339 ? -4.053 4.098 -16.772 1.00 92.19 339 ARG A O 1
ATOM 2797 N N . PRO A 1 340 ? 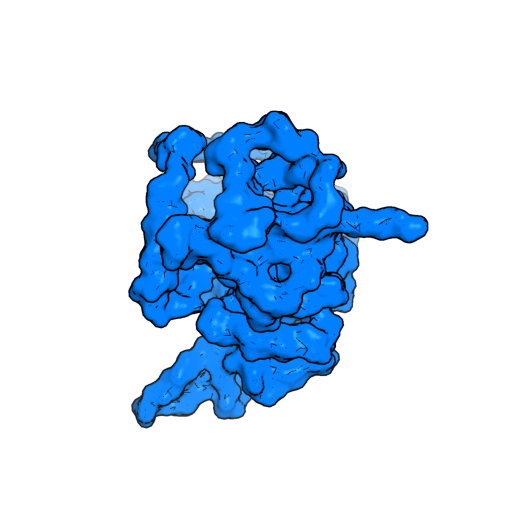-4.766 4.822 -14.768 1.00 91.62 340 PRO A N 1
ATOM 2798 C CA . PRO A 1 340 ? -4.966 6.201 -15.220 1.00 91.62 340 PRO A CA 1
ATOM 2799 C C . PRO A 1 340 ? -3.712 6.843 -15.822 1.00 91.62 340 PRO A C 1
ATOM 2801 O O . PRO A 1 340 ? -3.803 7.823 -16.559 1.00 91.62 340 PRO A O 1
ATOM 2804 N N . LYS A 1 341 ? -2.530 6.311 -15.489 1.00 93.50 341 LYS A N 1
ATOM 2805 C CA . LYS A 1 341 ? -1.230 6.790 -15.967 1.00 93.50 341 LYS A CA 1
ATOM 2806 C C . LYS A 1 341 ? -0.869 6.332 -17.381 1.00 93.50 341 LYS A C 1
ATOM 2808 O O . LYS A 1 341 ? 0.060 6.915 -17.936 1.00 93.50 341 LYS A O 1
ATOM 2813 N N . ILE A 1 342 ? -1.610 5.398 -17.988 1.00 94.94 342 ILE A N 1
ATOM 2814 C CA . ILE A 1 342 ? -1.389 4.997 -19.391 1.00 94.94 342 ILE A CA 1
ATOM 2815 C C . ILE A 1 342 ? -1.494 6.211 -20.319 1.00 94.94 342 ILE A C 1
ATOM 2817 O O . ILE A 1 342 ? -0.694 6.341 -21.235 1.00 94.94 342 ILE A O 1
ATOM 2821 N N . LYS A 1 343 ? -2.365 7.183 -20.011 1.00 94.88 343 LYS A N 1
ATOM 2822 C CA . LYS A 1 343 ? -2.491 8.446 -20.767 1.00 94.88 343 LYS A CA 1
ATOM 2823 C C . LYS A 1 343 ? -1.205 9.280 -20.852 1.00 94.88 343 LYS A C 1
ATOM 2825 O O . LYS A 1 343 ? -1.145 10.246 -21.604 1.00 94.88 343 LYS A O 1
ATOM 2830 N N . HIS A 1 344 ? -0.208 8.992 -20.014 1.00 95.44 344 HIS A N 1
ATOM 2831 C CA . HIS A 1 344 ? 1.093 9.654 -20.069 1.00 95.44 344 HIS A CA 1
ATOM 2832 C C . HIS A 1 344 ? 2.053 9.002 -21.063 1.00 95.44 344 HIS A C 1
ATOM 2834 O O . HIS A 1 344 ? 3.067 9.627 -21.378 1.00 95.44 344 HIS A O 1
ATOM 2840 N N . LEU A 1 345 ? 1.768 7.776 -21.510 1.00 97.44 345 LEU A N 1
ATOM 2841 C CA . LEU A 1 345 ? 2.478 7.099 -22.588 1.00 97.44 345 LEU A CA 1
ATOM 2842 C C . LEU A 1 345 ? 2.059 7.705 -23.927 1.00 97.44 345 LEU A C 1
ATOM 2844 O O . LEU A 1 345 ? 0.884 7.982 -24.159 1.00 97.44 345 LEU A O 1
ATOM 2848 N N . LYS A 1 346 ? 3.039 7.931 -24.798 1.00 97.50 346 LYS A N 1
ATOM 2849 C CA . LYS A 1 346 ? 2.854 8.515 -26.126 1.00 97.50 346 LYS A CA 1
ATOM 2850 C C . LYS A 1 346 ? 3.220 7.460 -27.161 1.00 97.50 346 LYS A C 1
ATOM 2852 O O . LYS A 1 346 ? 4.391 7.336 -27.520 1.00 97.50 346 LYS A O 1
ATOM 2857 N N . PHE A 1 347 ? 2.226 6.686 -27.583 1.00 97.25 347 PHE A N 1
ATOM 2858 C CA . PHE A 1 347 ? 2.378 5.698 -28.649 1.00 97.25 347 PHE A CA 1
ATOM 2859 C C . PHE A 1 347 ? 2.380 6.417 -29.995 1.00 97.25 347 PHE A C 1
ATOM 2861 O O . PHE A 1 347 ? 1.376 7.019 -30.367 1.00 97.25 347 PHE A O 1
ATOM 2868 N N . THR A 1 348 ? 3.512 6.406 -30.691 1.00 96.44 348 THR A N 1
ATOM 2869 C CA . THR A 1 348 ? 3.682 7.140 -31.951 1.00 96.44 348 THR A CA 1
ATOM 2870 C C . THR A 1 348 ? 4.704 6.435 -32.842 1.00 96.44 348 THR A C 1
ATOM 2872 O O . THR A 1 348 ? 5.578 5.765 -32.290 1.00 96.44 348 THR A O 1
ATOM 2875 N N . PRO A 1 349 ? 4.638 6.568 -34.178 1.00 97.50 349 PRO A N 1
ATOM 2876 C CA . PRO A 1 349 ? 5.676 6.049 -35.060 1.00 97.50 349 PRO A CA 1
ATOM 2877 C C . PRO A 1 349 ? 7.059 6.586 -34.687 1.00 97.50 349 PRO A C 1
ATOM 2879 O O . PRO A 1 349 ? 7.194 7.762 -34.336 1.00 97.50 349 PRO A O 1
ATOM 2882 N N . LEU A 1 350 ? 8.096 5.757 -34.802 1.00 96.88 350 LEU A N 1
ATOM 2883 C CA . LEU A 1 350 ? 9.457 6.069 -34.370 1.00 96.88 350 LEU A CA 1
ATOM 2884 C C . LEU A 1 350 ? 9.944 7.402 -34.948 1.00 96.88 350 LEU A C 1
ATOM 2886 O O . LEU A 1 350 ? 10.426 8.251 -34.210 1.00 96.88 350 LEU A O 1
ATOM 2890 N N . LYS A 1 351 ? 9.722 7.633 -36.247 1.00 96.25 351 LYS A N 1
ATOM 2891 C CA . LYS A 1 351 ? 10.123 8.866 -36.952 1.00 96.25 351 LYS A CA 1
ATOM 2892 C C . LYS A 1 351 ? 9.451 10.145 -36.432 1.00 96.25 351 LYS A C 1
ATOM 2894 O O . LYS A 1 351 ? 9.900 11.237 -36.761 1.00 96.25 351 LYS A O 1
ATOM 2899 N N . GLN A 1 352 ? 8.357 10.025 -35.680 1.00 96.88 352 GLN A N 1
ATOM 2900 C CA . GLN A 1 352 ? 7.626 11.154 -35.096 1.00 96.88 352 GLN A CA 1
ATOM 2901 C C . GLN A 1 352 ? 8.050 11.440 -33.648 1.00 96.88 352 GLN A C 1
ATOM 2903 O O . GLN A 1 352 ? 7.589 12.416 -33.052 1.00 96.88 352 GLN A O 1
ATOM 2908 N N . ILE A 1 353 ? 8.905 10.601 -33.056 1.00 97.00 353 ILE A N 1
ATOM 2909 C CA . ILE A 1 353 ? 9.484 10.873 -31.742 1.00 97.00 353 ILE A CA 1
ATOM 2910 C C . ILE A 1 353 ? 10.538 11.981 -31.911 1.00 97.00 353 ILE A C 1
ATOM 2912 O O . ILE A 1 353 ? 11.399 11.873 -32.780 1.00 97.00 353 ILE A O 1
ATOM 2916 N N . PRO A 1 354 ? 10.522 13.051 -31.093 1.00 97.31 354 PRO A N 1
ATOM 2917 C CA . PRO A 1 354 ? 11.553 14.081 -31.167 1.00 97.31 354 PRO A CA 1
ATOM 2918 C C . PRO A 1 354 ? 12.956 13.497 -30.950 1.00 97.31 354 PRO A C 1
ATOM 2920 O O . PRO A 1 354 ? 13.163 12.751 -29.991 1.00 97.31 354 PRO A O 1
ATOM 2923 N N . ASN A 1 355 ? 13.930 13.906 -31.771 1.00 93.88 355 ASN A N 1
ATOM 2924 C CA . ASN A 1 355 ? 15.315 13.403 -31.745 1.00 93.88 355 ASN A CA 1
ATOM 2925 C C . ASN A 1 355 ? 15.969 13.450 -30.347 1.00 93.88 355 ASN A C 1
ATOM 2927 O O . ASN A 1 355 ? 16.783 12.601 -29.996 1.00 93.88 355 ASN A O 1
ATOM 2931 N N . GLU A 1 356 ? 15.600 14.416 -29.499 1.00 93.88 356 GLU A N 1
ATOM 2932 C CA . GLU A 1 356 ? 16.114 14.506 -28.125 1.00 93.88 356 GLU A CA 1
ATOM 2933 C C . GLU A 1 356 ? 15.684 13.336 -27.218 1.00 93.88 356 GLU A C 1
ATOM 2935 O O . GLU A 1 356 ? 16.388 13.021 -26.251 1.00 93.88 356 GLU A O 1
ATOM 2940 N N . TYR A 1 357 ? 14.568 12.676 -27.548 1.00 94.88 357 TYR A N 1
ATOM 2941 C CA . TYR A 1 357 ? 13.998 11.521 -26.848 1.00 94.88 357 TYR A CA 1
ATOM 2942 C C . TYR A 1 357 ? 14.135 10.211 -27.623 1.00 94.88 357 TYR A C 1
ATOM 2944 O O . TYR A 1 357 ? 13.660 9.195 -27.124 1.00 94.88 357 TYR A O 1
ATOM 2952 N N . GLN A 1 358 ? 14.749 10.233 -28.805 1.00 94.38 358 GLN A N 1
ATOM 2953 C CA . GLN A 1 358 ? 15.023 9.065 -29.631 1.00 94.38 358 GLN A CA 1
ATOM 2954 C C . GLN A 1 358 ? 16.516 9.044 -29.960 1.00 94.38 358 GLN A C 1
ATOM 2956 O O . GLN A 1 358 ? 16.965 9.639 -30.937 1.00 94.38 358 GLN A O 1
ATOM 2961 N N . LYS A 1 359 ? 17.296 8.374 -29.115 1.00 95.38 359 LYS A N 1
ATOM 2962 C CA . LYS A 1 359 ? 18.755 8.293 -29.263 1.00 95.38 359 LYS A CA 1
ATOM 2963 C C . LYS A 1 359 ? 19.174 6.858 -29.495 1.00 95.38 359 LYS A C 1
ATOM 2965 O O . LYS A 1 359 ? 18.501 5.949 -29.029 1.00 95.38 359 LYS A O 1
ATOM 2970 N N . TYR A 1 360 ? 20.306 6.670 -30.149 1.00 96.56 360 TYR A N 1
ATOM 2971 C CA . TYR A 1 360 ? 20.972 5.379 -30.208 1.00 96.56 360 TYR A CA 1
ATOM 2972 C C . TYR A 1 360 ? 22.218 5.447 -29.345 1.00 96.56 360 TYR A C 1
ATOM 2974 O O . TYR A 1 360 ? 22.869 6.490 -29.259 1.00 96.56 360 TYR A O 1
ATOM 2982 N N . ASP A 1 361 ? 22.478 4.361 -28.641 1.00 96.94 361 ASP A N 1
ATOM 2983 C CA . ASP A 1 361 ? 23.701 4.210 -27.874 1.00 96.94 361 ASP A CA 1
ATOM 2984 C C . ASP A 1 361 ? 24.825 3.638 -28.753 1.00 96.94 361 ASP A C 1
ATOM 2986 O O . ASP A 1 361 ? 24.606 3.325 -29.925 1.00 96.94 361 ASP A O 1
ATOM 2990 N N . ASP A 1 362 ? 26.031 3.513 -28.203 1.00 96.31 362 ASP A N 1
ATOM 2991 C CA . ASP A 1 362 ? 27.221 3.083 -28.950 1.00 96.31 362 ASP A CA 1
ATOM 2992 C C . ASP A 1 362 ? 27.072 1.663 -29.546 1.00 96.31 362 ASP A C 1
ATOM 2994 O O . ASP A 1 362 ? 27.767 1.315 -30.497 1.00 96.31 362 ASP A O 1
ATOM 2998 N N . ASN A 1 363 ? 26.135 0.855 -29.030 1.00 94.38 363 ASN A N 1
ATOM 2999 C CA . ASN A 1 363 ? 25.815 -0.485 -29.530 1.00 94.38 363 ASN A CA 1
ATOM 3000 C C . ASN A 1 363 ? 24.648 -0.488 -30.536 1.00 94.38 363 ASN A C 1
ATOM 3002 O O . ASN A 1 363 ? 24.158 -1.554 -30.909 1.00 94.38 363 ASN A O 1
ATOM 3006 N N . GLY A 1 364 ? 24.145 0.683 -30.935 1.00 95.88 364 GLY A N 1
ATOM 3007 C CA . GLY A 1 364 ? 22.993 0.813 -31.826 1.00 95.88 364 GLY A CA 1
ATOM 3008 C C . GLY A 1 364 ? 21.650 0.483 -31.167 1.00 95.88 364 GLY A C 1
ATOM 3009 O O . GLY A 1 364 ? 20.658 0.298 -31.870 1.00 95.88 364 GLY A O 1
ATOM 3010 N N . THR A 1 365 ? 21.570 0.419 -29.833 1.00 97.44 365 THR A N 1
ATOM 3011 C CA . THR A 1 365 ? 20.296 0.192 -29.138 1.00 97.44 365 THR A CA 1
ATOM 3012 C C . THR A 1 365 ? 19.511 1.491 -29.036 1.00 97.44 365 THR A C 1
ATOM 3014 O O . THR A 1 365 ? 20.002 2.500 -28.525 1.00 97.44 365 THR A O 1
ATOM 3017 N N . LEU A 1 366 ? 18.253 1.453 -29.477 1.00 97.94 366 LEU A N 1
ATOM 3018 C CA . LEU A 1 366 ? 17.333 2.577 -29.361 1.00 97.94 366 LEU A CA 1
ATOM 3019 C C . LEU A 1 366 ? 17.019 2.872 -27.886 1.00 97.94 366 LEU A C 1
ATOM 3021 O O . LEU A 1 366 ? 16.556 2.008 -27.145 1.00 97.94 366 LEU A O 1
ATOM 3025 N N . LEU A 1 367 ? 17.212 4.119 -27.472 1.00 97.50 367 LEU A N 1
ATOM 3026 C CA . LEU A 1 367 ? 16.849 4.663 -26.171 1.00 97.50 367 LEU A CA 1
ATOM 3027 C C . LEU A 1 367 ? 15.676 5.626 -26.353 1.00 97.50 367 LEU A C 1
ATOM 3029 O O . LEU A 1 367 ? 15.808 6.629 -27.061 1.00 97.50 367 LEU A O 1
ATOM 3033 N N . VAL A 1 368 ? 14.559 5.357 -25.668 1.00 96.19 368 VAL A N 1
ATOM 3034 C CA . VAL A 1 368 ? 13.402 6.265 -25.663 1.00 96.19 368 VAL A CA 1
ATOM 3035 C C . VAL A 1 368 ? 13.105 6.832 -24.281 1.00 96.19 368 VAL A C 1
ATOM 3037 O O . VAL A 1 368 ? 13.141 6.135 -23.261 1.00 96.19 368 VAL A O 1
ATOM 3040 N N . ASP A 1 369 ? 12.798 8.125 -24.245 1.00 93.88 369 ASP A N 1
ATOM 3041 C CA . ASP A 1 369 ? 12.563 8.889 -23.020 1.00 93.88 369 ASP A CA 1
ATOM 3042 C C . ASP A 1 369 ? 11.227 9.642 -23.042 1.00 93.88 369 ASP A C 1
ATOM 3044 O O . ASP A 1 369 ? 10.450 9.575 -23.990 1.00 93.88 369 ASP A O 1
ATOM 3048 N N . ASN A 1 370 ? 10.914 10.328 -21.937 1.00 94.62 370 ASN A N 1
ATOM 3049 C CA . ASN A 1 370 ? 9.726 11.182 -21.798 1.00 94.62 370 ASN A CA 1
ATOM 3050 C C . ASN A 1 370 ? 8.390 10.490 -22.149 1.00 94.62 370 ASN A C 1
ATOM 3052 O O . ASN A 1 370 ? 7.455 11.125 -22.645 1.00 94.62 370 ASN A O 1
ATOM 3056 N N . ASN A 1 371 ? 8.311 9.190 -21.841 1.00 96.56 371 ASN A N 1
ATOM 3057 C CA . ASN A 1 371 ? 7.175 8.305 -22.101 1.00 96.56 371 ASN A CA 1
ATOM 3058 C C . ASN A 1 371 ? 6.808 8.104 -23.581 1.00 96.56 371 ASN A C 1
ATOM 3060 O O . ASN A 1 371 ? 5.708 7.627 -23.855 1.00 96.56 371 ASN A O 1
ATOM 3064 N N . PHE A 1 372 ? 7.688 8.440 -24.524 1.00 97.62 372 PHE A N 1
ATOM 3065 C CA . PHE A 1 372 ? 7.506 8.015 -25.908 1.00 97.62 372 PHE A CA 1
ATOM 3066 C C . PHE A 1 372 ? 7.699 6.506 -26.030 1.00 97.62 372 PHE A C 1
ATOM 3068 O O . PHE A 1 372 ? 8.645 5.965 -25.455 1.00 97.62 372 PHE A O 1
ATOM 3075 N N . ILE A 1 373 ? 6.788 5.854 -26.753 1.00 97.94 373 ILE A N 1
ATOM 3076 C CA . ILE A 1 373 ? 6.806 4.422 -27.045 1.00 97.94 373 ILE A CA 1
ATOM 3077 C C . ILE A 1 373 ? 6.596 4.253 -28.561 1.00 97.94 373 ILE A C 1
ATOM 3079 O O . ILE A 1 373 ? 5.515 4.602 -29.047 1.00 97.94 373 ILE A O 1
ATOM 3083 N N . PRO A 1 374 ? 7.593 3.762 -29.316 1.00 97.38 374 PRO A N 1
ATOM 3084 C CA . PRO A 1 374 ? 7.440 3.536 -30.747 1.00 97.38 374 PRO A CA 1
ATOM 3085 C C . PRO A 1 374 ? 6.472 2.375 -30.999 1.00 97.38 374 PRO A C 1
ATOM 3087 O O . PRO A 1 374 ? 6.668 1.291 -30.457 1.00 97.38 374 PRO A O 1
ATOM 3090 N N . ASN A 1 375 ? 5.418 2.598 -31.788 1.00 95.56 375 ASN A N 1
ATOM 3091 C CA . ASN A 1 375 ? 4.383 1.583 -32.057 1.00 95.56 375 ASN A CA 1
ATOM 3092 C C . ASN A 1 375 ? 4.617 0.757 -33.341 1.00 95.56 375 ASN A C 1
ATOM 3094 O O . ASN A 1 375 ? 3.912 -0.235 -33.562 1.00 95.56 375 ASN A O 1
ATOM 3098 N N . ASP A 1 376 ? 5.622 1.153 -34.124 1.00 95.56 376 ASP A N 1
ATOM 3099 C CA . ASP A 1 376 ? 6.084 0.603 -35.404 1.00 95.56 376 ASP A CA 1
ATOM 3100 C C . ASP A 1 376 ? 7.534 0.069 -35.336 1.00 95.56 376 ASP A C 1
ATOM 3102 O O . ASP A 1 376 ? 8.184 -0.101 -36.366 1.00 95.56 376 ASP A O 1
ATOM 3106 N N . TYR A 1 377 ? 8.061 -0.168 -34.129 1.00 95.44 377 TYR A N 1
ATOM 3107 C CA . TYR A 1 377 ? 9.419 -0.671 -33.906 1.00 95.44 377 TYR A CA 1
ATOM 3108 C C . TYR A 1 377 ? 9.389 -2.018 -33.177 1.00 95.44 377 TYR A C 1
ATOM 3110 O O . TYR A 1 377 ? 9.108 -2.083 -31.979 1.00 95.44 377 TYR A O 1
ATOM 3118 N N . ASP A 1 378 ? 9.690 -3.091 -33.909 1.00 93.19 378 ASP A N 1
ATOM 3119 C CA . ASP A 1 378 ? 9.560 -4.468 -33.408 1.00 93.19 378 ASP A CA 1
ATOM 3120 C C . ASP A 1 378 ? 10.804 -4.979 -32.666 1.00 93.19 378 ASP A C 1
ATOM 3122 O O . ASP A 1 378 ? 10.726 -5.950 -31.912 1.00 93.19 378 ASP A O 1
ATOM 3126 N N . ALA A 1 379 ? 11.964 -4.348 -32.871 1.00 95.50 379 ALA A N 1
ATOM 3127 C CA . ALA A 1 379 ? 13.193 -4.733 -32.189 1.00 95.50 379 ALA A CA 1
ATOM 3128 C C . ALA A 1 379 ? 13.192 -4.262 -30.719 1.00 95.50 379 ALA A C 1
ATOM 3130 O O . ALA A 1 379 ? 12.533 -3.277 -30.378 1.00 95.50 379 ALA A O 1
ATOM 3131 N N . PRO A 1 380 ? 13.960 -4.912 -29.827 1.00 97.38 380 PRO A N 1
ATOM 3132 C CA . PRO A 1 380 ? 14.136 -4.432 -28.463 1.00 97.38 380 PRO A CA 1
ATOM 3133 C C . PRO A 1 380 ? 14.666 -2.995 -28.382 1.00 97.38 380 PRO A C 1
ATOM 3135 O O . PRO A 1 380 ? 15.597 -2.616 -29.094 1.00 97.38 380 PRO A O 1
ATOM 3138 N N . PHE A 1 381 ? 14.116 -2.209 -27.458 1.00 98.00 381 PHE A N 1
ATOM 3139 C CA . PHE A 1 381 ? 14.556 -0.843 -27.169 1.00 98.00 381 PHE A CA 1
ATOM 3140 C C . PHE A 1 381 ? 14.544 -0.554 -25.665 1.00 98.00 381 PHE A C 1
ATOM 3142 O O . PHE A 1 381 ? 13.825 -1.179 -24.884 1.00 98.00 381 PHE A O 1
ATOM 3149 N N . ALA A 1 382 ? 15.372 0.395 -25.231 1.00 98.06 382 ALA A N 1
ATOM 3150 C CA . ALA A 1 382 ? 15.627 0.667 -23.826 1.00 98.06 382 ALA A CA 1
ATOM 3151 C C . ALA A 1 382 ? 14.751 1.800 -23.272 1.00 98.06 382 ALA A C 1
ATOM 3153 O O . ALA A 1 382 ? 14.822 2.955 -23.707 1.00 98.06 382 ALA A O 1
ATOM 3154 N N . VAL A 1 383 ? 14.011 1.499 -22.205 1.00 97.81 383 VAL A N 1
ATOM 3155 C CA . VAL A 1 383 ? 13.166 2.456 -21.478 1.00 97.81 383 VAL A CA 1
ATOM 3156 C C . VAL A 1 383 ? 13.627 2.651 -20.037 1.00 97.81 383 VAL A C 1
ATOM 3158 O O . VAL A 1 383 ? 14.262 1.786 -19.431 1.00 97.81 383 VAL A O 1
ATOM 3161 N N . SER A 1 384 ? 13.284 3.801 -19.459 1.00 96.25 384 SER A N 1
ATOM 3162 C CA . SER A 1 384 ? 13.450 4.032 -18.022 1.00 96.25 384 SER A CA 1
ATOM 3163 C C . SER A 1 384 ? 12.353 3.319 -17.219 1.00 96.25 384 SER A C 1
ATOM 3165 O O . SER A 1 384 ? 11.322 2.921 -17.764 1.00 96.25 384 SER A O 1
ATOM 3167 N N . ALA A 1 385 ? 12.515 3.239 -15.893 1.00 96.44 385 ALA A N 1
ATOM 3168 C CA . ALA A 1 385 ? 11.481 2.693 -15.010 1.00 96.44 385 ALA A CA 1
ATOM 3169 C C . ALA A 1 385 ? 10.117 3.377 -15.202 1.00 96.44 385 ALA A C 1
ATOM 3171 O O . ALA A 1 385 ? 9.080 2.732 -15.089 1.00 96.44 385 ALA A O 1
ATOM 3172 N N . ARG A 1 386 ? 10.099 4.673 -15.547 1.00 96.06 386 ARG A N 1
ATOM 3173 C CA . ARG A 1 386 ? 8.875 5.476 -15.639 1.00 96.06 386 ARG A CA 1
ATOM 3174 C C . ARG A 1 386 ? 7.865 4.928 -16.647 1.00 96.06 386 ARG A C 1
ATOM 3176 O O . ARG A 1 386 ? 6.673 4.957 -16.357 1.00 96.06 386 ARG A O 1
ATOM 3183 N N . GLN A 1 387 ? 8.320 4.429 -17.793 1.00 97.31 387 GLN A N 1
ATOM 3184 C CA . GLN A 1 387 ? 7.450 3.808 -18.790 1.00 97.31 387 GLN A CA 1
ATOM 3185 C C . GLN A 1 387 ? 6.780 2.543 -18.230 1.00 97.31 387 GLN A C 1
ATOM 3187 O O . GLN A 1 387 ? 5.577 2.363 -18.410 1.00 97.31 387 GLN A O 1
ATOM 3192 N N . ILE A 1 388 ? 7.524 1.727 -17.472 1.00 97.00 388 ILE A N 1
ATOM 3193 C CA . ILE A 1 388 ? 6.978 0.545 -16.789 1.00 97.00 388 ILE A CA 1
ATOM 3194 C C . ILE A 1 388 ? 5.958 0.956 -15.719 1.00 97.00 388 ILE A C 1
ATOM 3196 O O . ILE A 1 388 ? 4.848 0.438 -15.703 1.00 97.00 388 ILE A O 1
ATOM 3200 N N . LEU A 1 389 ? 6.277 1.953 -14.884 1.00 96.88 389 LEU A N 1
ATOM 3201 C CA . LEU A 1 389 ? 5.361 2.462 -13.847 1.00 96.88 389 LEU A CA 1
ATOM 3202 C C . LEU A 1 389 ? 4.074 3.088 -14.427 1.00 96.88 389 LEU A C 1
ATOM 3204 O O . LEU A 1 389 ? 3.017 3.077 -13.791 1.00 96.88 389 LEU A O 1
ATOM 3208 N N . ASN A 1 390 ? 4.151 3.643 -15.639 1.00 96.50 390 ASN A N 1
ATOM 3209 C CA . ASN A 1 390 ? 2.999 4.188 -16.364 1.00 96.50 390 ASN A CA 1
ATOM 3210 C C . ASN A 1 390 ? 2.194 3.126 -17.120 1.00 96.50 390 ASN A C 1
ATOM 3212 O O . ASN A 1 390 ? 1.129 3.451 -17.638 1.00 96.50 390 ASN A O 1
ATOM 3216 N N . GLY A 1 391 ? 2.656 1.878 -17.117 1.00 95.50 391 GLY A N 1
ATOM 3217 C CA . GLY A 1 391 ? 1.899 0.723 -17.573 1.00 95.50 391 GLY A CA 1
ATOM 3218 C C . GLY A 1 391 ? 2.137 0.310 -19.018 1.00 95.50 391 GLY A C 1
ATOM 3219 O O . GLY A 1 391 ? 1.212 -0.147 -19.683 1.00 95.50 391 GLY A O 1
ATOM 3220 N N . VAL A 1 392 ? 3.351 0.504 -19.544 1.00 96.19 392 VAL A N 1
ATOM 3221 C CA . VAL A 1 392 ? 3.660 0.078 -20.920 1.00 96.19 392 VAL A CA 1
ATOM 3222 C C . VAL A 1 392 ? 3.522 -1.440 -21.102 1.00 96.19 392 VAL A C 1
ATOM 3224 O O . VAL A 1 392 ? 3.155 -1.888 -22.183 1.00 96.19 392 VAL A O 1
ATOM 3227 N N . LEU A 1 393 ? 3.745 -2.231 -20.045 1.00 94.75 393 LEU A N 1
ATOM 3228 C CA . LEU A 1 393 ? 3.635 -3.694 -20.109 1.00 94.75 393 LEU A CA 1
ATOM 3229 C C . LEU A 1 393 ? 2.181 -4.165 -20.264 1.00 94.75 393 LEU A C 1
ATOM 3231 O O . LEU A 1 393 ? 1.909 -5.205 -20.853 1.00 94.75 393 LEU A O 1
ATOM 3235 N N . GLU A 1 394 ? 1.231 -3.373 -19.778 1.00 93.31 394 GLU A N 1
ATOM 3236 C CA . GLU A 1 394 ? -0.203 -3.563 -19.969 1.00 93.31 394 GLU A CA 1
ATOM 3237 C C . GLU A 1 394 ? -0.671 -3.129 -21.367 1.00 93.31 394 GLU A C 1
ATOM 3239 O O . GLU A 1 394 ? -1.807 -3.403 -21.740 1.00 93.31 394 GLU A O 1
ATOM 3244 N N . CYS A 1 395 ? 0.198 -2.484 -22.153 1.00 94.06 395 CYS A N 1
ATOM 3245 C CA . CYS A 1 395 ? -0.108 -1.939 -23.478 1.00 94.06 395 CYS A CA 1
ATOM 3246 C C . CYS A 1 395 ? 0.497 -2.766 -24.627 1.00 94.06 395 CYS A C 1
ATOM 3248 O O . CYS A 1 395 ? 0.791 -2.215 -25.686 1.00 94.06 395 CYS A O 1
ATOM 3250 N N . GLY A 1 396 ? 0.725 -4.067 -24.422 1.00 94.00 396 GLY A N 1
ATOM 3251 C CA . GLY A 1 396 ? 1.240 -4.958 -25.469 1.00 94.00 396 GLY A CA 1
ATOM 3252 C C . GLY A 1 396 ? 2.762 -4.946 -25.628 1.00 94.00 396 GLY A C 1
ATOM 3253 O O . GLY A 1 396 ? 3.260 -5.251 -26.707 1.00 94.00 396 GLY A O 1
ATOM 3254 N N . TYR A 1 397 ? 3.503 -4.606 -24.570 1.00 96.31 397 TYR A N 1
ATOM 3255 C CA . TYR A 1 397 ? 4.966 -4.696 -24.539 1.00 96.31 397 TYR A CA 1
ATOM 3256 C C . TYR A 1 397 ? 5.424 -5.649 -23.438 1.00 96.31 397 TYR A C 1
ATOM 3258 O O . TYR A 1 397 ? 4.761 -5.817 -22.415 1.00 96.31 397 TYR A O 1
ATOM 3266 N N . GLU A 1 398 ? 6.591 -6.248 -23.617 1.00 96.62 398 GLU A N 1
ATOM 3267 C CA . GLU A 1 398 ? 7.202 -7.149 -22.645 1.00 96.62 398 GLU A CA 1
ATOM 3268 C C . GLU A 1 398 ? 8.678 -6.824 -22.432 1.00 96.62 398 GLU A C 1
ATOM 3270 O O . GLU A 1 398 ? 9.336 -6.261 -23.303 1.00 96.62 398 GLU A O 1
ATOM 3275 N N . ILE A 1 399 ? 9.201 -7.181 -21.259 1.00 97.31 399 ILE A N 1
ATOM 3276 C CA . ILE A 1 399 ? 10.635 -7.104 -20.973 1.00 97.31 399 ILE A CA 1
ATOM 3277 C C . ILE A 1 399 ? 11.327 -8.318 -21.594 1.00 97.31 399 ILE A C 1
ATOM 3279 O O . ILE A 1 399 ? 10.891 -9.446 -21.377 1.00 97.31 399 ILE A O 1
ATOM 3283 N N . VAL A 1 400 ? 12.441 -8.093 -22.293 1.00 96.12 400 VAL A N 1
ATOM 3284 C CA . VAL A 1 400 ? 13.118 -9.140 -23.089 1.00 96.12 400 VAL A CA 1
ATOM 3285 C C . VAL A 1 400 ? 14.429 -9.647 -22.496 1.00 96.12 400 VAL A C 1
ATOM 3287 O O . VAL A 1 400 ? 14.987 -10.634 -22.962 1.00 96.12 400 VAL A O 1
ATOM 3290 N N . SER A 1 401 ? 14.944 -8.978 -21.465 1.00 95.44 401 SER A N 1
ATOM 3291 C CA . SER A 1 401 ? 16.203 -9.334 -20.809 1.00 95.44 401 SER A CA 1
ATOM 3292 C C . SER A 1 401 ? 15.993 -9.458 -19.311 1.00 95.44 401 SER A C 1
ATOM 3294 O O . SER A 1 401 ? 15.355 -8.603 -18.708 1.00 95.44 401 SER A O 1
ATOM 3296 N N . GLN A 1 402 ? 16.586 -10.486 -18.697 1.00 94.50 402 GLN A N 1
ATOM 3297 C CA . GLN A 1 402 ? 16.562 -10.684 -17.242 1.00 94.50 402 GLN A CA 1
ATOM 3298 C C . GLN A 1 402 ? 17.486 -9.719 -16.480 1.00 94.50 402 GLN A C 1
ATOM 3300 O O . GLN A 1 402 ? 17.449 -9.667 -15.252 1.00 94.50 402 GLN A O 1
ATOM 3305 N N . LYS A 1 403 ? 18.338 -8.972 -17.189 1.00 94.62 403 LYS A N 1
ATOM 3306 C CA . LYS A 1 403 ? 19.303 -8.035 -16.606 1.00 94.62 403 LYS A CA 1
ATOM 3307 C C . LYS A 1 403 ? 18.945 -6.600 -16.977 1.00 94.62 403 LYS A C 1
ATOM 3309 O O . LYS A 1 403 ? 18.437 -6.337 -18.065 1.00 94.62 403 LYS A O 1
ATOM 3314 N N . GLN A 1 404 ? 19.271 -5.670 -16.081 1.00 94.88 404 GLN A N 1
ATOM 3315 C CA . GLN A 1 404 ? 19.235 -4.239 -16.389 1.00 94.88 404 GLN A CA 1
ATOM 3316 C C . GLN A 1 404 ? 20.128 -3.929 -17.609 1.00 94.88 404 GLN A C 1
ATOM 3318 O O . GLN A 1 404 ? 21.173 -4.557 -17.797 1.00 94.88 404 GLN A O 1
ATOM 3323 N N . TYR A 1 405 ? 19.749 -2.926 -18.392 1.00 96.75 405 TYR A N 1
ATOM 3324 C CA . TYR A 1 405 ? 20.523 -2.418 -19.522 1.00 96.75 405 TYR A CA 1
ATOM 3325 C C . TYR A 1 405 ? 21.270 -1.140 -19.130 1.00 96.75 405 TYR A C 1
ATOM 3327 O O . TYR A 1 405 ? 20.663 -0.222 -18.576 1.00 96.75 405 TYR A O 1
ATOM 3335 N N . THR A 1 406 ? 22.568 -1.057 -19.421 1.00 96.56 406 THR A N 1
ATOM 3336 C CA . THR A 1 406 ? 23.378 0.145 -19.167 1.00 96.56 406 THR A CA 1
ATOM 3337 C C . THR A 1 406 ? 23.853 0.712 -20.503 1.00 96.56 406 THR A C 1
ATOM 3339 O O . THR A 1 406 ? 24.822 0.189 -21.050 1.00 96.56 406 THR A O 1
ATOM 3342 N N . PRO A 1 407 ? 23.196 1.759 -21.032 1.00 95.38 407 PRO A N 1
ATOM 3343 C CA . PRO A 1 407 ? 23.603 2.352 -22.298 1.00 95.38 407 PRO A CA 1
ATOM 3344 C C . PRO A 1 407 ? 24.954 3.057 -22.189 1.00 95.38 407 PRO A C 1
ATOM 3346 O O . PRO A 1 407 ? 25.264 3.670 -21.157 1.00 95.38 407 PRO A O 1
ATOM 3349 N N . LEU A 1 408 ? 25.712 3.015 -23.283 1.00 96.12 408 LEU A N 1
ATOM 3350 C CA . LEU A 1 408 ? 26.954 3.760 -23.480 1.00 96.12 408 LEU A CA 1
ATOM 3351 C C . LEU A 1 408 ? 26.713 4.850 -24.523 1.00 96.12 408 LEU A C 1
ATOM 3353 O O . LEU A 1 408 ? 26.171 4.574 -25.583 1.00 96.12 408 LEU A O 1
ATOM 3357 N N . ILE A 1 409 ? 27.045 6.096 -24.198 1.00 92.94 409 ILE A N 1
ATOM 3358 C CA . ILE A 1 409 ? 27.049 7.190 -25.174 1.00 92.94 409 ILE A CA 1
ATOM 3359 C C . ILE A 1 409 ? 28.427 7.820 -25.101 1.00 92.94 409 ILE A C 1
ATOM 3361 O O . ILE A 1 409 ? 28.790 8.324 -24.031 1.00 92.94 409 ILE A O 1
ATOM 3365 N N . GLU A 1 410 ? 29.167 7.788 -26.206 1.00 93.75 410 GLU A N 1
ATOM 3366 C CA . GLU A 1 410 ? 30.562 8.243 -26.269 1.00 93.75 410 GLU A CA 1
ATOM 3367 C C . GLU A 1 410 ? 31.435 7.513 -25.228 1.00 93.75 410 GLU A C 1
ATOM 3369 O O . GLU A 1 410 ? 32.184 8.133 -24.467 1.00 93.75 410 GLU A O 1
ATOM 3374 N N . ASN A 1 411 ? 31.273 6.190 -25.123 1.00 91.44 411 ASN A N 1
ATOM 3375 C CA . ASN A 1 411 ? 31.907 5.301 -24.143 1.00 91.44 411 ASN A CA 1
ATOM 3376 C C . ASN A 1 411 ? 31.600 5.629 -22.668 1.00 91.44 411 ASN A C 1
ATOM 3378 O O . ASN A 1 411 ? 32.210 5.066 -21.756 1.00 91.44 411 ASN A O 1
ATOM 3382 N N . LYS A 1 412 ? 30.636 6.518 -22.392 1.00 93.19 412 LYS A N 1
ATOM 3383 C CA . LYS A 1 412 ? 30.226 6.878 -21.027 1.00 93.19 412 LYS A CA 1
ATOM 3384 C C . LYS A 1 412 ? 28.933 6.177 -20.648 1.00 93.19 412 LYS A C 1
ATOM 3386 O O . LYS A 1 412 ? 27.906 6.342 -21.308 1.00 93.19 412 LYS A O 1
ATOM 3391 N N . GLN A 1 413 ? 28.962 5.481 -19.513 1.00 93.81 413 GLN A N 1
ATOM 3392 C CA . GLN A 1 413 ? 27.770 4.871 -18.929 1.00 93.81 413 GLN A CA 1
ATOM 3393 C C . GLN A 1 413 ? 26.706 5.923 -18.611 1.00 93.81 413 GLN A C 1
ATOM 3395 O O . GLN A 1 413 ? 26.973 6.955 -17.987 1.00 93.81 413 GLN A O 1
ATOM 3400 N N . LYS A 1 414 ? 25.475 5.638 -19.025 1.00 92.94 414 LYS A N 1
ATOM 3401 C CA . LYS A 1 414 ? 24.290 6.436 -18.707 1.00 92.94 414 LYS A CA 1
ATOM 3402 C C . LYS A 1 414 ? 23.393 5.705 -17.710 1.00 92.94 414 LYS A C 1
ATOM 3404 O O . LYS A 1 414 ? 23.690 4.603 -17.250 1.00 92.94 414 LYS A O 1
ATOM 3409 N N . PHE A 1 415 ? 22.294 6.357 -17.329 1.00 91.19 415 PHE A N 1
ATOM 3410 C CA . PHE A 1 415 ? 21.331 5.787 -16.390 1.00 91.19 415 PHE A CA 1
ATOM 3411 C C . PHE A 1 415 ? 20.815 4.430 -16.869 1.00 91.19 415 PHE A C 1
ATOM 3413 O O . PHE A 1 415 ? 20.489 4.254 -18.043 1.00 91.19 415 PHE A O 1
ATOM 3420 N N . LYS A 1 416 ? 20.722 3.498 -15.918 1.00 94.69 416 LYS A N 1
ATOM 3421 C CA . LYS A 1 416 ? 20.227 2.138 -16.128 1.00 94.69 416 LYS A CA 1
ATOM 3422 C C . LYS A 1 416 ? 18.792 2.144 -16.657 1.00 94.69 416 LYS A C 1
ATOM 3424 O O . LYS A 1 416 ? 17.974 2.982 -16.271 1.00 94.69 416 LYS A O 1
ATOM 3429 N N . ARG A 1 417 ? 18.502 1.176 -17.517 1.00 96.81 417 ARG A N 1
ATOM 3430 C CA . ARG A 1 417 ? 17.246 0.981 -18.245 1.00 96.81 417 ARG A CA 1
ATOM 3431 C C . ARG A 1 417 ? 16.842 -0.492 -18.220 1.00 96.81 417 ARG A C 1
ATOM 3433 O O . ARG A 1 417 ? 17.554 -1.336 -17.679 1.00 96.81 417 ARG A O 1
ATOM 3440 N N . VAL A 1 418 ? 15.712 -0.797 -18.839 1.00 97.38 418 VAL A N 1
ATOM 3441 C CA . VAL A 1 418 ? 15.313 -2.160 -19.200 1.00 97.38 418 VAL A CA 1
ATOM 3442 C C . VAL A 1 418 ? 14.988 -2.205 -20.688 1.00 97.38 418 VAL A C 1
ATOM 3444 O O . VAL A 1 418 ? 14.505 -1.214 -21.238 1.00 97.38 418 VAL A O 1
ATOM 3447 N N . LEU A 1 419 ? 15.281 -3.332 -21.334 1.00 98.06 419 LEU A N 1
ATOM 3448 C CA . LEU A 1 419 ? 14.897 -3.567 -22.722 1.00 98.06 419 LEU A CA 1
ATOM 3449 C C . LEU A 1 419 ? 13.468 -4.097 -22.771 1.00 98.06 419 LEU A C 1
ATOM 3451 O O . LEU A 1 419 ? 13.160 -5.090 -22.103 1.00 98.06 419 LEU A O 1
ATOM 3455 N N . ILE A 1 420 ? 12.628 -3.452 -23.572 1.00 98.06 420 ILE A N 1
ATOM 3456 C CA . ILE A 1 420 ? 11.281 -3.919 -23.888 1.00 98.06 420 ILE A CA 1
ATOM 3457 C C . ILE A 1 420 ? 11.115 -4.098 -25.395 1.00 98.06 420 ILE A C 1
ATOM 3459 O O . ILE A 1 420 ? 11.831 -3.474 -26.175 1.00 98.06 420 ILE A O 1
ATOM 3463 N N . GLN A 1 421 ? 10.159 -4.927 -25.793 1.00 97.06 421 GLN A N 1
ATOM 3464 C CA . GLN A 1 421 ? 9.724 -5.074 -27.182 1.00 97.06 421 GLN A CA 1
ATOM 3465 C C . GLN A 1 421 ? 8.203 -5.200 -27.242 1.00 97.06 421 GLN A C 1
ATOM 3467 O O . GLN A 1 421 ? 7.564 -5.511 -26.232 1.00 97.06 421 GLN A O 1
ATOM 3472 N N . LYS A 1 422 ? 7.628 -4.969 -28.421 1.00 96.00 422 LYS A N 1
ATOM 3473 C CA . LYS A 1 422 ? 6.213 -5.237 -28.679 1.00 96.00 422 LYS A CA 1
ATOM 3474 C C . LYS A 1 422 ? 5.969 -6.748 -28.658 1.00 96.00 422 LYS A C 1
ATOM 3476 O O . LYS A 1 422 ? 6.737 -7.509 -29.243 1.00 96.00 422 LYS A O 1
ATOM 3481 N N . ILE A 1 423 ? 4.917 -7.184 -27.971 1.00 94.00 423 ILE A N 1
ATOM 3482 C CA . ILE A 1 423 ? 4.510 -8.592 -27.965 1.00 94.00 423 ILE A CA 1
ATOM 3483 C C . ILE A 1 423 ? 4.041 -8.932 -29.379 1.00 94.00 423 ILE A C 1
ATOM 3485 O O . ILE A 1 423 ? 3.172 -8.250 -29.923 1.00 94.00 423 ILE A O 1
ATOM 3489 N N . LYS A 1 424 ? 4.624 -9.971 -29.978 1.00 84.31 424 LYS A N 1
ATOM 3490 C CA . LYS A 1 424 ? 4.162 -10.486 -31.268 1.00 84.31 424 LYS A CA 1
ATOM 3491 C C . LYS A 1 424 ? 2.809 -11.161 -31.055 1.00 84.31 424 LYS A C 1
ATOM 3493 O O . LYS A 1 424 ? 2.692 -12.035 -30.197 1.00 84.31 424 LYS A O 1
ATOM 3498 N N . GLU A 1 425 ? 1.793 -10.725 -31.790 1.00 72.69 425 GLU A N 1
ATOM 3499 C CA . GLU A 1 425 ? 0.539 -11.472 -31.882 1.00 72.69 425 GLU A CA 1
ATOM 3500 C C . GLU A 1 425 ? 0.855 -12.780 -32.621 1.00 72.69 425 GLU A C 1
ATOM 3502 O O . GLU A 1 425 ? 1.403 -12.744 -33.724 1.00 72.69 425 GLU A O 1
ATOM 3507 N N . ASN A 1 426 ? 0.628 -13.912 -31.949 1.00 47.19 426 ASN A N 1
ATOM 3508 C CA . ASN A 1 426 ? 0.776 -15.246 -32.536 1.00 47.19 426 ASN A CA 1
ATOM 3509 C C . ASN A 1 426 ? -0.412 -15.587 -33.427 1.00 47.19 426 ASN A C 1
ATOM 3511 O O . ASN A 1 426 ? -1.548 -15.246 -33.020 1.00 47.19 426 ASN A O 1
#

Secondary structure (DSSP, 8-state):
--EEEEEEEETT-TTEEEEEEES-HHHHHHHHHHHT-S-TTS-EEEEEEEEES-HHHHHHHHHHHTGGGB-TT-SSEEEE-GGGHHHHHHHHHHSTTEEEEPP-PPPPPP---PPP-PPPGGGS-HHHHHHHHHHHTT-----PBPPHHHHHHHHTTS-GGGTTTPEEEE-SS----SS-STTTS-HHHHHHHHTTTTTT-SEEEEEE---SPPTTSSS---EEEEEETTEEEEE--TT----TTSHHHHHIIIII-SEEEE---GGGHHHHHHHHHHHT-EEEEEEETTGGGSTTTHHHHHTTS-EEEEEEE--EE-TT--EE---EEEEESSPP-S-GGGGG-EEE-GGGS-GGGEEE-TT--EEE-TTEEESS--S-EEE-HHHHHTTGGGGTEEE--SS-B--EETTEE---BEEEEEPPP-

Foldseek 3Di:
DWKKWFWKDWQVCPQKIFIDIDPDPVVVQVVQQVVVPDDPRTHMDTPWMFTWQDPVVVVVVCCVLCVVQADPVDPTGMGGGPLLVLVVVLSQCLDPGTDGIDDDDDDPDDDDPDPDDDDDPVVVDPVVVVVQVVVLVVDPDLPFADDLVQVCVQVVQDDLVVQAAFEEEAQAFFAQDPNRDPLRHGSVNSVCSNCVNVSNHQKYKYKHAQPDDDPPHPAAQIWIWMDGPSDIDIGRDPNDRSHCPDPVNLCCLQPGHQEYEYEHRQVCVLVVVVSNLVSVHWYKYKYALQQCQALSRVVCQQVLQKAWGQDWDQWTAHNVRDIDGHTMTIMTRDDDDPRVLLVQAAEDALVPQPPVQWDAFPVRATGGDSNYDHPPDADKHWYGSVVRNSPVVVVQKHFDDSHWDFGHHVNDTDDITTIMGGHDDD

Organism: Campylobacter upsaliensis (NCBI:txid28080)

Sequence (426 aa):
MKQYLYIAQGSLEPSKCKIGITNDLNRRLKEYNSITGISAENSYSYLFAAEVNDMRALEQDIKNNFSHLREQKSREIYFYNPSLFDMYVDFIQSSEHFLKKVLFKEPKKPNIVKPKAVPSMKERGIEKRIDILNRAKRVKDDEFYTRMEDVEKELSMYPAKIWKDKVVFCNCDDAIGVKRDYTDSSAFALYFLKHFFRLKLKKLICTHYSGKVDLFSSGPKGYIFTKEGANEIIETPKDYTGSFDSELSLKILNEEANIVCTNPPFSKAIEYWDILIKSKKKFIIISNVTIPISTAFIPYFMKKKMWAGYNSIDEYLNQKRIPIRAAGHFFTNFPIKDRPKIKHLKFTPLKQIPNEYQKYDDNGTLLVDNNFIPNDYDAPFAVSARQILNGVLECGYEIVSQKQYTPLIENKQKFKRVLIQKIKEN